Protein 6HDX (pdb70)

Structure (mmCIF, N/CA/C/O backbone):
data_6HDX
#
_entry.id   6HDX
#
_cell.length_a   83.860
_cell.length_b   83.860
_cell.length_c   219.700
_cell.angle_alpha   90.00
_cell.angle_beta   90.00
_cell.angle_gamma   90.00
#
_symmetry.space_group_name_H-M   'P 41 21 2'
#
loop_
_entity.id
_entity.type
_entity.pdbx_description
1 polymer '2-hydroxyisobutyryl-CoA synthetase'
2 non-polymer '[[(2~{R},3~{S},4~{R},5~{R})-5-(6-aminopurin-9-yl)-3,4-bis(oxidanyl)oxolan-2-yl]methoxy-oxidanyl-phosphoryl] (2~{R})-2-methyl-3-oxidanyl-propanoate'
3 non-polymer '(2R)-3-HYDROXY-2-METHYLPROPANOIC ACID'
4 water water
#
loop_
_atom_site.group_PDB
_atom_site.id
_atom_site.type_symbol
_atom_site.label_atom_id
_atom_site.label_alt_id
_atom_site.label_comp_id
_atom_site.label_asym_id
_atom_site.label_entity_id
_atom_site.label_seq_id
_atom_site.pdbx_PDB_ins_code
_atom_site.Cartn_x
_atom_site.Cartn_y
_atom_site.Cartn_z
_atom_site.occupancy
_atom_site.B_iso_or_equiv
_atom_site.auth_seq_id
_atom_site.auth_comp_id
_atom_site.auth_asym_id
_atom_site.auth_atom_id
_atom_site.pdbx_PDB_model_num
ATOM 1 N N . SER A 1 10 ? -34.788 -66.786 13.659 1.00 85.93 -1 SER A N 1
ATOM 2 C CA . SER A 1 10 ? -33.995 -65.685 14.210 1.00 82.01 -1 SER A CA 1
ATOM 3 C C . SER A 1 10 ? -34.840 -64.670 14.993 1.00 83.07 -1 SER A C 1
ATOM 4 O O . SER A 1 10 ? -34.421 -64.241 16.070 1.00 81.65 -1 SER A O 1
ATOM 7 N N . GLY A 1 11 ? -36.002 -64.295 14.437 1.00 78.21 0 GLY A N 1
ATOM 8 C CA . GLY A 1 11 ? -36.912 -63.311 15.023 1.00 76.38 0 GLY A CA 1
ATOM 9 C C . GLY A 1 11 ? -36.542 -61.878 14.684 1.00 73.09 0 GLY A C 1
ATOM 10 O O . GLY A 1 11 ? -37.182 -60.936 15.164 1.00 72.12 0 GLY A O 1
ATOM 11 N N . MET A 1 12 ? -35.487 -61.708 13.859 1.00 64.40 1 MET A N 1
ATOM 12 C CA . MET A 1 12 ? -34.967 -60.425 13.391 1.00 59.48 1 MET A CA 1
ATOM 13 C C . MET A 1 12 ? -36.016 -59.709 12.549 1.00 61.82 1 MET A C 1
ATOM 14 O O . MET A 1 12 ? -36.551 -60.291 11.602 1.00 63.09 1 MET A O 1
ATOM 19 N N . GLU A 1 13 ? -36.360 -58.473 12.959 1.00 54.79 2 GLU A N 1
ATOM 20 C CA . GLU A 1 13 ? -37.401 -57.641 12.362 1.00 52.83 2 GLU A CA 1
ATOM 21 C C . GLU A 1 13 ? -37.065 -57.246 10.949 1.00 54.51 2 GLU A C 1
ATOM 22 O O . GLU A 1 13 ? -35.997 -56.707 10.703 1.00 50.96 2 GLU A O 1
ATOM 28 N N . GLU A 1 14 ? -37.995 -57.538 10.017 1.00 53.98 3 GLU A N 1
ATOM 29 C CA . GLU A 1 14 ? -37.953 -57.261 8.580 1.00 52.81 3 GLU A CA 1
ATOM 30 C C . GLU A 1 14 ? -36.632 -57.682 7.937 1.00 55.98 3 GLU A C 1
ATOM 31 O O . GLU A 1 14 ? -36.073 -56.958 7.108 1.00 54.48 3 GLU A O 1
ATOM 37 N N . TRP A 1 15 ? -36.151 -58.878 8.328 1.00 52.50 4 TRP A N 1
ATOM 38 C CA . TRP A 1 15 ? -34.888 -59.450 7.888 1.00 51.51 4 TRP A CA 1
ATOM 39 C C . TRP A 1 15 ? -34.997 -60.199 6.563 1.00 56.63 4 TRP A C 1
ATOM 40 O O . TRP A 1 15 ? -35.237 -61.401 6.548 1.00 60.43 4 TRP A O 1
ATOM 51 N N . ASN A 1 16 ? -34.836 -59.483 5.447 1.00 51.37 5 ASN A N 1
ATOM 52 C CA . ASN A 1 16 ? -34.824 -60.096 4.122 1.00 52.14 5 ASN A CA 1
ATOM 53 C C . ASN A 1 16 ? -33.927 -59.336 3.169 1.00 51.57 5 ASN A C 1
ATOM 54 O O . ASN A 1 16 ? -33.622 -58.169 3.410 1.00 47.04 5 ASN A O 1
ATOM 59 N N . PHE A 1 17 ? -33.425 -60.034 2.138 1.00 49.27 6 PHE A N 1
ATOM 60 C CA . PHE A 1 17 ? -32.624 -59.428 1.084 1.00 46.84 6 PHE A CA 1
ATOM 61 C C . PHE A 1 17 ? -33.256 -59.766 -0.275 1.00 52.06 6 PHE A C 1
ATOM 62 O O . PHE A 1 17 ? -33.418 -60.951 -0.579 1.00 54.62 6 PHE A O 1
ATOM 70 N N . PRO A 1 18 ? -33.548 -58.750 -1.129 1.00 46.35 7 PRO A N 1
ATOM 71 C CA . PRO A 1 18 ? -33.425 -57.295 -0.891 1.00 42.83 7 PRO A CA 1
ATOM 72 C C . PRO A 1 18 ? -34.372 -56.856 0.229 1.00 49.10 7 PRO A C 1
ATOM 73 O O . PRO A 1 18 ? -35.427 -57.454 0.409 1.00 51.89 7 PRO A O 1
ATOM 77 N N . VAL A 1 19 ? -33.973 -55.859 1.018 1.00 45.49 8 VAL A N 1
ATOM 78 C CA . VAL A 1 19 ? -34.770 -55.368 2.140 1.00 45.48 8 VAL A CA 1
ATOM 79 C C . VAL A 1 19 ? -35.948 -54.501 1.641 1.00 52.31 8 VAL A C 1
ATOM 80 O O . VAL A 1 19 ? -35.873 -53.913 0.561 1.00 52.69 8 VAL A O 1
ATOM 84 N N . GLU A 1 20 ? -37.041 -54.455 2.414 1.00 51.22 9 GLU A N 1
ATOM 85 C CA . GLU A 1 20 ? -38.260 -53.737 2.048 1.00 51.20 9 GLU A CA 1
ATOM 86 C C . GLU A 1 20 ? -39.045 -53.370 3.301 1.00 53.59 9 GLU A C 1
ATOM 87 O O . GLU A 1 20 ? -39.997 -54.060 3.661 1.00 54.22 9 GLU A O 1
ATOM 93 N N . TYR A 1 21 ? -38.627 -52.288 3.973 1.00 48.22 10 TYR A N 1
ATOM 94 C CA . TYR A 1 21 ? -39.203 -51.837 5.243 1.00 47.32 10 TYR A CA 1
ATOM 95 C C . TYR A 1 21 ? -40.613 -51.269 5.202 1.00 51.62 10 TYR A C 1
ATOM 96 O O . TYR A 1 21 ? -40.948 -50.532 4.284 1.00 51.22 10 TYR A O 1
ATOM 105 N N . ASP A 1 22 ? -41.409 -51.558 6.254 1.00 48.81 11 ASP A N 1
ATOM 106 C CA . ASP A 1 22 ? -42.721 -50.966 6.477 1.00 49.43 11 ASP A CA 1
ATOM 107 C C . ASP A 1 22 ? -42.422 -49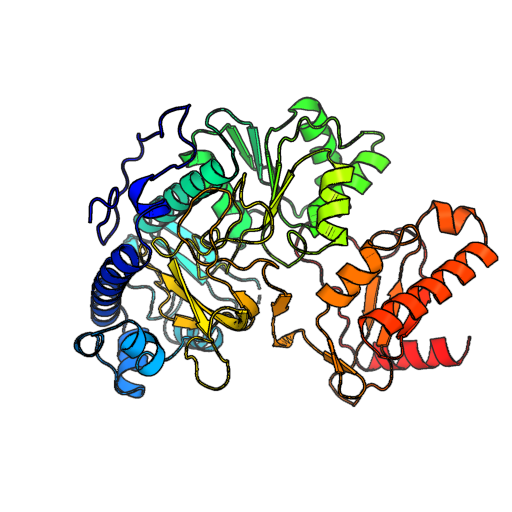.479 6.809 1.00 50.66 11 ASP A C 1
ATOM 108 O O . ASP A 1 22 ? -41.735 -49.177 7.798 1.00 48.04 11 ASP A O 1
ATOM 113 N N . GLU A 1 23 ? -42.892 -48.571 5.931 1.00 46.55 12 GLU A N 1
ATOM 114 C CA . GLU A 1 23 ? -42.707 -47.121 6.026 1.00 43.21 12 GLU A CA 1
ATOM 115 C C . GLU A 1 23 ? -43.594 -46.490 7.106 1.00 49.59 12 GLU A C 1
ATOM 116 O O . GLU A 1 23 ? -43.340 -45.353 7.505 1.00 48.57 12 GLU A O 1
ATOM 122 N N . ASN A 1 24 ? -44.616 -47.229 7.584 1.00 49.63 13 ASN A N 1
ATOM 123 C CA . ASN A 1 24 ? -45.562 -46.763 8.603 1.00 51.16 13 ASN A CA 1
ATOM 124 C C . ASN A 1 24 ? -45.237 -47.195 10.030 1.00 56.10 13 ASN A C 1
ATOM 125 O O . ASN A 1 24 ? -45.917 -46.758 10.965 1.00 58.38 13 ASN A O 1
ATOM 130 N N . TYR A 1 25 ? -44.210 -48.025 10.212 1.00 50.93 14 TYR A N 1
ATOM 131 C CA . TYR A 1 25 ? -43.824 -48.469 11.542 1.00 50.66 14 TYR A CA 1
ATOM 132 C C . TYR A 1 25 ? -43.100 -47.390 12.367 1.00 53.40 14 TYR A C 1
ATOM 133 O O . TYR A 1 25 ? -42.137 -46.774 11.900 1.00 50.45 14 TYR A O 1
ATOM 142 N N . LEU A 1 26 ? -43.563 -47.203 13.612 1.00 51.77 15 LEU A N 1
ATOM 143 C CA . LEU A 1 26 ? -42.942 -46.366 14.641 1.00 50.64 15 LEU A CA 1
ATOM 144 C C . LEU A 1 26 ? -42.866 -47.242 15.901 1.00 55.80 15 LEU A C 1
ATOM 145 O O . LEU A 1 26 ? -43.864 -47.890 16.246 1.00 57.20 15 LEU A O 1
ATOM 150 N N . PRO A 1 27 ? -41.695 -47.314 16.583 1.00 49.82 16 PRO A N 1
ATOM 151 C CA . PRO A 1 27 ? -41.620 -48.129 17.813 1.00 51.10 16 PRO A CA 1
ATOM 152 C C . PRO A 1 27 ? -42.532 -47.567 18.911 1.00 54.56 16 PRO A C 1
ATOM 153 O O . PRO A 1 27 ? -42.931 -46.390 18.801 1.00 52.83 16 PRO A O 1
ATOM 157 N N . PRO A 1 28 ? -42.887 -48.351 19.968 1.00 51.34 17 PRO A N 1
ATOM 158 C CA . PRO A 1 28 ? -43.717 -47.774 21.039 1.00 53.31 17 PRO A CA 1
ATOM 159 C C . PRO A 1 28 ? -42.960 -46.618 21.706 1.00 58.21 17 PRO A C 1
ATOM 160 O O . PRO A 1 28 ? -41.722 -46.653 21.772 1.00 56.29 17 PRO A O 1
ATOM 164 N N . ALA A 1 29 ? -43.692 -45.579 22.168 1.00 56.62 18 ALA A N 1
ATOM 165 C CA . ALA A 1 29 ? -43.075 -44.395 22.796 1.00 55.01 18 ALA A CA 1
ATOM 166 C C . ALA A 1 29 ? -42.130 -44.729 23.986 1.00 56.19 18 ALA A C 1
ATOM 167 O O . ALA A 1 29 ? -41.114 -44.052 24.168 1.00 53.96 18 ALA A O 1
ATOM 169 N N . ASP A 1 30 ? -42.425 -45.808 24.724 1.00 53.02 19 ASP A N 1
ATOM 170 C CA . ASP A 1 30 ? -41.623 -46.229 25.871 1.00 52.93 19 ASP A CA 1
ATOM 171 C C . ASP A 1 30 ? -40.436 -47.163 25.528 1.00 56.29 19 ASP A C 1
ATOM 172 O O . ASP A 1 30 ? -39.718 -47.540 26.438 1.00 55.26 19 ASP A O 1
ATOM 177 N N . SER A 1 31 ? -40.216 -47.517 24.238 1.00 52.91 20 SER A N 1
ATOM 178 C CA . SER A 1 31 ? -39.106 -48.402 23.856 1.00 51.87 20 SER A CA 1
ATOM 179 C C . SER A 1 31 ? -37.789 -47.648 23.615 1.00 53.20 20 SER A C 1
ATOM 180 O O . SER A 1 31 ? -37.779 -46.590 22.955 1.00 49.83 20 SER A O 1
ATOM 183 N N . ARG A 1 32 ? -36.670 -48.221 24.132 1.00 48.53 21 ARG A N 1
ATOM 184 C CA . ARG A 1 32 ? -35.324 -47.673 23.927 1.00 45.95 21 ARG A CA 1
ATOM 185 C C . ARG A 1 32 ? -34.794 -48.023 22.510 1.00 48.30 21 ARG A C 1
ATOM 186 O O . ARG A 1 32 ? -34.000 -47.257 21.918 1.00 44.49 21 ARG A O 1
ATOM 194 N N . TYR A 1 33 ? 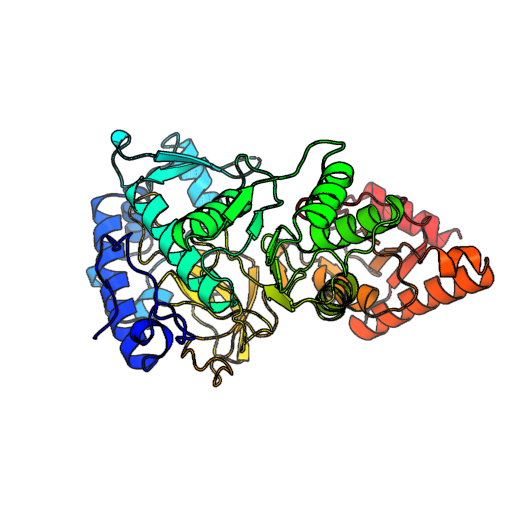-35.231 -49.195 21.996 1.00 46.10 22 TYR A N 1
ATOM 195 C CA . TYR A 1 33 ? -34.786 -49.767 20.727 1.00 44.88 22 TYR A CA 1
ATOM 196 C C . TYR A 1 33 ? -35.827 -49.644 19.615 1.00 49.47 22 TYR A C 1
ATOM 197 O O . TYR A 1 33 ? -37.021 -49.828 19.861 1.00 51.18 22 TYR A O 1
ATOM 206 N N . TRP A 1 34 ? -35.367 -49.358 18.382 1.00 44.30 23 TRP A N 1
ATOM 207 C CA . TRP A 1 34 ? -36.228 -49.310 17.212 1.00 43.61 23 TRP A CA 1
ATOM 208 C C . TRP A 1 34 ? -36.572 -50.757 16.852 1.00 47.84 23 TRP A C 1
ATOM 209 O O . TRP A 1 34 ? -37.751 -51.067 16.670 1.00 47.78 23 TRP A O 1
ATOM 220 N N . PHE A 1 35 ? -35.548 -51.644 16.777 1.00 44.25 24 PHE A N 1
ATOM 221 C CA . PHE A 1 35 ? -35.741 -53.083 16.539 1.00 45.42 24 PHE A CA 1
ATOM 222 C C . PHE A 1 35 ? -35.183 -53.854 17.743 1.00 51.21 24 PHE A C 1
ATOM 223 O O . PHE A 1 35 ? -33.992 -54.157 17.760 1.00 47.71 24 PHE A O 1
ATOM 231 N N . PRO A 1 36 ? -36.020 -54.157 18.783 1.00 52.15 25 PRO A N 1
ATOM 232 C CA . PRO A 1 36 ? -35.495 -54.838 19.984 1.00 53.46 25 PRO A CA 1
ATOM 233 C C . PRO A 1 36 ? -34.728 -56.128 19.742 1.00 58.32 25 PRO A C 1
ATOM 234 O O . PRO A 1 36 ? -33.705 -56.318 20.390 1.00 57.46 25 PRO A O 1
ATOM 238 N N . ARG A 1 37 ? -35.189 -56.997 18.820 1.00 56.09 26 ARG A N 1
ATOM 239 C CA . ARG A 1 37 ? -34.492 -58.264 18.565 1.00 56.80 26 ARG A CA 1
ATOM 240 C C . ARG A 1 37 ? -33.123 -58.050 17.945 1.00 58.35 26 ARG A C 1
ATOM 241 O O . ARG A 1 37 ? -32.130 -58.328 18.610 1.00 58.22 26 ARG A O 1
ATOM 249 N N . ARG A 1 38 ? -33.070 -57.510 16.705 1.00 53.25 27 ARG A N 1
ATOM 250 C CA . ARG A 1 38 ? -31.834 -57.237 15.953 1.00 49.76 27 ARG A CA 1
ATOM 251 C C . ARG A 1 38 ? -30.742 -56.533 16.779 1.00 50.44 27 ARG A C 1
ATOM 252 O O . ARG A 1 38 ? -29.572 -56.910 16.706 1.00 47.76 27 ARG A O 1
ATOM 260 N N . GLU A 1 39 ? -31.154 -55.562 17.607 1.00 46.75 28 GLU A N 1
ATOM 261 C CA . GLU A 1 39 ? -30.298 -54.724 18.439 1.00 44.99 28 GLU A CA 1
ATOM 262 C C . GLU A 1 39 ? -29.796 -55.375 19.726 1.00 51.80 28 GLU A C 1
ATOM 263 O O . GLU A 1 39 ? -28.695 -55.043 20.162 1.00 51.45 28 GLU A O 1
ATOM 269 N N . THR A 1 40 ? -30.594 -56.258 20.359 1.00 50.39 29 THR A N 1
ATOM 270 C CA . THR A 1 40 ? -30.217 -56.841 21.647 1.00 52.19 29 THR A CA 1
ATOM 271 C C . THR A 1 40 ? -30.068 -58.385 21.667 1.00 57.13 29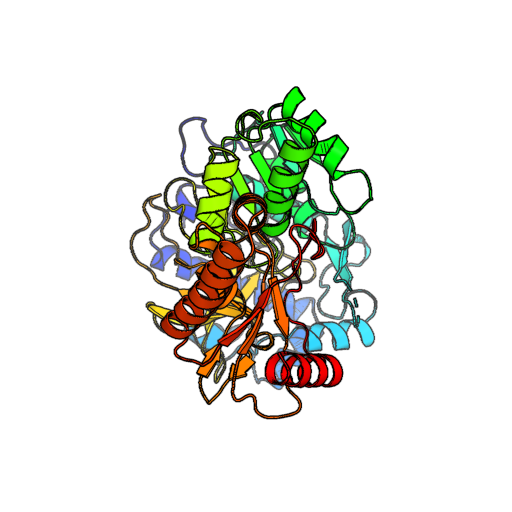 THR A C 1
ATOM 272 O O . THR A 1 40 ? -29.751 -58.911 22.720 1.00 57.08 29 THR A O 1
ATOM 276 N N . MET A 1 41 ? -30.258 -59.098 20.532 1.00 53.38 30 MET A N 1
ATOM 277 C CA . MET A 1 41 ? -30.125 -60.571 20.460 1.00 54.03 30 MET A CA 1
ATOM 278 C C . MET A 1 41 ? -28.711 -61.105 20.828 1.00 58.15 30 MET A C 1
ATOM 279 O O . MET A 1 41 ? -27.769 -60.326 20.742 1.00 56.04 30 MET A O 1
ATOM 284 N N . PRO A 1 42 ? -28.485 -62.405 21.195 1.00 56.65 31 PRO A N 1
ATOM 285 C CA . PRO A 1 42 ? -27.093 -62.848 21.441 1.00 56.36 31 PRO A CA 1
ATOM 286 C C . PRO A 1 42 ? -26.256 -62.663 20.164 1.00 59.85 31 PRO A C 1
ATOM 287 O O . PRO A 1 42 ? -26.748 -62.962 19.074 1.00 58.75 31 PRO A O 1
ATOM 291 N N . ALA A 1 43 ? -25.039 -62.086 20.294 1.00 57.67 32 ALA A N 1
ATOM 292 C CA . ALA A 1 43 ? -24.114 -61.765 19.190 1.00 56.12 32 ALA A CA 1
ATOM 293 C C . ALA A 1 43 ? -23.761 -62.972 18.308 1.00 62.61 32 ALA A C 1
ATOM 294 O O . ALA A 1 43 ? -23.561 -62.800 17.106 1.00 61.74 32 ALA A O 1
ATOM 296 N N . ALA A 1 44 ? -23.727 -64.184 18.894 1.00 61.32 33 ALA A N 1
ATOM 297 C CA . ALA A 1 44 ? -23.460 -65.446 18.195 1.00 62.66 33 ALA A CA 1
ATOM 298 C C . ALA A 1 44 ? -24.639 -65.832 17.285 1.00 66.95 33 ALA A C 1
ATOM 299 O O . ALA A 1 44 ? -24.418 -66.360 16.191 1.00 66.20 33 ALA A O 1
ATOM 301 N N . GLU A 1 45 ? -25.886 -65.550 17.737 1.00 64.43 34 GLU A N 1
ATOM 302 C CA . GLU A 1 45 ? -27.127 -65.773 16.983 1.00 65.00 34 GLU A CA 1
ATOM 303 C C . GLU A 1 45 ? -27.232 -64.758 15.823 1.00 65.78 34 GLU A C 1
ATOM 304 O O . GLU A 1 45 ? -27.762 -65.104 14.758 1.00 65.61 34 GLU A O 1
ATOM 310 N N . ARG A 1 46 ? -26.740 -63.509 16.035 1.00 58.65 35 ARG A N 1
ATOM 311 C CA . ARG A 1 46 ? -26.767 -62.461 15.006 1.00 55.97 35 ARG A CA 1
ATOM 312 C C . ARG A 1 46 ? -25.703 -62.734 13.947 1.00 57.87 35 ARG A C 1
ATOM 313 O O . ARG A 1 46 ? -25.955 -62.485 12.762 1.00 53.99 35 ARG A O 1
ATOM 321 N N . ASP A 1 47 ? -24.520 -63.257 14.382 1.00 54.85 36 ASP A N 1
ATOM 322 C CA . ASP A 1 47 ? -23.395 -63.574 13.499 1.00 54.09 36 ASP A CA 1
ATOM 323 C C . ASP A 1 47 ? -23.705 -64.704 12.528 1.00 59.39 36 ASP A C 1
ATOM 324 O O . ASP A 1 47 ? -23.167 -64.697 11.417 1.00 59.67 36 ASP A O 1
ATOM 329 N N . LYS A 1 48 ? -24.596 -65.639 12.912 1.00 56.19 37 LYS A N 1
ATOM 330 C CA . LYS A 1 48 ? -25.006 -66.723 12.026 1.00 58.02 37 LYS A CA 1
ATOM 331 C C . LYS A 1 48 ? -25.887 -66.175 10.901 1.00 61.97 37 LYS A C 1
ATOM 332 O O . LYS A 1 48 ? -25.782 -66.618 9.752 1.00 62.22 37 LYS A O 1
ATOM 338 N N . ALA A 1 49 ? -26.745 -65.197 11.238 1.00 57.07 38 ALA A N 1
ATOM 339 C CA . ALA A 1 49 ? -27.644 -64.548 10.297 1.00 55.27 38 ALA A CA 1
ATOM 340 C C . ALA A 1 49 ? -26.845 -63.619 9.381 1.00 56.63 38 ALA A C 1
ATOM 341 O O . ALA A 1 49 ? -27.103 -63.603 8.180 1.00 55.67 38 ALA A O 1
ATOM 343 N N . ILE A 1 50 ? -25.825 -62.902 9.936 1.00 51.99 39 ILE A N 1
ATOM 344 C CA . ILE A 1 50 ? -24.933 -62.014 9.172 1.00 48.81 39 ILE A CA 1
ATOM 345 C C . ILE A 1 50 ? -24.228 -62.860 8.115 1.00 53.16 39 ILE A C 1
ATOM 346 O O . ILE A 1 50 ? -24.223 -62.475 6.946 1.00 53.56 39 ILE A O 1
ATOM 351 N N . LEU A 1 51 ? -23.711 -64.037 8.518 1.00 50.60 40 LEU A N 1
ATOM 352 C CA . LEU A 1 51 ? -23.049 -65.003 7.642 1.00 51.26 40 LEU A CA 1
ATOM 353 C C . LEU A 1 51 ? -23.987 -65.412 6.507 1.00 57.18 40 LEU A C 1
ATOM 354 O O . LEU A 1 51 ? -23.581 -65.358 5.345 1.00 56.00 40 LEU A O 1
ATOM 359 N N . GLY A 1 52 ? -25.230 -65.769 6.858 1.00 55.46 41 GLY A N 1
ATOM 360 C CA . GLY A 1 52 ? -26.286 -66.098 5.906 1.00 55.77 41 GLY A CA 1
ATOM 361 C C . GLY A 1 52 ? -26.497 -64.972 4.906 1.00 56.11 41 GLY A C 1
ATOM 362 O O . GLY A 1 52 ? -26.494 -65.208 3.695 1.00 55.61 41 GLY A O 1
ATOM 363 N N . ARG A 1 53 ? -26.614 -63.724 5.404 1.00 50.28 42 ARG A N 1
ATOM 364 C CA . ARG A 1 53 ? -26.809 -62.533 4.573 1.00 47.61 42 ARG A CA 1
ATOM 365 C C . ARG A 1 53 ? -25.608 -62.263 3.653 1.00 49.80 42 ARG A C 1
ATOM 366 O O . ARG A 1 53 ? -25.792 -61.905 2.487 1.00 48.06 42 ARG A O 1
ATOM 374 N N . LEU A 1 54 ? -24.386 -62.447 4.193 1.00 46.42 43 LEU A N 1
ATOM 375 C CA . LEU A 1 54 ? -23.107 -62.280 3.503 1.00 45.51 43 LEU A CA 1
ATOM 376 C C . LEU A 1 54 ? -23.066 -63.164 2.252 1.00 49.67 43 LEU A C 1
ATOM 377 O O . LEU A 1 54 ? -22.592 -62.728 1.206 1.00 48.85 43 LEU A O 1
ATOM 382 N N . GLN A 1 55 ? -23.637 -64.376 2.348 1.00 47.86 44 GLN A N 1
ATOM 383 C CA . GLN A 1 55 ? -23.741 -65.329 1.249 1.00 49.45 44 GLN A CA 1
ATOM 384 C C . GLN A 1 55 ? -24.711 -64.804 0.172 1.00 53.87 44 GLN A C 1
ATOM 385 O O . GLN A 1 55 ? -24.370 -64.839 -1.006 1.00 53.40 44 GLN A O 1
ATOM 391 N N . GLN A 1 56 ? -25.898 -64.291 0.589 1.00 50.97 45 GLN A N 1
ATOM 392 C CA . GLN A 1 56 ? -26.941 -63.715 -0.269 1.00 50.76 45 GLN A CA 1
ATOM 393 C C . GLN A 1 56 ? -26.371 -62.532 -1.072 1.00 54.23 45 GLN A C 1
ATOM 394 O O . GLN A 1 56 ? -26.560 -62.462 -2.281 1.00 55.47 45 GLN A O 1
ATOM 400 N N . VAL A 1 57 ? -25.642 -61.636 -0.389 1.00 48.46 46 VAL A N 1
ATOM 401 C CA . VAL A 1 57 ? -25.011 -60.445 -0.951 1.00 45.53 46 VAL A CA 1
ATOM 402 C C . VAL A 1 57 ? -23.944 -60.827 -1.985 1.00 49.62 46 VAL A C 1
ATOM 403 O O . VAL A 1 57 ? -23.954 -60.284 -3.095 1.00 49.53 46 VAL A O 1
ATOM 407 N N . CYS A 1 58 ? -23.037 -61.750 -1.625 1.00 46.49 47 CYS A N 1
ATOM 408 C CA . CYS A 1 58 ? -21.965 -62.193 -2.515 1.00 47.16 47 CYS A CA 1
ATOM 409 C C . CYS A 1 58 ? -22.491 -62.886 -3.771 1.00 51.97 47 CYS A C 1
ATOM 410 O O . CYS A 1 58 ? -21.961 -62.649 -4.858 1.00 51.63 47 CYS A O 1
ATOM 413 N N . GLN A 1 59 ? -23.587 -63.653 -3.636 1.00 49.33 48 GLN A N 1
ATOM 414 C CA . GLN A 1 59 ? -24.265 -64.322 -4.748 1.00 51.33 48 GLN A CA 1
ATOM 415 C C . GLN A 1 59 ? -24.882 -63.230 -5.637 1.00 53.06 48 GLN A C 1
ATOM 416 O O . GLN A 1 59 ? -24.696 -63.236 -6.863 1.00 51.42 48 GLN A O 1
ATOM 422 N N . TYR A 1 60 ? -25.519 -62.226 -4.994 1.00 48.32 49 TYR A N 1
ATOM 423 C CA . TYR A 1 60 ? -26.106 -61.077 -5.679 1.00 46.42 49 TYR A CA 1
ATOM 424 C C . TYR A 1 60 ? -25.048 -60.310 -6.490 1.00 50.49 49 TYR A C 1
ATOM 425 O O . TYR A 1 60 ? -25.271 -60.074 -7.671 1.00 52.16 49 TYR A O 1
ATOM 434 N N . ALA A 1 61 ? -23.884 -59.991 -5.882 1.00 47.51 50 ALA A N 1
ATOM 435 C CA . ALA A 1 61 ? -22.784 -59.261 -6.532 1.00 46.81 50 ALA A CA 1
ATOM 436 C C . ALA A 1 61 ? -22.149 -60.051 -7.671 1.00 52.62 50 ALA A C 1
ATOM 437 O O . ALA A 1 61 ? -21.882 -59.485 -8.723 1.00 53.16 50 ALA A O 1
ATOM 439 N N . TRP A 1 62 ? -21.970 -61.367 -7.490 1.00 50.69 51 TRP A N 1
ATOM 440 C CA . TRP A 1 62 ? -21.457 -62.295 -8.505 1.00 51.95 51 TRP A CA 1
ATOM 441 C C . TRP A 1 62 ? -22.348 -62.265 -9.746 1.00 57.37 51 TRP A C 1
ATOM 442 O O . TRP A 1 62 ? -21.842 -62.223 -10.866 1.00 57.96 51 TRP A O 1
ATOM 453 N N . GLU A 1 63 ? -23.670 -62.267 -9.541 1.00 54.26 52 GLU A N 1
ATOM 454 C CA . GLU A 1 63 ? -24.650 -62.235 -10.624 1.00 55.37 52 GLU A CA 1
ATOM 455 C C . GLU A 1 63 ? -24.736 -60.894 -11.338 1.00 57.99 52 GLU A C 1
ATOM 456 O O . GLU A 1 63 ? -24.870 -60.882 -12.558 1.00 59.59 52 GLU A O 1
ATOM 462 N N . HIS A 1 64 ? -24.704 -59.763 -10.591 1.00 52.00 53 HIS A N 1
ATOM 463 C CA . HIS A 1 64 ? -24.971 -58.447 -11.175 1.00 50.13 53 HIS A CA 1
ATOM 464 C C . HIS A 1 64 ? -23.778 -57.493 -11.362 1.00 51.70 53 HIS A C 1
ATOM 465 O O . HIS A 1 64 ? -23.919 -56.497 -12.078 1.00 50.21 53 HIS A O 1
ATOM 472 N N . ALA A 1 65 ? -22.615 -57.791 -10.769 1.00 48.39 54 ALA A N 1
ATOM 473 C CA . ALA A 1 65 ? -21.439 -56.904 -10.847 1.00 46.16 54 ALA A CA 1
ATOM 474 C C . ALA A 1 65 ? -20.202 -57.553 -11.487 1.00 50.01 54 ALA A C 1
ATOM 475 O O . ALA A 1 65 ? -19.510 -58.303 -10.798 1.00 50.89 54 ALA A O 1
ATOM 477 N N . PRO A 1 66 ? -19.824 -57.205 -12.744 1.00 45.36 55 PRO A N 1
ATOM 478 C CA . PRO A 1 66 ? -18.592 -57.783 -13.313 1.00 46.28 55 PRO A CA 1
ATOM 479 C C . PRO A 1 66 ? -17.330 -57.338 -12.565 1.00 49.75 55 PRO A C 1
ATOM 480 O O . PRO A 1 66 ? -16.337 -58.053 -12.607 1.00 51.15 55 PRO A O 1
ATOM 484 N N . PHE A 1 67 ? -17.385 -56.198 -11.823 1.00 44.60 56 PHE A N 1
ATOM 485 C CA . PHE A 1 67 ? -16.282 -55.721 -10.986 1.00 41.74 56 PHE A CA 1
ATOM 486 C C . PHE A 1 67 ? -15.966 -56.777 -9.928 1.00 46.93 56 PHE A C 1
ATOM 487 O O . PHE A 1 67 ? -14.791 -57.088 -9.718 1.00 46.93 56 PHE A O 1
ATOM 495 N N . TYR A 1 68 ? -17.006 -57.270 -9.212 1.00 43.64 57 TYR A N 1
ATOM 496 C CA . TYR A 1 68 ? -16.819 -58.282 -8.175 1.00 43.54 57 TYR A CA 1
ATOM 497 C C . TYR A 1 68 ? -16.486 -59.624 -8.771 1.00 51.90 57 TYR A C 1
ATOM 498 O O . TYR A 1 68 ? -15.607 -60.307 -8.251 1.00 53.13 57 TYR A O 1
ATOM 507 N N . ARG A 1 69 ? -17.128 -59.977 -9.895 1.00 50.96 58 ARG A N 1
ATOM 508 C CA . ARG A 1 69 ? -16.844 -61.222 -10.610 1.00 53.64 58 ARG A CA 1
ATOM 509 C C . ARG A 1 69 ? -15.347 -61.272 -11.004 1.00 59.42 58 ARG A C 1
ATOM 510 O O . ARG A 1 69 ? -14.683 -62.262 -10.704 1.00 59.51 58 ARG A O 1
ATOM 518 N N . ARG A 1 70 ? -14.806 -60.168 -11.586 1.00 56.22 59 ARG A N 1
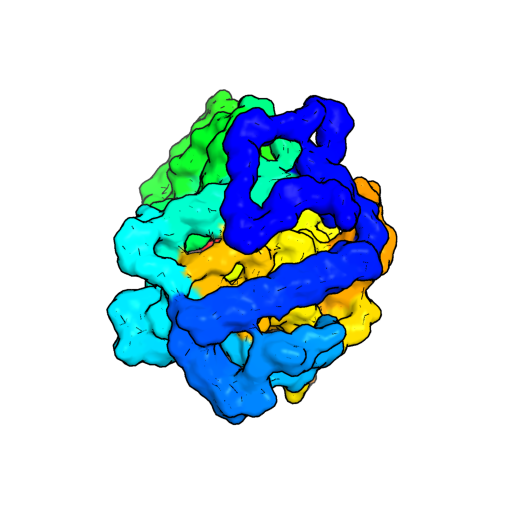ATOM 519 C CA . ARG A 1 70 ? -13.392 -60.088 -11.975 1.00 56.58 59 ARG A CA 1
ATOM 520 C C . ARG A 1 70 ? -12.422 -60.116 -10.802 1.00 57.67 59 ARG A C 1
ATOM 521 O O . ARG A 1 70 ? -11.451 -60.872 -10.842 1.00 59.43 59 ARG A O 1
ATOM 529 N N . LYS A 1 71 ? -12.689 -59.306 -9.768 1.00 50.29 60 LYS A N 1
ATOM 530 C CA . LYS A 1 71 ? -11.848 -59.173 -8.580 1.00 48.81 60 LYS A CA 1
ATOM 531 C C . LYS A 1 71 ? -11.741 -60.458 -7.804 1.00 53.43 60 LYS A C 1
ATOM 532 O O . LYS A 1 71 ? -10.638 -60.827 -7.384 1.00 54.11 60 LYS A O 1
ATOM 538 N N . TRP A 1 72 ? -12.885 -61.138 -7.609 1.00 50.03 61 TRP A N 1
ATOM 539 C CA . TRP A 1 72 ? -12.960 -62.390 -6.852 1.00 50.30 61 TRP A CA 1
ATOM 540 C C . TRP A 1 72 ? -12.319 -63.547 -7.567 1.00 57.89 61 TRP A C 1
ATOM 541 O O . TRP A 1 72 ? -11.693 -64.370 -6.904 1.00 60.16 61 TRP A O 1
ATOM 552 N N . GLU A 1 73 ? -12.439 -63.609 -8.907 1.00 55.90 62 GLU A N 1
ATOM 553 C CA . GLU A 1 73 ? -11.825 -64.673 -9.721 1.00 58.25 62 GLU A CA 1
ATOM 554 C C . GLU A 1 73 ? -10.301 -64.559 -9.654 1.00 61.70 62 GLU A C 1
ATOM 555 O O . GLU A 1 73 ? -9.617 -65.576 -9.530 1.00 61.30 62 GLU A O 1
ATOM 561 N N . GLU A 1 74 ? -9.784 -63.307 -9.671 1.00 58.07 63 GLU A N 1
ATOM 562 C CA . GLU A 1 74 ? -8.358 -63.003 -9.573 1.00 59.44 63 GLU A CA 1
ATOM 563 C C . GLU A 1 74 ? -7.769 -63.443 -8.209 1.00 62.53 63 GLU A C 1
ATOM 564 O O . GLU A 1 74 ? -6.647 -63.962 -8.182 1.00 64.05 63 GLU A O 1
ATOM 570 N N . ALA A 1 75 ? -8.559 -63.307 -7.105 1.00 55.78 64 ALA A N 1
ATOM 571 C CA . ALA A 1 75 ? -8.171 -63.721 -5.748 1.00 55.12 64 ALA A CA 1
ATOM 572 C C . ALA A 1 75 ? -8.490 -65.189 -5.417 1.00 62.33 64 ALA A C 1
ATOM 573 O O . ALA A 1 75 ? -8.206 -65.644 -4.299 1.00 63.47 64 ALA A O 1
ATOM 575 N N . GLY A 1 76 ? -9.046 -65.915 -6.387 1.00 59.57 65 GLY A N 1
ATOM 576 C CA . GLY A 1 76 ? -9.390 -67.328 -6.244 1.00 60.53 65 GLY A CA 1
ATOM 577 C C . GLY A 1 76 ? -10.574 -67.571 -5.330 1.00 61.78 65 GLY A C 1
ATOM 578 O O . GLY A 1 76 ? -10.578 -68.536 -4.563 1.00 63.06 65 GLY A O 1
ATOM 579 N N . PHE A 1 77 ? -11.598 -66.707 -5.427 1.00 54.65 66 PHE A N 1
ATOM 580 C CA . PHE A 1 77 ? -12.799 -66.779 -4.605 1.00 52.03 66 PHE A CA 1
ATOM 581 C C . PHE A 1 77 ? -14.108 -66.841 -5.403 1.00 56.26 66 PHE A C 1
ATOM 582 O O . PHE A 1 77 ? -14.292 -66.079 -6.357 1.00 54.73 66 PHE A O 1
ATOM 590 N N . GLN A 1 78 ? -15.040 -67.703 -4.952 1.00 53.54 67 GLN A N 1
ATOM 591 C CA . GLN A 1 78 ? -16.407 -67.782 -5.471 1.00 54.36 67 GLN A CA 1
ATOM 592 C C . GLN A 1 78 ? -17.378 -67.869 -4.264 1.00 58.80 67 GLN A C 1
ATOM 593 O O . GLN A 1 78 ? -16.987 -68.471 -3.261 1.00 57.76 67 GLN A O 1
ATOM 599 N N . PRO A 1 79 ? -18.577 -67.200 -4.294 1.00 55.58 68 PRO A N 1
ATOM 600 C CA . PRO A 1 79 ? -19.453 -67.148 -3.090 1.00 54.77 68 PRO A CA 1
ATOM 601 C C . PRO A 1 79 ? -19.696 -68.449 -2.314 1.00 59.56 68 PRO A C 1
ATOM 602 O O . PRO A 1 79 ? -19.950 -68.397 -1.109 1.00 57.49 68 PRO A O 1
ATOM 606 N N . SER A 1 80 ? -19.593 -69.600 -2.985 1.00 58.14 69 SER A N 1
ATOM 607 C CA . SER A 1 80 ? -19.792 -70.917 -2.382 1.00 59.79 69 SER A CA 1
ATOM 608 C C . SER A 1 80 ? -18.737 -71.280 -1.337 1.00 64.13 69 SER A C 1
ATOM 609 O O . SER A 1 80 ? -18.985 -72.165 -0.509 1.00 64.20 69 SER A O 1
ATOM 612 N N . GLN A 1 81 ? -17.557 -70.627 -1.397 1.00 60.61 70 GLN A N 1
ATOM 613 C CA . GLN A 1 81 ? -16.448 -70.867 -0.456 1.00 61.09 70 GLN A CA 1
ATOM 614 C C . GLN A 1 81 ? -16.625 -70.079 0.858 1.00 62.74 70 GLN A C 1
ATOM 615 O O . GLN A 1 81 ? -15.794 -70.200 1.756 1.00 62.79 70 GLN A O 1
ATOM 621 N N . LEU A 1 82 ? -17.693 -69.271 0.960 1.00 57.52 71 LEU A N 1
ATOM 622 C CA . LEU A 1 82 ? -18.028 -68.521 2.164 1.00 56.08 71 LEU A CA 1
ATOM 623 C C . LEU A 1 82 ? -18.837 -69.468 3.083 1.00 62.90 71 LEU A C 1
ATOM 624 O O . LEU A 1 82 ? -20.055 -69.598 2.922 1.00 63.75 71 LEU A O 1
ATOM 629 N N . LYS A 1 83 ? -18.150 -70.156 4.011 1.00 60.44 72 LYS A N 1
ATOM 630 C CA . LYS A 1 83 ? -18.777 -71.128 4.922 1.00 62.26 72 LYS A CA 1
ATOM 631 C C . LYS A 1 83 ? -18.716 -70.671 6.378 1.00 64.06 72 LYS A C 1
ATOM 632 O O . LYS A 1 83 ? -19.310 -71.311 7.244 1.00 64.98 72 LYS A O 1
ATOM 638 N N . SER A 1 84 ? -18.006 -69.557 6.639 1.00 59.05 73 SER A N 1
ATOM 639 C CA . SER A 1 84 ? -17.830 -68.939 7.962 1.00 57.17 73 SER A CA 1
ATOM 640 C C . SER A 1 84 ? -17.334 -67.503 7.810 1.00 58.80 73 SER A C 1
ATOM 641 O O . SER A 1 84 ? -16.922 -67.106 6.723 1.00 57.26 73 SER A O 1
ATOM 644 N N . LEU A 1 85 ? -17.350 -66.738 8.921 1.00 53.81 74 LEU A N 1
ATOM 645 C CA . LEU A 1 85 ? -16.860 -65.369 9.007 1.00 50.40 74 LEU A CA 1
ATOM 646 C C . LEU A 1 85 ? -15.334 -65.350 8.842 1.00 53.94 74 LEU A C 1
ATOM 647 O O . LEU A 1 85 ? -14.774 -64.376 8.331 1.00 52.25 74 LEU A O 1
ATOM 652 N N . GLU A 1 86 ? -14.677 -66.457 9.235 1.00 51.34 75 GLU A N 1
ATOM 653 C CA . GLU A 1 86 ? -13.244 -66.669 9.072 1.00 50.84 75 GLU A CA 1
ATOM 654 C C . GLU A 1 86 ? -12.900 -66.819 7.568 1.00 53.44 75 GLU A C 1
ATOM 655 O O . GLU A 1 86 ? -11.899 -66.257 7.124 1.00 51.66 75 GLU A O 1
ATOM 661 N N . ASP A 1 87 ? -13.779 -67.485 6.771 1.00 50.60 76 ASP A N 1
ATOM 662 C CA . ASP A 1 87 ? -13.606 -67.612 5.312 1.00 50.10 76 ASP A CA 1
ATOM 663 C C . ASP A 1 87 ? -13.709 -66.240 4.644 1.00 52.37 76 ASP A C 1
ATOM 664 O O . ASP A 1 87 ? -12.958 -65.958 3.717 1.00 52.30 76 ASP A O 1
ATOM 669 N N . PHE A 1 88 ? -14.667 -65.413 5.102 1.00 46.87 77 PHE A N 1
ATOM 670 C CA . PHE A 1 88 ? -14.920 -64.063 4.612 1.00 44.31 77 PHE A CA 1
ATOM 671 C C . PHE A 1 88 ? -13.678 -63.169 4.726 1.00 48.51 77 PHE A C 1
ATOM 672 O O . PHE A 1 88 ? -13.259 -62.595 3.731 1.00 47.54 77 PHE A O 1
ATOM 680 N N . GLU A 1 89 ? -13.057 -63.103 5.911 1.00 46.73 78 GLU A N 1
ATOM 681 C CA . GLU A 1 89 ? -11.867 -62.270 6.132 1.00 45.83 78 GLU A CA 1
ATOM 682 C C . GLU A 1 89 ? -10.600 -62.745 5.405 1.00 52.07 78 GLU A C 1
ATOM 683 O O . GLU A 1 89 ? -9.740 -61.927 5.070 1.00 52.41 78 GLU A O 1
ATOM 689 N N . ALA A 1 90 ? -10.478 -64.057 5.194 1.00 50.06 79 ALA A N 1
ATOM 690 C CA . ALA A 1 90 ? -9.309 -64.692 4.598 1.00 50.77 79 ALA A CA 1
ATOM 691 C C . ALA A 1 90 ? -9.363 -64.859 3.078 1.00 54.87 79 ALA A C 1
ATOM 692 O O . ALA A 1 90 ? -8.324 -64.724 2.423 1.00 55.15 79 ALA A O 1
ATOM 694 N N . ARG A 1 91 ? -10.552 -65.172 2.520 1.00 51.06 80 ARG A N 1
ATOM 695 C CA . ARG A 1 91 ? -10.719 -65.440 1.085 1.00 50.90 80 ARG A CA 1
ATOM 696 C C . ARG A 1 91 ? -11.178 -64.251 0.246 1.00 52.85 80 ARG A C 1
ATOM 697 O O . ARG A 1 91 ? -10.791 -64.159 -0.926 1.00 52.71 80 ARG A O 1
ATOM 705 N N . VAL A 1 92 ? -12.039 -63.383 0.813 1.00 47.43 81 VAL A N 1
ATOM 706 C CA . VAL A 1 92 ? -12.586 -62.234 0.093 1.00 45.49 81 VAL A CA 1
ATOM 707 C C . VAL A 1 92 ? -11.571 -61.086 0.055 1.00 48.56 81 VAL A C 1
ATOM 708 O O . VAL A 1 92 ? -11.228 -60.545 1.108 1.00 47.42 81 VAL A O 1
ATOM 712 N N . PRO A 1 93 ? -11.105 -60.675 -1.151 1.00 45.46 82 PRO A N 1
ATOM 713 C CA . PRO A 1 93 ? -10.162 -59.547 -1.218 1.00 44.19 82 PRO A CA 1
ATOM 714 C C . PRO A 1 93 ? -10.833 -58.221 -0.858 1.00 45.17 82 PRO A C 1
ATOM 715 O O . PRO A 1 93 ? -12.005 -58.013 -1.168 1.00 43.88 82 PRO A O 1
ATOM 719 N N . VAL A 1 94 ? -10.097 -57.329 -0.203 1.00 41.47 83 VAL A N 1
ATOM 720 C CA . VAL A 1 94 ? -10.652 -56.023 0.129 1.00 39.23 83 VAL A CA 1
ATOM 721 C C . VAL A 1 94 ? -10.747 -55.146 -1.112 1.00 43.12 83 VAL A C 1
ATOM 722 O O . VAL A 1 94 ? -9.900 -55.224 -2.010 1.00 43.15 83 VAL A O 1
ATOM 726 N N . VAL A 1 95 ? -11.773 -54.297 -1.135 1.00 38.92 84 VAL A N 1
ATOM 727 C CA . VAL A 1 95 ? -11.978 -53.295 -2.168 1.00 37.83 84 VAL A CA 1
ATOM 728 C C . VAL A 1 95 ? -11.267 -52.012 -1.697 1.00 41.40 84 VAL A C 1
ATOM 729 O O . VAL A 1 95 ? -11.448 -51.593 -0.559 1.00 39.25 84 VAL A O 1
ATOM 733 N N . LYS A 1 96 ? -10.494 -51.385 -2.583 1.00 40.59 85 LYS A N 1
ATOM 734 C CA . LYS A 1 96 ? -9.858 -50.100 -2.306 1.00 40.09 85 LYS A CA 1
ATOM 735 C C . LYS A 1 96 ? -10.607 -49.011 -3.075 1.00 43.85 85 LYS A C 1
ATOM 736 O O . LYS A 1 96 ? -11.222 -49.300 -4.104 1.00 44.66 85 LYS A O 1
ATOM 742 N N . LYS A 1 97 ? -10.598 -47.776 -2.549 1.00 40.47 86 LYS A N 1
ATOM 743 C CA . LYS A 1 97 ? -11.198 -46.590 -3.175 1.00 39.17 86 LYS A CA 1
ATOM 744 C C . LYS A 1 97 ? -10.616 -46.397 -4.616 1.00 41.23 86 LYS A C 1
ATOM 745 O O . LYS A 1 97 ? -11.355 -46.058 -5.542 1.00 41.48 86 LYS A O 1
ATOM 751 N N . THR A 1 98 ? -9.310 -46.673 -4.801 1.00 37.26 87 THR A N 1
ATOM 752 C CA . THR A 1 98 ? -8.639 -46.630 -6.109 1.00 38.68 87 THR A CA 1
ATOM 753 C C . THR A 1 98 ? -9.270 -47.631 -7.093 1.00 44.03 87 THR A C 1
ATOM 754 O O . THR A 1 98 ? -9.317 -47.318 -8.282 1.00 45.56 87 THR A O 1
ATOM 758 N N . ASP A 1 99 ? -9.745 -48.830 -6.607 1.00 38.17 88 ASP A N 1
ATOM 759 C CA . ASP A 1 99 ? -10.402 -49.835 -7.460 1.00 38.76 88 ASP A CA 1
ATOM 760 C C . ASP A 1 99 ? -11.730 -49.297 -7.972 1.00 41.46 88 ASP A C 1
ATOM 761 O O . ASP A 1 99 ? -12.070 -49.507 -9.125 1.00 42.10 88 ASP A O 1
ATOM 766 N N . LEU A 1 100 ? -12.461 -48.573 -7.114 1.00 37.93 89 LEU A N 1
ATOM 767 C CA . LEU A 1 100 ? -13.736 -47.945 -7.449 1.00 37.33 89 LEU A CA 1
ATOM 768 C C . LEU A 1 100 ? -13.554 -46.897 -8.561 1.00 43.59 89 LEU A C 1
ATOM 769 O O . LEU A 1 100 ? -14.369 -46.842 -9.478 1.00 43.93 89 LEU A O 1
ATOM 774 N N . ARG A 1 101 ? -12.455 -46.112 -8.495 1.00 41.14 90 ARG A N 1
ATOM 775 C CA . ARG A 1 101 ? -12.098 -45.090 -9.478 1.00 41.37 90 ARG A CA 1
ATOM 776 C C . ARG A 1 101 ? -11.827 -45.712 -10.842 1.00 47.84 90 ARG A C 1
ATOM 777 O O . ARG A 1 101 ? -12.462 -45.296 -11.809 1.00 47.22 90 ARG A O 1
ATOM 785 N N . GLU A 1 102 ? -10.914 -46.726 -10.925 1.00 46.96 91 GLU A N 1
ATOM 786 C CA . GLU A 1 102 ? -10.582 -47.396 -12.203 1.00 48.49 91 GLU A CA 1
ATOM 787 C C . GLU A 1 102 ? -11.827 -48.004 -12.852 1.00 51.04 91 GLU A C 1
ATOM 788 O O . GLU A 1 102 ? -11.983 -47.914 -14.074 1.00 51.65 91 GLU A O 1
ATOM 794 N N . SER A 1 103 ? -12.719 -48.608 -12.025 1.00 46.02 92 SER A N 1
ATOM 795 C CA . SER A 1 103 ? -13.971 -49.221 -12.495 1.00 45.79 92 SER A CA 1
ATOM 796 C C . SER A 1 103 ? -14.907 -48.160 -13.125 1.00 48.64 92 SER A C 1
ATOM 797 O O . SER A 1 103 ? -15.500 -48.409 -14.171 1.00 48.54 92 SER A O 1
ATOM 800 N N . GLN A 1 104 ? -15.039 -46.991 -12.465 1.00 43.65 93 GLN A N 1
ATOM 801 C CA . GLN A 1 104 ? -15.843 -45.869 -12.941 1.00 42.58 93 GLN A CA 1
ATOM 802 C C . GLN A 1 104 ? -15.236 -45.280 -14.223 1.00 49.17 93 GLN A C 1
ATOM 803 O O . GLN A 1 104 ? -15.989 -44.976 -15.161 1.00 50.13 93 GLN A O 1
ATOM 809 N N . ALA A 1 105 ? -13.883 -45.184 -14.298 1.00 45.78 94 ALA A N 1
ATOM 810 C CA . ALA A 1 105 ? -13.224 -44.720 -15.532 1.00 47.71 94 ALA A CA 1
ATOM 811 C C . ALA A 1 105 ? -13.480 -45.707 -16.697 1.00 53.86 94 ALA A C 1
ATOM 812 O O . ALA A 1 105 ? -13.893 -45.278 -17.769 1.00 54.97 94 ALA A O 1
ATOM 814 N N . ALA A 1 106 ? -13.321 -47.027 -16.465 1.00 52.54 95 ALA A N 1
ATOM 815 C CA . ALA A 1 106 ? -13.542 -48.046 -17.508 1.00 54.34 95 ALA A CA 1
ATOM 816 C C . ALA A 1 106 ? -15.021 -48.297 -17.808 1.00 56.65 95 ALA A C 1
ATOM 817 O O . ALA A 1 106 ? -15.343 -48.660 -18.930 1.00 57.78 95 ALA A O 1
ATOM 819 N N . HIS A 1 107 ? -15.917 -48.117 -16.813 1.00 50.52 96 HIS A N 1
ATOM 820 C CA . HIS A 1 107 ? -17.367 -48.305 -16.979 1.00 49.86 96 HIS A CA 1
ATOM 821 C C . HIS A 1 107 ? -18.138 -47.081 -16.436 1.00 52.36 96 HIS A C 1
ATOM 822 O O . HIS A 1 107 ? -18.732 -47.134 -15.357 1.00 50.57 96 HIS A O 1
ATOM 829 N N . PRO A 1 108 ? -18.108 -45.946 -17.172 1.00 49.14 97 PRO A N 1
ATOM 830 C CA . PRO A 1 108 ? -18.787 -44.751 -16.675 1.00 47.01 97 PRO A CA 1
ATOM 831 C C . PRO A 1 108 ? -20.310 -44.787 -16.782 1.00 53.26 97 PRO A C 1
ATOM 832 O O . PRO A 1 108 ? -20.846 -45.426 -17.680 1.00 56.11 97 PRO A O 1
ATOM 836 N N . PRO A 1 109 ? -21.037 -44.076 -15.904 1.00 49.33 98 PRO A N 1
ATOM 837 C CA . PRO A 1 109 ? -20.551 -43.230 -14.802 1.00 46.03 98 PRO A CA 1
ATOM 838 C C . PRO A 1 109 ? -20.405 -43.865 -13.414 1.00 44.64 98 PRO A C 1
ATOM 839 O O . PRO A 1 109 ? -19.694 -43.293 -12.578 1.00 43.09 98 PRO A O 1
ATOM 843 N N . PHE A 1 110 ? -21.062 -45.009 -13.145 1.00 40.16 99 PHE A N 1
ATOM 844 C CA . PHE A 1 110 ? -21.119 -45.627 -11.819 1.00 37.42 99 PHE A CA 1
ATOM 845 C C . PHE A 1 110 ? -20.226 -46.860 -11.565 1.00 43.04 99 PHE A C 1
ATOM 846 O O . PHE A 1 110 ? -20.185 -47.352 -10.427 1.00 40.91 99 PHE A O 1
ATOM 854 N N . GLY A 1 111 ? -19.522 -47.329 -12.594 1.00 41.69 100 GLY A N 1
ATOM 855 C CA . GLY A 1 111 ? -18.638 -48.479 -12.475 1.00 41.94 100 GLY A CA 1
ATOM 856 C C . GLY A 1 111 ? -19.308 -49.811 -12.734 1.00 45.74 100 GLY A C 1
ATOM 857 O O . GLY A 1 111 ? -20.534 -49.890 -12.891 1.00 44.41 100 GLY A O 1
ATOM 858 N N . ASP A 1 112 ? -18.503 -50.881 -12.740 1.00 43.76 101 ASP A N 1
ATOM 859 C CA . ASP A 1 112 ? -19.039 -52.217 -12.985 1.00 45.75 101 ASP A CA 1
ATOM 860 C C . ASP A 1 112 ? -19.513 -52.899 -11.707 1.00 48.66 101 ASP A C 1
ATOM 861 O O . ASP A 1 112 ? -19.663 -54.119 -11.679 1.00 49.48 101 ASP A O 1
ATOM 866 N N . TYR A 1 113 ? -19.809 -52.095 -10.673 1.00 42.51 102 TYR A N 1
ATOM 867 C CA . TYR A 1 113 ? -20.313 -52.567 -9.381 1.00 40.22 102 TYR A CA 1
ATOM 868 C C . TYR A 1 113 ? -21.681 -51.944 -9.070 1.00 42.65 102 TYR A C 1
ATOM 869 O O . TYR A 1 113 ? -22.211 -52.183 -7.985 1.00 42.93 102 TYR A O 1
ATOM 878 N N . VAL A 1 114 ? -22.268 -51.194 -10.039 1.00 38.91 103 VAL A N 1
ATOM 879 C CA . VAL A 1 114 ? -23.577 -50.538 -9.889 1.00 38.00 103 VAL A CA 1
ATOM 880 C C . VAL A 1 114 ? -24.713 -51.563 -9.576 1.00 43.45 103 VAL A C 1
ATOM 881 O O . VAL A 1 114 ? -25.547 -51.274 -8.717 1.00 41.89 103 VAL A O 1
ATOM 885 N N . CYS A 1 115 ? -24.725 -52.743 -10.258 1.00 43.13 104 CYS A N 1
ATOM 886 C CA . CYS A 1 115 ? -25.640 -53.881 -10.064 1.00 44.23 104 CYS A CA 1
ATOM 887 C C . CYS A 1 115 ? -27.054 -53.634 -10.555 1.00 49.08 104 CYS A C 1
ATOM 888 O O . CYS A 1 115 ? -27.591 -54.470 -11.257 1.00 49.85 104 CYS A O 1
ATOM 891 N N . VAL A 1 116 ? -27.696 -52.545 -10.097 1.00 45.83 105 VAL A N 1
ATOM 892 C CA . VAL A 1 116 ? -29.080 -52.239 -10.478 1.00 46.06 105 VAL A CA 1
ATOM 893 C C . VAL A 1 116 ? -29.135 -51.742 -11.927 1.00 52.01 105 VAL A C 1
ATOM 894 O O . VAL A 1 116 ? -28.141 -51.163 -12.395 1.00 50.41 105 VAL A O 1
ATOM 898 N N . PRO A 1 117 ? -30.286 -51.873 -12.646 1.00 50.52 106 PRO A N 1
ATOM 899 C CA . PRO A 1 117 ? -30.348 -51.270 -13.982 1.00 50.60 106 PRO A CA 1
ATOM 900 C C . PRO A 1 117 ? -30.306 -49.757 -13.802 1.00 53.48 106 PRO A C 1
ATOM 901 O O . PRO A 1 117 ? -30.688 -49.248 -12.748 1.00 50.78 106 PRO A O 1
ATOM 905 N N . ASN A 1 118 ? -29.814 -49.053 -14.824 1.00 51.68 107 ASN A N 1
ATOM 906 C CA . ASN A 1 118 ? -29.721 -47.596 -14.921 1.00 49.99 107 ASN A CA 1
ATOM 907 C C . ASN A 1 118 ? -31.055 -46.923 -14.542 1.00 51.90 107 ASN A C 1
ATOM 908 O O . ASN A 1 118 ? -31.053 -45.924 -13.839 1.00 48.34 107 ASN A O 1
ATOM 913 N N . SER A 1 119 ? -32.185 -47.512 -14.974 1.00 51.47 108 SER A N 1
ATOM 914 C CA . SER A 1 119 ? -33.554 -47.071 -14.708 1.00 51.54 108 SER A CA 1
ATOM 915 C C . SER A 1 119 ? -33.939 -47.060 -13.219 1.00 56.65 108 SER A C 1
ATOM 916 O O . SER A 1 119 ? -34.933 -46.432 -12.867 1.00 57.33 108 SER A O 1
ATOM 919 N N . GLU A 1 120 ? -33.186 -47.763 -12.346 1.00 52.94 109 GLU A N 1
ATOM 920 C CA . GLU A 1 120 ? -33.505 -47.832 -10.915 1.00 51.02 109 GLU A CA 1
ATOM 921 C C . GLU A 1 120 ? -32.839 -46.682 -10.108 1.00 49.83 109 GLU A C 1
ATOM 922 O O . GLU A 1 120 ? -33.281 -46.405 -8.984 1.00 46.79 109 GLU A O 1
ATOM 928 N N . ILE A 1 121 ? -31.826 -45.996 -10.695 1.00 45.36 110 ILE A N 1
ATOM 929 C CA . ILE A 1 121 ? -31.093 -44.912 -10.021 1.00 43.48 110 ILE A CA 1
ATOM 930 C C . ILE A 1 121 ? -32.038 -43.738 -9.680 1.00 43.99 110 ILE A C 1
ATOM 931 O O . ILE A 1 121 ? -32.769 -43.218 -10.545 1.00 43.74 110 ILE A O 1
ATOM 936 N N . PHE A 1 122 ? -32.049 -43.399 -8.382 1.00 35.28 111 PHE A N 1
ATOM 937 C CA . PHE A 1 122 ? -32.897 -42.383 -7.783 1.00 34.13 111 PHE A CA 1
ATOM 938 C C . PHE A 1 122 ? -32.132 -41.067 -7.493 1.00 35.45 111 PHE A C 1
ATOM 939 O O . PHE A 1 122 ? -32.648 -39.986 -7.761 1.00 34.55 111 PHE A O 1
ATOM 947 N N . HIS A 1 123 ? -30.933 -41.165 -6.912 1.00 31.42 112 HIS A N 1
ATOM 948 C CA . HIS A 1 123 ? -30.117 -39.998 -6.577 1.00 29.89 112 HIS A CA 1
ATOM 949 C C . HIS A 1 123 ? -28.700 -40.180 -7.036 1.00 32.97 112 HIS A C 1
ATOM 950 O O . HIS A 1 123 ? -28.150 -41.288 -6.961 1.00 30.22 112 HIS A O 1
ATOM 957 N N . VAL A 1 124 ? -28.102 -39.059 -7.483 1.00 29.99 113 VAL A N 1
ATOM 958 C CA . VAL A 1 124 ? -26.699 -38.971 -7.875 1.00 29.32 113 VAL A CA 1
ATOM 959 C C . VAL A 1 124 ? -25.974 -38.051 -6.882 1.00 31.94 113 VAL A C 1
ATOM 960 O O . VAL A 1 124 ? -26.398 -36.920 -6.650 1.00 31.02 113 VAL A O 1
ATOM 964 N N . HIS A 1 125 ? -24.926 -38.583 -6.238 1.00 28.68 114 HIS A N 1
ATOM 965 C CA . HIS A 1 125 ? -24.051 -37.847 -5.328 1.00 26.60 114 HIS A CA 1
ATOM 966 C C . HIS A 1 125 ? -22.626 -38.277 -5.652 1.00 29.88 114 HIS A C 1
ATOM 967 O O . HIS A 1 125 ? -22.401 -38.911 -6.676 1.00 31.21 114 HIS A O 1
ATOM 974 N N . GLY A 1 126 ? -21.687 -37.981 -4.780 1.00 26.87 115 GLY A N 1
ATOM 975 C CA . GLY A 1 126 ? -20.309 -38.393 -4.996 1.00 28.68 115 GLY A CA 1
ATOM 976 C C . GLY A 1 126 ? -19.316 -37.849 -3.995 1.00 34.37 115 GLY A C 1
ATOM 977 O O . GLY A 1 126 ? -19.691 -37.333 -2.942 1.00 29.97 115 GLY A O 1
ATOM 978 N N . THR A 1 127 ? -18.043 -37.935 -4.356 1.00 37.28 116 THR A N 1
ATOM 979 C CA . THR A 1 127 ? -16.903 -37.409 -3.585 1.00 39.09 116 THR A CA 1
ATOM 980 C C . THR A 1 127 ? -16.333 -36.159 -4.309 1.00 48.24 116 THR A C 1
ATOM 981 O O . THR A 1 127 ? -16.567 -35.978 -5.516 1.00 49.88 116 THR A O 1
ATOM 985 N N . SER A 1 128 ? -15.557 -35.323 -3.585 1.00 46.49 117 SER A N 1
ATOM 986 C CA . SER A 1 128 ? -14.902 -34.117 -4.123 1.00 65.74 117 SER A CA 1
ATOM 987 C C . SER A 1 128 ? -13.567 -33.848 -3.424 1.00 96.53 117 SER A C 1
ATOM 988 O O . SER A 1 128 ? -13.355 -34.297 -2.296 1.00 62.88 117 SER A O 1
ATOM 991 N N . ARG A 1 133 ? -9.176 -38.557 -8.432 1.00 68.96 122 ARG A N 1
ATOM 992 C CA . ARG A 1 133 ? -10.411 -38.567 -9.217 1.00 67.52 122 ARG A CA 1
ATOM 993 C C . ARG A 1 133 ? -11.650 -38.801 -8.334 1.00 66.62 122 ARG A C 1
ATOM 994 O O . ARG A 1 133 ? -11.619 -39.644 -7.421 1.00 65.11 122 ARG A O 1
ATOM 1002 N N . PRO A 1 134 ? -12.743 -38.024 -8.549 1.00 59.17 123 PRO A N 1
ATOM 1003 C CA . PRO A 1 134 ? -13.933 -38.215 -7.707 1.00 54.46 123 PRO A CA 1
ATOM 1004 C C . PRO A 1 134 ? -14.810 -39.377 -8.195 1.00 51.46 123 PRO A C 1
ATOM 1005 O O . PRO A 1 134 ? -14.832 -39.679 -9.384 1.00 50.17 123 PRO A O 1
ATOM 1009 N N . THR A 1 135 ? -15.537 -40.021 -7.282 1.00 44.43 124 THR A N 1
ATOM 1010 C CA . THR A 1 135 ? -16.426 -41.103 -7.685 1.00 43.11 124 THR A CA 1
ATOM 1011 C C . THR A 1 135 ? -17.858 -40.682 -7.558 1.00 41.81 124 THR A C 1
ATOM 1012 O O . THR A 1 135 ? -18.206 -39.941 -6.644 1.00 41.36 124 THR A O 1
ATOM 1016 N N . ALA A 1 136 ? -18.682 -41.147 -8.482 1.00 35.77 125 ALA A N 1
ATOM 1017 C CA . ALA A 1 136 ? -20.108 -40.888 -8.500 1.00 34.32 125 ALA A CA 1
ATOM 1018 C C . ALA A 1 136 ? -20.865 -41.998 -7.779 1.00 36.87 125 ALA A C 1
ATOM 1019 O O . ALA A 1 136 ? -20.612 -43.180 -8.001 1.00 37.06 125 ALA A O 1
ATOM 1021 N N . PHE A 1 137 ? -21.829 -41.610 -6.958 1.00 30.64 126 PHE A N 1
ATOM 1022 C CA . PHE A 1 137 ? -22.731 -42.528 -6.300 1.00 28.66 126 PHE A CA 1
ATOM 1023 C C . PHE A 1 137 ? -24.049 -42.495 -7.069 1.00 33.25 126 PHE A C 1
ATOM 1024 O O . PHE A 1 137 ? -24.611 -41.427 -7.303 1.00 31.88 126 PHE A O 1
ATOM 1032 N N . GLY A 1 138 ? -24.456 -43.663 -7.540 1.00 32.35 127 GLY A N 1
ATOM 1033 C CA . GLY A 1 138 ? -25.702 -43.914 -8.243 1.00 32.81 127 GLY A CA 1
ATOM 1034 C C . GLY A 1 138 ? -26.498 -44.778 -7.303 1.00 37.31 127 GLY A C 1
ATOM 1035 O O . GLY A 1 138 ? -26.289 -45.987 -7.250 1.00 38.48 127 GLY A O 1
ATOM 1036 N N . ILE A 1 139 ? -27.342 -44.151 -6.490 1.00 32.42 128 ILE A N 1
ATOM 1037 C CA . ILE A 1 139 ? -28.123 -44.847 -5.463 1.00 30.84 128 ILE A CA 1
ATOM 1038 C C . ILE A 1 139 ? -29.551 -45.117 -5.925 1.00 36.60 128 ILE A C 1
ATOM 1039 O O . ILE A 1 139 ? -30.252 -44.184 -6.328 1.00 36.57 128 ILE A O 1
ATOM 1044 N N . GLY A 1 140 ? -29.958 -46.387 -5.860 1.00 33.29 129 GLY A N 1
ATOM 1045 C CA . GLY A 1 140 ? -31.293 -46.819 -6.241 1.00 33.99 129 GLY A CA 1
ATOM 1046 C C . GLY A 1 140 ? -32.344 -46.367 -5.249 1.00 38.25 129 GLY A C 1
ATOM 1047 O O . GLY A 1 140 ? -32.028 -46.023 -4.106 1.00 36.63 129 GLY A O 1
ATOM 1048 N N . ARG A 1 141 ? -33.596 -46.347 -5.695 1.00 36.69 130 ARG A N 1
ATOM 1049 C CA . ARG A 1 141 ? -34.774 -45.963 -4.913 1.00 37.49 130 ARG A CA 1
ATOM 1050 C C . ARG A 1 141 ? -34.919 -46.843 -3.656 1.00 41.31 130 ARG A C 1
ATOM 1051 O O . ARG A 1 141 ? -35.117 -46.326 -2.552 1.00 41.04 130 ARG A O 1
ATOM 1059 N N . ALA A 1 142 ? -34.780 -48.166 -3.825 1.00 37.45 131 ALA A N 1
ATOM 1060 C CA . ALA A 1 142 ? -34.877 -49.129 -2.735 1.00 37.05 131 ALA A CA 1
ATOM 1061 C C . ALA A 1 142 ? -33.791 -48.915 -1.683 1.00 38.78 131 ALA A C 1
ATOM 1062 O O . ALA A 1 142 ? -34.119 -48.866 -0.493 1.00 38.80 131 ALA A O 1
ATOM 1064 N N . ASP A 1 143 ? -32.526 -48.647 -2.103 1.00 34.80 132 ASP A N 1
ATOM 1065 C CA . ASP A 1 143 ? -31.421 -48.337 -1.167 1.00 32.65 132 ASP A CA 1
ATOM 1066 C C . ASP A 1 143 ? -31.637 -47.039 -0.418 1.00 37.92 132 ASP A C 1
ATOM 1067 O O . ASP A 1 143 ? -31.319 -46.994 0.763 1.00 38.47 132 ASP A O 1
ATOM 1072 N N . TRP A 1 144 ? -32.182 -45.995 -1.083 1.00 33.91 133 TRP A N 1
ATOM 1073 C CA . TRP A 1 144 ? -32.474 -44.718 -0.426 1.00 32.92 133 TRP A CA 1
ATOM 1074 C C . TRP A 1 144 ? -33.444 -44.966 0.759 1.00 36.69 133 TRP A C 1
ATOM 1075 O O . TRP A 1 144 ? -33.242 -44.420 1.848 1.00 35.06 133 TRP A O 1
ATOM 1086 N N . ARG A 1 145 ? -34.452 -45.839 0.549 1.00 36.18 134 ARG A N 1
ATOM 1087 C CA . ARG A 1 145 ? -35.406 -46.279 1.592 1.00 36.61 134 ARG A CA 1
ATOM 1088 C C . ARG A 1 145 ? -34.689 -47.076 2.684 1.00 38.40 134 ARG A C 1
ATOM 1089 O O . ARG A 1 145 ?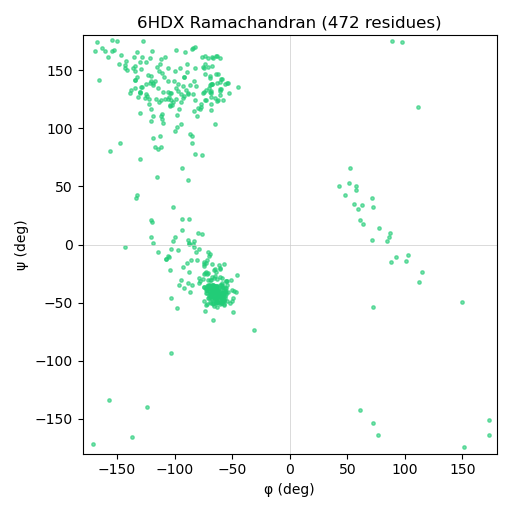 -34.954 -46.849 3.862 1.00 37.94 134 ARG A O 1
ATOM 1097 N N . ALA A 1 146 ? -33.765 -47.977 2.302 1.00 35.36 135 ALA A N 1
ATOM 1098 C CA . ALA A 1 146 ? -32.990 -48.789 3.262 1.00 36.16 135 ALA A CA 1
ATOM 1099 C C . ALA A 1 146 ? -32.090 -47.884 4.137 1.00 38.57 135 ALA A C 1
ATOM 1100 O O . ALA A 1 146 ? -31.942 -48.154 5.335 1.00 37.70 135 ALA A O 1
ATOM 1102 N N . ILE A 1 147 ? -31.548 -46.792 3.541 1.00 31.49 136 ILE A N 1
ATOM 1103 C CA . ILE A 1 147 ? -30.704 -45.786 4.218 1.00 29.51 136 ILE A CA 1
ATOM 1104 C C . ILE A 1 147 ? -31.555 -44.971 5.208 1.00 35.59 136 ILE A C 1
ATOM 1105 O O . ILE A 1 147 ? -31.147 -44.803 6.360 1.00 35.78 136 ILE A O 1
ATOM 1110 N N . ALA A 1 148 ? -32.719 -44.455 4.750 1.00 33.20 137 ALA A N 1
ATOM 1111 C CA . ALA A 1 148 ? -33.638 -43.660 5.585 1.00 32.96 137 ALA A CA 1
ATOM 1112 C C . ALA A 1 148 ? -34.117 -44.433 6.826 1.00 36.27 137 ALA A C 1
ATOM 1113 O O . ALA A 1 148 ? -34.139 -43.864 7.921 1.00 35.92 137 ALA A O 1
ATOM 1115 N N . ASN A 1 149 ? -34.468 -45.727 6.652 1.00 32.77 138 ASN A N 1
ATOM 1116 C CA . ASN A 1 149 ? -34.934 -46.608 7.728 1.00 33.46 138 ASN A CA 1
ATOM 1117 C C . ASN A 1 149 ? -33.841 -46.934 8.706 1.00 37.43 138 ASN A C 1
ATOM 1118 O O . ASN A 1 149 ? -34.069 -46.833 9.912 1.00 39.26 138 ASN A O 1
ATOM 1123 N N . ALA A 1 150 ? -32.635 -47.261 8.203 1.00 33.77 139 ALA A N 1
ATOM 1124 C CA . ALA A 1 150 ? -31.455 -47.514 9.032 1.00 33.22 139 ALA A CA 1
ATOM 1125 C C . ALA A 1 150 ? -31.154 -46.295 9.878 1.00 34.77 139 ALA A C 1
ATOM 1126 O O . ALA A 1 150 ? -30.981 -46.433 11.075 1.00 33.85 139 ALA A O 1
ATOM 1128 N N . HIS A 1 151 ? -31.167 -45.089 9.270 1.00 30.78 140 HIS A N 1
ATOM 1129 C CA . HIS A 1 151 ? -30.821 -43.857 9.980 1.00 28.78 140 HIS A CA 1
ATOM 1130 C C . HIS A 1 151 ? -31.857 -43.430 11.004 1.00 31.43 140 HIS A C 1
ATOM 1131 O O . HIS A 1 151 ? -31.440 -42.991 12.073 1.00 30.58 140 HIS A O 1
ATOM 1138 N N . ALA A 1 152 ? -33.186 -43.559 10.707 1.00 28.82 141 ALA A N 1
ATOM 1139 C CA . ALA A 1 152 ? -34.265 -43.251 11.670 1.00 30.37 141 ALA A CA 1
ATOM 1140 C C . ALA A 1 152 ? -34.119 -44.134 12.925 1.00 37.58 141 ALA A C 1
ATOM 1141 O O . ALA A 1 152 ? -34.223 -43.637 14.048 1.00 38.04 141 ALA A O 1
ATOM 1143 N N . ARG A 1 153 ? -33.801 -45.423 12.717 1.00 34.98 142 ARG A N 1
ATOM 1144 C CA . ARG A 1 153 ? -33.552 -46.418 13.758 1.00 36.28 142 ARG A CA 1
ATOM 1145 C C . ARG A 1 153 ? -32.385 -46.016 14.706 1.00 38.62 142 ARG A C 1
ATOM 1146 O O . ARG A 1 153 ? -32.539 -46.054 15.934 1.00 37.17 142 ARG A O 1
ATOM 1154 N N . ILE A 1 154 ? -31.240 -45.639 14.122 1.00 34.25 143 ILE A N 1
ATOM 1155 C CA . ILE A 1 154 ? -30.051 -45.231 14.860 1.00 34.30 143 ILE A CA 1
ATOM 1156 C C . ILE A 1 154 ? -30.283 -43.857 15.559 1.00 37.04 143 ILE A C 1
ATOM 1157 O O . ILE A 1 154 ? -29.833 -43.679 16.679 1.00 36.73 143 ILE A O 1
ATOM 1162 N N . MET A 1 155 ? -31.010 -42.916 14.913 1.00 32.57 144 MET A N 1
ATOM 1163 C CA . MET A 1 155 ? -31.346 -41.609 15.499 1.00 31.03 144 MET A CA 1
ATOM 1164 C C . MET A 1 155 ? -32.289 -41.787 16.708 1.00 38.01 144 MET A C 1
ATOM 1165 O O . MET A 1 155 ? -32.182 -41.055 17.688 1.00 38.27 144 MET A O 1
ATOM 1170 N N . TRP A 1 156 ? -33.199 -42.779 16.635 1.00 35.64 145 TRP A N 1
ATOM 1171 C CA . TRP A 1 156 ? -34.105 -43.154 17.717 1.00 36.13 145 TRP A CA 1
ATOM 1172 C C . TRP A 1 156 ? -33.232 -43.635 18.898 1.00 40.42 145 TRP A C 1
ATOM 1173 O O . TRP A 1 156 ? -33.511 -43.282 20.043 1.00 39.22 145 TRP A O 1
ATOM 1184 N N . GLY A 1 157 ? -32.155 -44.367 18.590 1.00 37.56 146 GLY A N 1
ATOM 1185 C CA . GLY A 1 157 ? -31.180 -44.852 19.570 1.00 38.71 146 GLY A CA 1
ATOM 1186 C C . GLY A 1 157 ? -30.476 -43.742 20.333 1.00 41.28 146 GLY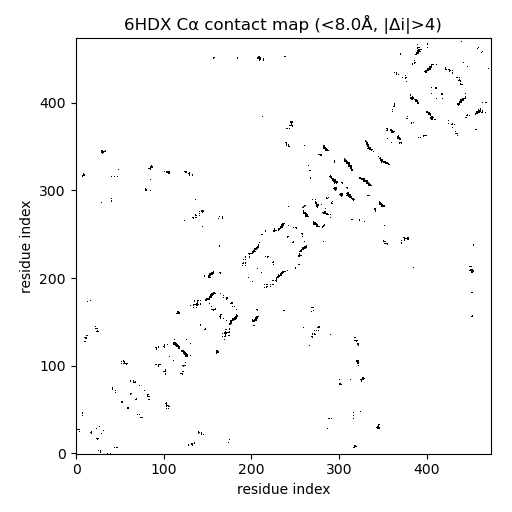 A C 1
ATOM 1187 O O . GLY A 1 157 ? -30.039 -43.944 21.483 1.00 41.75 146 GLY A O 1
ATOM 1188 N N . MET A 1 158 ? -30.349 -42.555 19.680 1.00 33.74 147 MET A N 1
ATOM 1189 C CA . MET A 1 158 ? -29.750 -41.351 20.255 1.00 32.34 147 MET A CA 1
ATOM 1190 C C . MET A 1 158 ? -30.765 -40.559 21.091 1.00 38.67 147 MET A C 1
ATOM 1191 O O . MET A 1 158 ? -30.415 -39.510 21.641 1.00 37.93 147 MET A O 1
ATOM 1196 N N . GLY A 1 159 ? -32.006 -41.064 21.176 1.00 36.38 148 GLY A N 1
ATOM 1197 C CA . GLY A 1 159 ? -33.093 -40.417 21.900 1.00 37.23 148 GLY A CA 1
ATOM 1198 C C . GLY A 1 159 ? -33.876 -39.401 21.084 1.00 40.85 148 GLY A C 1
ATOM 1199 O O . GLY A 1 159 ? -34.665 -38.636 21.645 1.00 41.05 148 GLY A O 1
ATOM 1200 N N . ILE A 1 160 ? -33.644 -39.353 19.754 1.00 36.08 149 ILE A N 1
ATOM 1201 C CA . ILE A 1 160 ? -34.352 -38.440 18.863 1.00 35.34 149 ILE A CA 1
ATOM 1202 C C . ILE A 1 160 ? -35.705 -39.090 18.556 1.00 39.90 149 ILE A C 1
ATOM 1203 O O . ILE A 1 160 ? -35.788 -40.306 18.395 1.00 40.38 149 ILE A O 1
ATOM 1208 N N . ARG A 1 161 ? -36.772 -38.303 18.592 1.00 37.37 150 ARG A N 1
ATOM 1209 C CA . ARG A 1 161 ? -38.125 -38.841 18.488 1.00 38.31 150 ARG A CA 1
ATOM 1210 C C . ARG A 1 161 ? -39.002 -38.175 17.438 1.00 40.83 150 ARG A C 1
ATOM 1211 O O . ARG A 1 161 ? -38.724 -37.030 17.077 1.00 38.76 150 ARG A O 1
ATOM 1219 N N . PRO A 1 162 ? -40.122 -38.837 17.002 1.00 38.58 151 PRO A N 1
ATOM 1220 C CA . PRO A 1 162 ? -41.067 -38.170 16.084 1.00 37.85 151 PRO A CA 1
ATOM 1221 C C . PRO A 1 162 ? -41.539 -36.824 16.642 1.00 43.27 151 PRO A C 1
ATOM 1222 O O . PRO A 1 162 ? -41.757 -36.693 17.858 1.00 43.78 151 PRO A O 1
ATOM 1226 N N . GLY A 1 163 ? -41.625 -35.821 15.761 1.00 39.02 152 GLY A N 1
ATOM 1227 C CA . GLY A 1 163 ? -42.040 -34.477 16.144 1.00 38.52 152 GLY A CA 1
ATOM 1228 C C . GLY A 1 163 ? -40.918 -33.568 16.606 1.00 41.01 152 GLY A C 1
ATOM 1229 O O . GLY A 1 163 ? -41.130 -32.361 16.734 1.00 40.88 152 GLY A O 1
ATOM 1230 N N . ASP A 1 164 ? -39.736 -34.131 16.918 1.00 36.49 153 ASP A N 1
ATOM 1231 C CA . ASP A 1 164 ? -38.565 -33.326 17.293 1.00 34.91 153 ASP A CA 1
ATOM 1232 C C . ASP A 1 164 ? -38.056 -32.550 16.065 1.00 37.52 153 ASP A C 1
ATOM 1233 O O . ASP A 1 164 ? -37.963 -33.098 14.967 1.00 34.79 153 ASP A O 1
ATOM 1238 N N . LEU A 1 165 ? -37.717 -31.283 16.267 1.00 35.29 154 LEU A N 1
ATOM 1239 C CA . LEU A 1 165 ? -37.130 -30.444 15.250 1.00 33.03 154 LEU A CA 1
ATOM 1240 C C . LEU A 1 165 ? -35.635 -30.814 15.139 1.00 36.90 154 LEU A C 1
ATOM 1241 O O . LEU A 1 165 ? -34.887 -30.686 16.118 1.00 35.47 154 LEU A O 1
ATOM 1246 N N . VAL A 1 166 ? -35.224 -31.331 13.960 1.00 32.95 155 VAL A N 1
ATOM 1247 C CA . VAL A 1 166 ? -33.838 -31.753 13.707 1.00 31.23 155 VAL A CA 1
ATOM 1248 C C . VAL A 1 166 ? -33.193 -30.822 12.693 1.00 32.04 155 VAL A C 1
ATOM 1249 O O . VAL A 1 166 ? -33.584 -30.834 11.523 1.00 30.82 155 VAL A O 1
ATOM 1253 N N . CYS A 1 167 ? -32.226 -30.013 13.142 1.00 26.62 156 CYS A N 1
ATOM 1254 C CA . CYS A 1 167 ? -31.498 -29.122 12.251 1.00 26.53 156 CYS A CA 1
ATOM 1255 C C . CYS A 1 167 ? -30.361 -29.879 11.558 1.00 27.97 156 CYS A C 1
ATOM 1256 O O . CYS A 1 167 ? -29.452 -30.337 12.234 1.00 27.53 156 CYS A O 1
ATOM 1259 N N . VAL A 1 168 ? -30.433 -30.041 10.224 1.00 24.78 157 VAL A N 1
ATOM 1260 C CA . VAL A 1 168 ? -29.379 -30.678 9.409 1.00 24.12 157 VAL A CA 1
ATOM 1261 C C . VAL A 1 168 ? -28.540 -29.532 8.816 1.00 27.23 157 VAL A C 1
ATOM 1262 O O . VAL A 1 168 ? -28.968 -28.837 7.890 1.00 26.19 157 VAL A O 1
ATOM 1266 N N . ALA A 1 169 ? -27.375 -29.296 9.428 1.00 25.47 158 ALA A N 1
ATOM 1267 C CA . ALA A 1 169 ? -26.496 -28.184 9.095 1.00 24.20 158 ALA A CA 1
ATOM 1268 C C . ALA A 1 169 ? -25.139 -28.594 8.528 1.00 26.19 158 ALA A C 1
ATOM 1269 O O . ALA A 1 169 ? -24.086 -28.247 9.070 1.00 27.31 158 ALA A O 1
ATOM 1271 N N . ALA A 1 170 ? -25.170 -29.331 7.429 1.00 23.31 159 ALA A N 1
ATOM 1272 C CA . ALA A 1 170 ? -23.985 -29.682 6.621 1.00 23.84 159 ALA A CA 1
ATOM 1273 C C . ALA A 1 170 ? -24.420 -29.424 5.160 1.00 27.90 159 ALA A C 1
ATOM 1274 O O . ALA A 1 170 ? -25.626 -29.444 4.865 1.00 25.91 159 ALA A O 1
ATOM 1276 N N . VAL A 1 171 ? -23.462 -29.135 4.279 1.00 24.62 160 VAL A N 1
ATOM 1277 C CA . VAL A 1 171 ? -23.703 -28.829 2.879 1.00 24.47 160 VAL A CA 1
ATOM 1278 C C . VAL A 1 171 ? -24.568 -29.922 2.166 1.00 26.76 160 VAL A C 1
ATOM 1279 O O . VAL A 1 171 ? -24.295 -31.101 2.302 1.00 26.20 160 VAL A O 1
ATOM 1283 N N . PHE A 1 172 ? -25.626 -29.510 1.444 1.00 22.36 161 PHE A N 1
ATOM 1284 C CA . PHE A 1 172 ? -26.455 -30.424 0.646 1.00 20.83 161 PHE A CA 1
ATOM 1285 C C . PHE A 1 172 ? -25.984 -30.295 -0.789 1.00 24.70 161 PHE A C 1
ATOM 1286 O O . PHE A 1 172 ? -26.290 -29.312 -1.464 1.00 24.58 161 PHE A O 1
ATOM 1294 N N . SER A 1 173 ? -25.127 -31.224 -1.201 1.00 23.10 162 SER A N 1
ATOM 1295 C CA . SER A 1 173 ? -24.502 -31.250 -2.527 1.00 24.13 162 SER A CA 1
ATOM 1296 C C . SER A 1 173 ? -24.096 -32.699 -2.793 1.00 28.07 162 SER A C 1
ATOM 1297 O O . SER A 1 173 ? -24.884 -33.599 -2.509 1.00 26.85 162 SER A O 1
ATOM 1300 N N . LEU A 1 174 ? -22.859 -32.936 -3.278 1.00 26.27 163 LEU A N 1
ATOM 1301 C CA . LEU A 1 174 ? -22.323 -34.284 -3.533 1.00 26.00 163 LEU A CA 1
ATOM 1302 C C . LEU A 1 174 ? -22.215 -35.093 -2.235 1.00 29.94 163 LEU A C 1
ATOM 1303 O O . LEU A 1 174 ? -22.423 -36.298 -2.244 1.00 32.45 163 LEU A O 1
ATOM 1308 N N . TYR A 1 175 ? -21.885 -34.423 -1.131 1.00 25.17 164 TYR A N 1
ATOM 1309 C CA . TYR A 1 175 ? -21.644 -34.976 0.207 1.00 24.43 164 TYR A CA 1
ATOM 1310 C C . TYR A 1 175 ? -22.834 -35.758 0.791 1.00 28.76 164 TYR A C 1
ATOM 1311 O O . TYR A 1 175 ? -23.935 -35.212 0.922 1.00 27.89 164 TYR A O 1
ATOM 1320 N N . MET A 1 176 ? -22.597 -37.035 1.172 1.00 25.66 165 MET A N 1
ATOM 1321 C CA . MET A 1 176 ? -23.662 -37.918 1.670 1.00 24.98 165 MET A CA 1
ATOM 1322 C C . MET A 1 176 ? -24.157 -37.642 3.074 1.00 29.42 165 MET A C 1
ATOM 1323 O O . MET A 1 176 ? -25.292 -38.032 3.390 1.00 29.82 165 MET A O 1
ATOM 1328 N N . GLY A 1 177 ? -23.311 -37.037 3.910 1.00 25.03 166 GLY A N 1
ATOM 1329 C CA . GLY A 1 177 ? -23.606 -36.754 5.302 1.00 23.71 166 GLY A CA 1
ATOM 1330 C C . GLY A 1 177 ? -24.925 -36.076 5.567 1.00 26.69 166 GLY A C 1
ATOM 1331 O O . GLY A 1 177 ? -25.745 -36.576 6.347 1.00 26.40 166 GLY A O 1
ATOM 1332 N N . SER A 1 178 ? -25.111 -34.903 4.951 1.00 22.61 167 SER A N 1
ATOM 1333 C CA . SER A 1 178 ? -26.321 -34.090 5.084 1.00 21.81 167 SER A CA 1
ATOM 1334 C C . SER A 1 178 ? -27.580 -34.858 4.623 1.00 26.50 167 SER A C 1
ATOM 1335 O O . SER A 1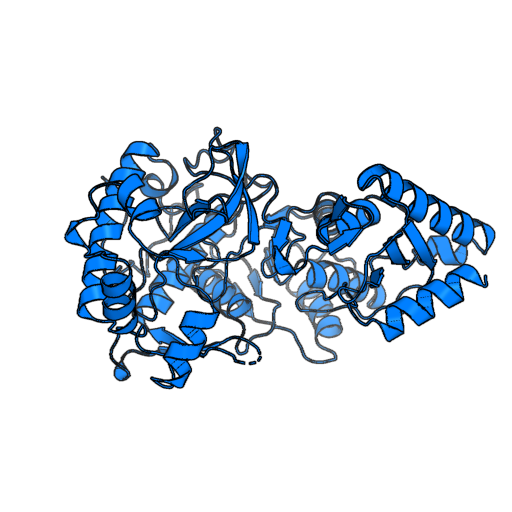 178 ? -28.555 -34.927 5.377 1.00 25.64 167 SER A O 1
ATOM 1338 N N . TRP A 1 179 ? -27.533 -35.460 3.407 1.00 23.71 168 TRP A N 1
ATOM 1339 C CA . TRP A 1 179 ? -28.641 -36.229 2.817 1.00 24.71 168 TRP A CA 1
ATOM 1340 C C . TRP A 1 179 ? -29.009 -37.400 3.706 1.00 28.05 168 TRP A C 1
ATOM 1341 O O . TRP A 1 179 ? -30.188 -37.642 3.931 1.00 28.13 168 TRP A O 1
ATOM 1352 N N . GLY A 1 180 ? -28.001 -38.085 4.232 1.00 24.84 169 GLY A N 1
ATOM 1353 C CA . GLY A 1 180 ? -28.190 -39.214 5.145 1.00 25.30 169 GLY A CA 1
ATOM 1354 C C . GLY A 1 180 ? -28.905 -38.878 6.438 1.00 27.92 169 GLY A C 1
ATOM 1355 O O . GLY A 1 180 ? -29.748 -39.642 6.888 1.00 28.65 169 GLY A O 1
ATOM 1356 N N . ALA A 1 181 ? -28.567 -37.750 7.063 1.00 26.11 170 ALA A N 1
ATOM 1357 C CA . ALA A 1 181 ? -29.198 -37.306 8.317 1.00 25.85 170 ALA A CA 1
ATOM 1358 C C . ALA A 1 181 ? -30.638 -36.810 8.039 1.00 29.41 170 ALA A C 1
ATOM 1359 O O . ALA A 1 181 ? -31.547 -37.037 8.845 1.00 29.04 170 ALA A O 1
ATOM 1361 N N . LEU A 1 182 ? -30.833 -36.138 6.892 1.00 25.62 171 LEU A N 1
ATOM 1362 C CA . LEU A 1 182 ? -32.156 -35.682 6.461 1.00 26.42 171 LEU A CA 1
ATOM 1363 C C . LEU A 1 182 ? -33.117 -36.888 6.216 1.00 30.84 171 LEU A C 1
ATOM 1364 O O . LEU A 1 182 ? -34.261 -36.871 6.696 1.00 30.71 171 LEU A O 1
ATOM 1369 N N . ALA A 1 183 ? -32.658 -37.911 5.445 1.00 26.77 172 ALA A N 1
ATOM 1370 C CA . ALA A 1 183 ? -33.466 -39.111 5.137 1.00 26.85 172 ALA A CA 1
ATOM 1371 C C . ALA A 1 183 ? -33.908 -39.831 6.420 1.00 31.56 172 ALA A C 1
ATOM 1372 O O . ALA A 1 183 ? -35.033 -40.321 6.482 1.00 33.41 172 ALA A O 1
ATOM 1374 N N . GLY A 1 184 ? -33.038 -39.845 7.434 1.00 28.84 173 GLY A N 1
ATOM 1375 C CA . GLY A 1 184 ? -33.315 -40.420 8.749 1.00 27.97 173 GLY A CA 1
ATOM 1376 C C . GLY A 1 184 ? -34.320 -39.584 9.518 1.00 33.00 173 GLY A C 1
ATOM 1377 O O . GLY A 1 184 ? -35.265 -40.130 10.090 1.00 35.13 173 GLY A O 1
ATOM 1378 N N . ALA A 1 185 ? -34.155 -38.239 9.506 1.00 29.07 174 ALA A N 1
ATOM 1379 C CA . ALA A 1 185 ? -35.089 -37.306 10.158 1.00 28.85 174 ALA A CA 1
ATOM 1380 C C . ALA A 1 185 ? -36.489 -37.432 9.569 1.00 32.35 174 ALA A C 1
ATOM 1381 O O . ALA A 1 185 ? -37.465 -37.444 10.318 1.00 32.31 174 ALA A O 1
ATOM 1383 N N . GLU A 1 186 ? -36.584 -37.540 8.219 1.00 28.30 175 GLU A N 1
ATOM 1384 C CA . GLU A 1 186 ? -37.833 -37.715 7.469 1.00 27.71 175 GLU A CA 1
ATOM 1385 C C . GLU A 1 186 ? -38.551 -39.004 7.881 1.00 35.40 175 GLU A C 1
ATOM 1386 O O . GLU A 1 186 ? -39.742 -38.958 8.214 1.00 36.32 175 GLU A O 1
ATOM 1392 N N . ARG A 1 187 ? -37.826 -40.155 7.875 1.00 33.27 176 ARG A N 1
ATOM 1393 C CA . ARG A 1 187 ? -38.375 -41.475 8.235 1.00 35.10 176 ARG A CA 1
ATOM 1394 C C . ARG A 1 187 ? -38.777 -41.576 9.738 1.00 39.99 176 ARG A C 1
ATOM 1395 O O . ARG A 1 187 ? -39.787 -42.201 10.069 1.00 39.47 176 ARG A O 1
ATOM 1403 N N . LEU A 1 188 ? -38.014 -40.908 10.623 1.00 36.01 177 LEU A N 1
ATOM 1404 C CA . LEU A 1 188 ? -38.293 -40.864 12.064 1.00 36.14 177 LEU A CA 1
ATOM 1405 C C . LEU A 1 188 ? -39.567 -40.039 12.382 1.00 39.58 177 LEU A C 1
ATOM 1406 O O . LEU A 1 188 ? -40.030 -40.017 13.528 1.00 38.70 177 LEU A O 1
ATOM 1411 N N . ARG A 1 189 ? -40.124 -39.355 11.357 1.00 36.08 178 ARG A N 1
ATOM 1412 C CA . ARG A 1 189 ? -41.275 -38.445 11.456 1.00 36.27 178 ARG A CA 1
ATOM 1413 C C . ARG A 1 189 ? -40.917 -37.256 12.364 1.00 39.14 178 ARG A C 1
ATOM 1414 O O . ARG A 1 189 ? -41.748 -36.735 13.099 1.00 39.46 178 ARG A O 1
ATOM 1422 N N . ALA A 1 190 ? -39.645 -36.838 12.311 1.00 34.59 179 ALA A N 1
ATOM 1423 C CA . ALA A 1 190 ? -39.174 -35.661 13.036 1.00 33.77 179 ALA A CA 1
ATOM 1424 C C . ALA A 1 190 ? -39.548 -34.462 12.151 1.00 35.30 179 ALA A C 1
ATOM 1425 O O . ALA A 1 190 ? -39.969 -34.658 11.013 1.00 33.64 179 ALA A O 1
ATOM 1427 N N . LYS A 1 191 ? -39.421 -33.240 12.656 1.00 32.30 180 LYS A N 1
ATOM 1428 C CA . LYS A 1 191 ? -39.620 -32.061 11.812 1.00 31.94 180 LYS A CA 1
ATOM 1429 C C . LYS A 1 191 ? -38.245 -31.798 11.158 1.00 33.15 180 LYS A C 1
ATOM 1430 O O . LYS A 1 191 ? -37.366 -31.234 11.807 1.00 31.81 180 LYS A O 1
ATOM 1436 N N . ALA A 1 192 ? -38.013 -32.311 9.936 1.00 30.15 181 ALA A N 1
ATOM 1437 C CA . ALA A 1 192 ? -36.692 -32.142 9.286 1.00 28.06 181 ALA A CA 1
ATOM 1438 C C . ALA A 1 192 ? -36.454 -30.693 8.918 1.00 31.53 181 ALA A C 1
ATOM 1439 O O . ALA A 1 192 ? -37.247 -30.114 8.184 1.00 30.90 181 ALA A O 1
ATOM 1441 N N . PHE A 1 193 ? -35.373 -30.097 9.449 1.00 27.46 182 PHE A N 1
ATOM 1442 C CA . PHE A 1 193 ? -35.015 -28.706 9.160 1.00 25.73 182 PHE A CA 1
ATOM 1443 C C . PHE A 1 193 ? -33.666 -28.685 8.376 1.00 28.91 182 PHE A C 1
ATOM 1444 O O . PHE A 1 193 ? -32.602 -28.498 8.977 1.00 27.41 182 PHE A O 1
ATOM 1452 N N . PRO A 1 194 ? -33.691 -28.891 7.029 1.00 27.46 183 PRO A N 1
ATOM 1453 C CA . PRO A 1 194 ? -32.425 -28.915 6.274 1.00 26.39 183 PRO A CA 1
ATOM 1454 C C . PRO A 1 194 ? -31.895 -27.529 5.902 1.00 29.00 183 PRO A C 1
ATOM 1455 O O . PRO A 1 194 ? -32.010 -27.076 4.764 1.00 27.82 183 PRO A O 1
ATOM 1459 N N . PHE A 1 195 ? -31.288 -26.860 6.891 1.00 26.76 184 PHE A N 1
ATOM 1460 C CA . PHE A 1 195 ? -30.696 -25.536 6.709 1.00 25.58 184 PHE A CA 1
ATOM 1461 C C . PHE A 1 195 ? -29.454 -25.640 5.833 1.00 26.89 184 PHE A C 1
ATOM 1462 O O . PHE A 1 195 ? -29.201 -24.740 5.067 1.00 25.08 184 PHE A O 1
ATOM 1470 N N . GLY A 1 196 ? -28.692 -26.718 5.936 1.00 23.99 185 GLY A N 1
ATOM 1471 C CA . GLY A 1 196 ? -27.501 -26.843 5.102 1.00 23.20 185 GLY A CA 1
ATOM 1472 C C . GLY A 1 196 ? -26.340 -26.003 5.559 1.00 27.93 185 GLY A C 1
ATOM 1473 O O . GLY A 1 196 ? -26.302 -25.553 6.708 1.00 28.87 185 GLY A O 1
ATOM 1474 N N . ALA A 1 197 ? -25.352 -25.812 4.673 1.00 27.07 186 ALA A N 1
ATOM 1475 C CA . ALA A 1 197 ? -24.119 -25.066 4.993 1.00 27.85 186 ALA A CA 1
ATOM 1476 C C . ALA A 1 197 ? -23.381 -24.767 3.712 1.00 32.44 186 ALA A C 1
ATOM 1477 O O . ALA A 1 197 ? -23.807 -25.224 2.663 1.00 30.81 186 ALA A O 1
ATOM 1479 N N . GLY A 1 198 ? -22.294 -23.998 3.806 1.00 31.71 187 GLY A N 1
ATOM 1480 C CA . GLY A 1 198 ? -21.407 -23.718 2.685 1.00 32.25 187 GLY A CA 1
ATOM 1481 C C . GLY A 1 198 ? -21.362 -22.309 2.149 1.00 37.75 187 GLY A C 1
ATOM 1482 O O . GLY A 1 198 ? -20.322 -21.894 1.639 1.00 38.55 187 GLY A O 1
ATOM 1483 N N . ALA A 1 199 ? -22.479 -21.575 2.205 1.00 35.30 188 ALA A N 1
ATOM 1484 C CA . ALA A 1 199 ? -22.525 -20.215 1.646 1.00 36.20 188 ALA A CA 1
ATOM 1485 C C . ALA A 1 199 ? -22.179 -19.150 2.649 1.00 41.28 188 ALA A C 1
ATOM 1486 O O . ALA A 1 199 ? -22.528 -19.308 3.810 1.00 39.94 188 ALA A O 1
ATOM 1488 N N . PRO A 1 200 ? -21.484 -18.051 2.230 1.00 40.96 189 PRO A N 1
ATOM 1489 C CA . PRO A 1 200 ? -21.180 -16.968 3.183 1.00 41.10 189 PRO A CA 1
ATOM 1490 C C . PRO A 1 200 ? -22.465 -16.318 3.699 1.00 42.91 189 PRO A C 1
ATOM 1491 O O . PRO A 1 200 ? -23.421 -16.146 2.939 1.00 41.82 189 PRO A O 1
ATOM 1495 N N . GLY A 1 201 ? -22.486 -16.022 4.994 1.00 38.04 190 GLY A N 1
ATOM 1496 C CA . GLY A 1 201 ? -23.637 -15.418 5.634 1.00 36.96 190 GLY A CA 1
ATOM 1497 C C . GLY A 1 201 ? -24.597 -16.424 6.230 1.00 37.51 190 GLY A C 1
ATOM 1498 O O . GLY A 1 201 ? -25.470 -16.046 7.003 1.00 34.56 190 GLY A O 1
ATOM 1499 N N . MET A 1 202 ? -24.425 -17.718 5.919 1.00 33.75 191 MET A N 1
ATOM 1500 C CA . MET A 1 202 ? -25.333 -18.761 6.438 1.00 31.95 191 MET A CA 1
ATOM 1501 C C . MET A 1 202 ? -25.305 -18.961 7.951 1.00 35.57 191 MET A C 1
ATOM 1502 O O . MET A 1 202 ? -26.367 -19.138 8.561 1.00 33.81 191 MET A O 1
ATOM 1507 N N . SER A 1 203 ? -24.093 -18.955 8.549 1.00 32.41 192 SER A N 1
ATOM 1508 C CA . SER A 1 203 ? -23.890 -19.190 9.979 1.00 32.99 192 SER A CA 1
ATOM 1509 C C . SER A 1 203 ? -24.501 -18.113 10.864 1.00 38.15 192 SER A C 1
ATOM 1510 O O . SER A 1 203 ? -25.102 -18.433 11.897 1.00 36.38 192 SER A O 1
ATOM 1513 N N . ALA A 1 204 ? -24.392 -16.835 10.439 1.00 38.28 193 ALA A N 1
ATOM 1514 C CA . ALA A 1 204 ? -24.983 -15.715 11.179 1.00 39.47 193 ALA A CA 1
ATOM 1515 C C . ALA A 1 204 ? -26.513 -15.841 11.162 1.00 41.92 193 ALA A C 1
ATOM 1516 O O . ALA A 1 204 ? -27.153 -15.541 12.156 1.00 42.09 193 ALA A O 1
ATOM 1518 N N . ARG A 1 205 ? -27.088 -16.326 10.046 1.00 38.33 194 ARG A N 1
ATOM 1519 C CA . ARG A 1 205 ? -28.530 -16.530 9.906 1.00 36.98 194 ARG A CA 1
ATOM 1520 C C . ARG A 1 205 ? -29.003 -17.741 10.729 1.00 37.23 194 ARG A C 1
ATOM 1521 O O . ARG A 1 205 ? -30.043 -17.664 11.375 1.00 36.11 194 ARG A O 1
ATOM 1529 N N . LEU A 1 206 ? -28.228 -18.840 10.713 1.00 33.13 195 LEU A N 1
ATOM 1530 C CA . LEU A 1 206 ? -28.528 -20.079 11.439 1.00 32.17 195 LEU A CA 1
ATOM 1531 C C . LEU A 1 206 ? -28.708 -19.883 12.944 1.00 36.99 195 LEU A C 1
ATOM 1532 O O . LEU A 1 206 ? -29.668 -20.399 13.494 1.00 38.44 195 LEU A O 1
ATOM 1537 N N . VAL A 1 207 ? -27.800 -19.166 13.606 1.00 34.98 196 VAL A N 1
ATOM 1538 C CA . VAL A 1 207 ? -27.888 -18.920 15.056 1.00 34.83 196 VAL A CA 1
ATOM 1539 C C . VAL A 1 207 ? -29.220 -18.202 15.418 1.00 37.41 196 VAL A C 1
ATOM 1540 O O . VAL A 1 207 ? -29.802 -18.509 16.460 1.00 37.74 196 VAL A O 1
ATOM 1544 N N . GLN A 1 208 ? -29.719 -17.306 14.541 1.00 33.10 197 GLN A N 1
ATOM 1545 C CA . GLN A 1 208 ? -31.018 -16.645 14.758 1.00 34.03 197 GLN A CA 1
ATOM 1546 C C . GLN A 1 208 ? -32.126 -17.677 14.627 1.00 36.86 197 GLN A C 1
ATOM 1547 O O . GLN A 1 208 ? -33.026 -17.680 15.467 1.00 37.39 197 GLN A O 1
ATOM 1553 N N . TRP A 1 209 ? -32.041 -18.594 13.602 1.00 31.88 198 TRP A N 1
ATOM 1554 C CA . TRP A 1 209 ? -33.041 -19.649 13.404 1.00 31.12 198 TRP A CA 1
ATOM 1555 C C . TRP A 1 209 ? -33.085 -20.621 14.557 1.00 36.24 198 TRP A C 1
ATOM 1556 O O . TRP A 1 209 ? -34.178 -21.031 14.948 1.00 35.56 198 TRP A O 1
ATOM 1567 N N . LEU A 1 210 ? -31.897 -20.988 15.102 1.00 33.78 199 LEU A N 1
ATOM 1568 C CA . LEU A 1 210 ? -31.756 -21.884 16.251 1.00 34.76 199 LEU A CA 1
ATOM 1569 C C . LEU A 1 210 ? -32.330 -21.221 17.512 1.00 42.08 199 LEU A C 1
ATOM 1570 O O . LEU A 1 210 ? -33.029 -21.884 18.275 1.00 41.83 199 LEU A O 1
ATOM 1575 N N . ASP A 1 211 ? -32.080 -19.902 17.703 1.00 41.37 200 ASP A N 1
ATOM 1576 C CA . ASP A 1 211 ? -32.623 -19.129 18.830 1.00 43.12 200 ASP A CA 1
ATOM 1577 C C . ASP A 1 211 ? -34.167 -19.061 18.778 1.00 49.75 200 ASP A C 1
ATOM 1578 O O . ASP A 1 211 ? -34.808 -19.215 19.808 1.00 51.25 200 ASP A O 1
ATOM 1583 N N . THR A 1 212 ? -34.756 -18.861 17.579 1.00 46.77 201 THR A N 1
ATOM 1584 C CA . THR A 1 212 ? -36.215 -18.799 17.380 1.00 46.88 201 THR A CA 1
ATOM 1585 C C . THR A 1 212 ? -36.884 -20.189 17.488 1.00 49.50 201 THR A C 1
ATOM 1586 O O . THR A 1 212 ? -37.803 -20.361 18.289 1.00 51.16 201 THR A O 1
ATOM 1590 N N . MET A 1 213 ? -36.439 -21.151 16.648 1.00 43.02 202 MET A N 1
ATOM 1591 C CA . MET A 1 213 ? -36.976 -22.512 16.497 1.00 40.91 202 MET A CA 1
ATOM 1592 C C . MET A 1 213 ? -36.697 -23.444 17.659 1.00 42.77 202 MET A C 1
ATOM 1593 O O . MET A 1 213 ? -37.489 -24.356 17.870 1.00 43.22 202 MET A O 1
ATOM 1598 N N . LYS A 1 214 ? -35.565 -23.268 18.382 1.00 38.64 203 LYS A N 1
ATOM 1599 C CA . LYS A 1 214 ? -35.178 -24.120 19.540 1.00 38.47 203 LYS A CA 1
ATOM 1600 C C . LYS A 1 214 ? -35.195 -25.643 19.174 1.00 41.09 203 LYS A C 1
ATOM 1601 O O . LYS A 1 214 ? -36.036 -26.377 19.692 1.00 41.18 203 LYS A O 1
ATOM 1607 N N . PRO A 1 215 ? -34.319 -26.146 18.273 1.00 38.84 204 PRO A N 1
ATOM 1608 C CA . PRO A 1 215 ? -34.400 -27.571 17.892 1.00 38.04 204 PRO A CA 1
ATOM 1609 C C . PRO A 1 215 ? -33.968 -28.549 18.970 1.00 41.58 204 PRO A C 1
ATOM 1610 O O . PRO A 1 215 ? -33.132 -28.211 19.814 1.00 41.16 204 PRO A O 1
ATOM 1614 N N . ALA A 1 216 ? -34.522 -29.768 18.929 1.00 38.37 205 ALA A N 1
ATOM 1615 C CA . ALA A 1 216 ? -34.135 -30.799 19.894 1.00 38.63 205 ALA A CA 1
ATOM 1616 C C . ALA A 1 216 ? -32.806 -31.424 19.500 1.00 39.78 205 ALA A C 1
ATOM 1617 O O . ALA A 1 216 ? -32.079 -31.898 20.368 1.00 38.90 205 ALA A O 1
ATOM 1619 N N . ALA A 1 217 ? -32.490 -31.448 18.180 1.00 35.16 206 ALA A N 1
ATOM 1620 C CA . ALA A 1 217 ? -31.258 -32.065 17.691 1.00 32.84 206 ALA A CA 1
ATOM 1621 C C . ALA A 1 217 ? -30.607 -31.301 16.560 1.00 33.39 206 ALA A C 1
ATOM 1622 O O . ALA A 1 217 ? -31.283 -30.603 15.796 1.00 31.76 206 ALA A O 1
ATOM 1624 N N . PHE A 1 218 ? -29.271 -31.401 16.494 1.00 29.64 207 PHE A N 1
ATOM 1625 C CA . PHE A 1 218 ? -28.419 -30.746 15.491 1.00 28.21 207 PHE A CA 1
ATOM 1626 C C . PHE A 1 218 ? -27.501 -31.760 14.852 1.00 32.05 207 PHE A C 1
ATOM 1627 O O . PHE A 1 218 ? -26.849 -32.534 15.560 1.00 33.45 207 PHE A O 1
ATOM 1635 N N . TYR A 1 219 ? -27.380 -31.705 13.515 1.00 26.65 208 TYR A N 1
ATOM 1636 C CA . TYR A 1 219 ? -26.439 -32.536 12.779 1.00 24.91 208 TYR A CA 1
ATOM 1637 C C . TYR A 1 219 ? -25.439 -31.671 11.987 1.00 28.95 208 TYR A C 1
ATOM 1638 O O . TYR A 1 219 ? -25.845 -30.721 11.302 1.00 28.22 208 TYR A O 1
ATOM 1647 N N . GLY A 1 220 ? -24.173 -32.110 11.970 1.00 26.03 209 GLY A N 1
ATOM 1648 C CA . GLY A 1 220 ? -23.124 -31.529 11.142 1.00 25.28 209 GLY A CA 1
ATOM 1649 C C . GLY A 1 220 ? -21.773 -32.127 11.473 1.00 30.04 209 GLY A C 1
ATOM 1650 O O . GLY A 1 220 ? -21.701 -33.256 11.964 1.00 28.99 209 GLY A O 1
ATOM 1651 N N . THR A 1 221 ? -20.700 -31.346 11.274 1.00 26.61 210 THR A N 1
ATOM 1652 C CA . THR A 1 221 ? -19.340 -31.775 11.645 1.00 27.02 210 THR A CA 1
ATOM 1653 C C . THR A 1 221 ? -19.016 -31.234 13.032 1.00 31.37 210 THR A C 1
ATOM 1654 O O . THR A 1 221 ? -19.577 -30.192 13.418 1.00 30.31 210 THR A O 1
ATOM 1658 N N . PRO A 1 222 ? -18.136 -31.923 13.820 1.00 28.88 211 PRO A N 1
ATOM 1659 C CA . PRO A 1 222 ? -17.755 -31.372 15.141 1.00 28.56 211 PRO A CA 1
ATOM 1660 C C . PRO A 1 222 ? -17.104 -29.977 15.031 1.00 35.19 211 PRO A C 1
ATOM 1661 O O . PRO A 1 222 ? -17.312 -29.130 15.898 1.00 36.53 211 PRO A O 1
ATOM 1665 N N . SER A 1 223 ? -16.357 -29.722 13.937 1.00 31.80 212 SER A N 1
ATOM 1666 C CA . SER A 1 223 ? -15.714 -28.434 13.634 1.00 31.78 212 SER A CA 1
ATOM 1667 C C . SER A 1 223 ? -16.767 -27.355 13.444 1.00 33.41 212 SER A C 1
ATOM 1668 O O . SER A 1 223 ? -16.608 -26.257 13.984 1.00 34.08 212 SER A O 1
ATOM 1671 N N . TYR A 1 224 ? -17.836 -27.654 12.689 1.00 28.54 213 TYR A N 1
ATOM 1672 C CA . TYR A 1 224 ? -18.907 -26.681 12.511 1.00 28.78 213 TYR A CA 1
ATOM 1673 C C . TYR A 1 224 ? -19.592 -26.322 13.819 1.00 34.04 213 TYR A C 1
ATOM 1674 O O . TYR A 1 224 ? -19.824 -25.145 14.055 1.00 36.05 213 TYR A O 1
ATOM 1683 N N . ALA A 1 225 ? -19.875 -27.298 14.684 1.00 32.22 214 ALA A N 1
ATOM 1684 C CA . ALA A 1 225 ? -20.483 -27.006 15.991 1.00 34.02 214 ALA A CA 1
ATOM 1685 C C . ALA A 1 225 ? -19.638 -25.992 16.817 1.00 38.66 214 ALA A C 1
ATOM 1686 O O . ALA A 1 225 ? -20.208 -25.080 17.407 1.00 38.96 214 ALA A O 1
ATOM 1688 N N . ILE A 1 226 ? -18.295 -26.103 16.782 1.00 36.00 215 ILE A N 1
ATOM 1689 C CA . ILE A 1 226 ? -17.381 -25.177 17.477 1.00 37.40 215 ILE A CA 1
ATOM 1690 C C . ILE A 1 226 ? -17.481 -23.785 16.859 1.00 41.79 215 ILE A C 1
ATOM 1691 O O . ILE A 1 226 ? -17.715 -22.820 17.585 1.00 41.53 215 ILE A O 1
ATOM 1696 N N . HIS A 1 227 ? -17.328 -23.685 15.515 1.00 39.50 216 HIS A N 1
ATOM 1697 C CA . HIS A 1 227 ? -17.401 -22.412 14.794 1.00 39.71 216 HIS A CA 1
ATOM 1698 C C . HIS A 1 227 ? -18.743 -21.698 15.032 1.00 41.05 216 HIS A C 1
ATOM 1699 O O . HIS A 1 227 ? -18.765 -20.487 15.250 1.00 41.29 216 HIS A O 1
ATOM 1706 N N . LEU A 1 228 ? -19.841 -22.462 15.032 1.00 36.46 217 LEU A N 1
ATOM 1707 C CA . LEU A 1 228 ? -21.192 -21.950 15.254 1.00 36.04 217 LEU A CA 1
ATOM 1708 C C . LEU A 1 228 ? -21.397 -21.359 16.663 1.00 40.17 217 LEU A C 1
ATOM 1709 O O . LEU A 1 228 ? -22.088 -20.340 16.790 1.00 40.22 217 LEU A O 1
ATOM 1714 N N . ALA A 1 229 ? -20.765 -21.943 17.711 1.00 36.83 218 ALA A N 1
ATOM 1715 C CA . ALA A 1 229 ? -20.878 -21.358 19.065 1.00 37.66 218 ALA A CA 1
ATOM 1716 C C . ALA A 1 229 ? -20.182 -19.986 19.110 1.00 42.99 218 ALA A C 1
ATOM 1717 O O . ALA A 1 229 ? -20.688 -19.068 19.765 1.00 44.29 218 ALA A O 1
ATOM 1719 N N . GLU A 1 230 ? -19.063 -19.829 18.352 1.00 39.45 219 GLU A N 1
ATOM 1720 C CA . GLU A 1 230 ? -18.298 -18.571 18.266 1.00 40.78 219 GLU A CA 1
ATOM 1721 C C . GLU A 1 230 ? -19.113 -17.550 17.485 1.00 45.44 219 GLU A C 1
ATOM 1722 O O . GLU A 1 230 ? -19.068 -16.372 17.801 1.00 46.80 219 GLU A O 1
ATOM 1728 N N . VAL A 1 231 ? -19.866 -18.006 16.470 1.00 41.36 220 VAL A N 1
ATOM 1729 C CA . VAL A 1 231 ? -20.744 -17.134 15.684 1.00 40.05 220 VAL A CA 1
ATOM 1730 C C . VAL A 1 231 ? -21.924 -16.655 16.558 1.00 43.95 220 VAL A C 1
ATOM 1731 O O . VAL A 1 231 ? -22.239 -15.459 16.545 1.00 44.22 220 VAL A O 1
ATOM 1735 N N . ALA A 1 232 ? -22.541 -17.586 17.335 1.00 39.46 221 ALA A N 1
ATOM 1736 C CA . ALA A 1 232 ? -23.651 -17.294 18.253 1.00 39.88 221 ALA A CA 1
ATOM 1737 C C . ALA A 1 232 ? -23.217 -16.198 19.237 1.00 47.72 221 ALA A C 1
ATOM 1738 O O . ALA A 1 232 ? -23.946 -15.221 19.418 1.00 48.08 221 ALA A O 1
ATOM 1740 N N . ARG A 1 233 ? -21.987 -16.317 19.788 1.00 45.76 222 ARG A N 1
ATOM 1741 C CA . ARG A 1 233 ? -21.436 -15.327 20.693 1.00 48.46 222 ARG A CA 1
ATOM 1742 C C . ARG A 1 233 ? -21.202 -13.967 20.004 1.00 56.01 222 ARG A C 1
ATOM 1743 O O . ARG A 1 233 ? -21.649 -12.959 20.548 1.00 58.50 222 ARG A O 1
ATOM 1751 N N . GLU A 1 234 ? -20.598 -13.934 18.785 1.00 52.16 223 GLU A N 1
ATOM 1752 C CA . GLU A 1 234 ? -20.407 -12.687 18.014 1.00 53.79 223 GLU A CA 1
ATOM 1753 C C . GLU A 1 234 ? -21.764 -11.989 17.792 1.00 60.24 223 GLU A C 1
ATOM 1754 O O . GLU A 1 234 ? -21.859 -10.767 17.919 1.00 62.48 223 GLU A O 1
ATOM 1760 N N . GLU A 1 235 ? -22.815 -12.786 17.499 1.00 55.72 224 GLU A N 1
ATOM 1761 C CA . GLU A 1 235 ? -24.196 -12.354 17.263 1.00 55.91 224 GLU A CA 1
ATOM 1762 C C . GLU A 1 235 ? -24.978 -12.062 18.567 1.00 61.75 224 GLU A C 1
ATOM 1763 O O . GLU A 1 235 ? -26.196 -11.840 18.525 1.00 62.31 224 GLU A O 1
ATOM 1769 N N . LYS A 1 236 ? -24.256 -12.032 19.719 1.00 58.33 225 LYS A N 1
ATOM 1770 C CA . LYS A 1 236 ? -24.758 -11.745 21.074 1.00 59.12 225 LYS A CA 1
ATOM 1771 C C . LYS A 1 236 ? -25.926 -12.690 21.494 1.00 60.03 225 LYS A C 1
ATOM 1772 O O . LYS A 1 236 ? -26.827 -12.301 22.242 1.00 61.26 225 LYS A O 1
ATOM 1778 N N . LEU A 1 237 ? -25.853 -13.954 21.040 1.00 52.83 226 LEU A N 1
ATOM 1779 C CA . LEU A 1 237 ? -26.797 -15.025 21.362 1.00 51.29 226 LEU A CA 1
ATOM 1780 C C . LEU A 1 237 ? -26.054 -16.081 22.182 1.00 56.39 226 LEU A C 1
ATOM 1781 O O . LEU A 1 237 ? -24.842 -16.241 22.018 1.00 58.09 226 LEU A O 1
ATOM 1786 N N . ASN A 1 238 ? -26.759 -16.777 23.081 1.00 51.47 227 ASN A N 1
ATOM 1787 C CA . ASN A 1 238 ? -26.153 -17.801 23.925 1.00 50.71 227 ASN A CA 1
ATOM 1788 C C . ASN A 1 238 ? -26.541 -19.174 23.372 1.00 51.32 227 ASN A C 1
ATOM 1789 O O . ASN A 1 238 ? -27.733 -19.477 23.322 1.00 49.85 227 ASN A O 1
ATOM 1794 N N . PRO A 1 239 ? -25.552 -20.018 22.967 1.00 47.55 228 PRO A N 1
ATOM 1795 C CA . PRO A 1 239 ? -25.898 -21.309 22.329 1.00 45.97 228 PRO A CA 1
ATOM 1796 C C . PRO A 1 239 ? -26.510 -22.361 23.253 1.00 48.79 228 PRO A C 1
ATOM 1797 O O . PRO A 1 239 ? -27.026 -23.356 22.760 1.00 45.09 228 PRO A O 1
ATOM 1801 N N . ARG A 1 240 ? -26.498 -22.123 24.576 1.00 48.39 229 ARG A N 1
ATOM 1802 C CA . ARG A 1 240 ? -27.136 -22.997 25.565 1.00 49.10 229 ARG A CA 1
ATOM 1803 C C . ARG A 1 240 ? -28.665 -22.809 25.514 1.00 52.36 229 ARG A C 1
ATOM 1804 O O . ARG A 1 240 ? -29.413 -23.666 26.003 1.00 52.45 229 ARG A O 1
ATOM 1812 N N . ASN A 1 241 ? -29.115 -21.681 24.919 1.00 47.44 230 ASN A N 1
ATOM 1813 C CA . ASN A 1 241 ? -30.522 -21.323 24.820 1.00 48.56 230 ASN A CA 1
ATOM 1814 C C . ASN A 1 241 ? -31.111 -21.622 23.434 1.00 48.90 230 ASN A C 1
ATOM 1815 O O . ASN A 1 241 ? -32.028 -20.932 22.991 1.00 48.31 230 ASN A O 1
ATOM 1820 N N . PHE A 1 242 ? -30.605 -22.687 22.776 1.00 42.85 231 PHE A N 1
ATOM 1821 C CA . PHE A 1 242 ? -31.082 -23.157 21.476 1.00 39.55 231 PHE A CA 1
ATOM 1822 C C . PHE A 1 242 ? -31.980 -24.379 21.691 1.00 44.48 231 PHE A C 1
ATOM 1823 O O . PHE A 1 242 ? -32.411 -25.001 20.729 1.00 43.00 231 PHE A O 1
ATOM 1831 N N . GLY A 1 243 ? -32.210 -24.726 22.958 1.00 43.83 232 GLY A N 1
ATOM 1832 C CA . GLY A 1 243 ? -33.069 -25.831 23.388 1.00 44.00 232 GLY A CA 1
ATOM 1833 C C . GLY A 1 243 ? -32.631 -27.222 22.983 1.00 45.80 232 GLY A C 1
ATOM 1834 O O . GLY A 1 243 ? -33.440 -28.148 23.040 1.00 46.57 232 GLY A O 1
ATOM 1835 N N . LEU A 1 244 ? -31.346 -27.385 22.600 1.00 39.95 233 LEU A N 1
ATOM 1836 C CA . LEU A 1 244 ? -30.775 -28.648 22.117 1.00 38.19 233 LEU A CA 1
ATOM 1837 C C . LEU A 1 244 ? -30.657 -29.712 23.182 1.00 44.12 233 LEU A C 1
ATOM 1838 O O . LEU A 1 244 ? -30.128 -29.452 24.275 1.00 44.41 233 LEU A O 1
ATOM 1843 N N . LYS A 1 245 ? -31.133 -30.924 22.862 1.00 40.29 234 LYS A N 1
ATOM 1844 C CA . LYS A 1 245 ? -30.984 -32.072 23.767 1.00 40.64 234 LYS A CA 1
ATOM 1845 C C . LYS A 1 245 ? -29.720 -32.815 23.313 1.00 42.24 234 LYS A C 1
ATOM 1846 O O . LYS A 1 245 ? -29.041 -33.467 24.107 1.00 41.48 234 LYS A O 1
ATOM 1852 N N . CYS A 1 246 ? -29.429 -32.744 22.005 1.00 38.11 235 CYS A N 1
ATOM 1853 C CA . CYS A 1 246 ? -28.244 -33.394 21.473 1.00 37.19 235 CYS A CA 1
ATOM 1854 C C . CYS A 1 246 ? -27.775 -32.807 20.176 1.00 38.33 235 CYS A C 1
ATOM 1855 O O . CYS A 1 246 ? -28.525 -32.144 19.461 1.00 35.79 235 CYS A O 1
ATOM 1858 N N . LEU A 1 247 ? -26.511 -33.100 19.871 1.00 34.82 236 LEU A N 1
ATOM 1859 C CA . LEU A 1 247 ? -25.835 -32.781 18.617 1.00 31.66 236 LEU A CA 1
ATOM 1860 C C . LEU A 1 247 ? -25.197 -34.099 18.193 1.00 32.64 236 LEU A C 1
ATOM 1861 O O . LEU A 1 247 ? -24.617 -34.780 19.029 1.00 33.43 236 LEU A O 1
ATOM 1866 N N . PHE A 1 248 ? -25.380 -34.502 16.937 1.00 27.98 237 PHE A N 1
ATOM 1867 C CA . PHE A 1 248 ? -24.798 -35.745 16.436 1.00 27.20 237 PHE A CA 1
ATOM 1868 C C . PHE A 1 248 ? -23.982 -35.430 15.210 1.00 29.35 237 PHE A C 1
ATOM 1869 O O . PHE A 1 248 ? -24.422 -34.671 14.365 1.00 29.05 237 PHE A O 1
ATOM 1877 N N . PHE A 1 249 ? -22.751 -35.898 15.181 1.00 26.05 238 PHE A N 1
ATOM 1878 C CA . PHE A 1 249 ? -21.795 -35.543 14.136 1.00 25.07 238 PHE A CA 1
ATOM 1879 C C . PHE A 1 249 ? -21.192 -36.715 13.402 1.00 28.67 238 PHE A C 1
ATOM 1880 O O . PHE A 1 249 ? -21.021 -37.806 13.968 1.00 28.02 238 PHE A O 1
ATOM 1888 N N . SER A 1 250 ? -20.728 -36.419 12.176 1.00 25.82 239 SER A N 1
ATOM 1889 C CA . SER A 1 250 ? -19.968 -37.332 11.319 1.00 25.56 239 SER A CA 1
ATOM 1890 C C . SER A 1 250 ? -19.073 -36.505 10.387 1.00 30.52 239 SER A C 1
ATOM 1891 O O . SER A 1 250 ? -19.238 -35.277 10.294 1.00 27.88 239 SER A O 1
ATOM 1894 N N . GLY A 1 251 ? -18.129 -37.180 9.720 1.00 28.57 240 GLY A N 1
ATOM 1895 C CA . GLY A 1 251 ? -17.287 -36.567 8.705 1.00 26.53 240 GLY A CA 1
ATOM 1896 C C . GLY A 1 251 ? -15.823 -36.482 9.035 1.00 31.45 240 GLY A C 1
ATOM 1897 O O . GLY A 1 251 ? -15.005 -36.374 8.130 1.00 31.01 240 GLY A O 1
ATOM 1898 N N . GLU A 1 252 ? -15.481 -36.503 10.336 1.00 28.53 241 GLU A N 1
ATOM 1899 C CA . GLU A 1 252 ? -14.120 -36.354 10.832 1.00 28.28 241 GLU A CA 1
ATOM 1900 C C . GLU A 1 252 ? -14.106 -36.695 12.321 1.00 33.68 241 GLU A C 1
ATOM 1901 O O . GLU A 1 252 ? -15.177 -36.685 12.954 1.00 33.08 241 GLU A O 1
ATOM 1907 N N . PRO A 1 253 ? -12.909 -36.898 12.930 1.00 30.83 242 PRO A N 1
ATOM 1908 C CA . PRO A 1 253 ? -12.861 -37.117 14.387 1.00 30.24 242 PRO A CA 1
ATOM 1909 C C . PRO A 1 253 ? -13.269 -35.836 15.129 1.00 35.16 242 PRO A C 1
ATOM 1910 O O . PRO A 1 253 ? -13.272 -34.745 14.541 1.00 34.71 242 PRO A O 1
ATOM 1914 N N . GLY A 1 254 ? -13.634 -35.982 16.400 1.00 31.49 243 GLY A N 1
ATOM 1915 C CA . GLY A 1 254 ? -14.024 -34.844 17.220 1.00 31.24 243 GLY A CA 1
ATOM 1916 C C . GLY A 1 254 ? -15.041 -35.211 18.272 1.00 34.87 243 GLY A C 1
ATOM 1917 O O . GLY A 1 254 ? -14.835 -34.909 19.445 1.00 35.50 243 GLY A O 1
ATOM 1918 N N . ALA A 1 255 ? -16.117 -35.910 17.863 1.00 30.85 244 ALA A N 1
ATOM 1919 C CA . ALA A 1 255 ? -17.218 -36.313 18.741 1.00 31.16 244 ALA A CA 1
ATOM 1920 C C . ALA A 1 255 ? -16.817 -37.355 19.795 1.00 38.59 244 ALA A C 1
ATOM 1921 O O . ALA A 1 255 ? -17.502 -37.487 20.808 1.00 40.19 244 ALA A O 1
ATOM 1923 N N . SER A 1 256 ? -15.665 -38.026 19.606 1.00 36.96 245 SER A N 1
ATOM 1924 C CA . SER A 1 256 ? -15.088 -38.939 20.606 1.00 37.51 245 SER A CA 1
ATOM 1925 C C . SER A 1 256 ? -13.692 -38.452 20.993 1.00 41.59 245 SER A C 1
ATOM 1926 O O . SER A 1 256 ? -12.882 -39.224 21.502 1.00 42.94 245 SER A O 1
ATOM 1929 N N . VAL A 1 257 ? -13.412 -37.157 20.762 1.00 38.28 246 VAL A N 1
ATOM 1930 C CA . VAL A 1 257 ? -12.119 -36.565 21.129 1.00 40.26 246 VAL A CA 1
ATOM 1931 C C . VAL A 1 257 ? -12.262 -35.876 22.506 1.00 49.65 246 VAL A C 1
ATOM 1932 O O . VAL A 1 257 ? -13.090 -34.970 22.658 1.00 49.80 246 VAL A O 1
ATOM 1936 N N . PRO A 1 258 ? -11.507 -36.372 23.520 1.00 50.95 247 PRO A N 1
ATOM 1937 C CA . PRO A 1 258 ? -11.648 -35.890 24.917 1.00 53.43 247 PRO A CA 1
ATOM 1938 C C . PRO A 1 258 ? -12.075 -34.419 25.165 1.00 59.79 247 PRO A C 1
ATOM 1939 O O . PRO A 1 258 ? -13.237 -34.197 25.571 1.00 62.12 247 PRO A O 1
ATOM 1943 N N . GLY A 1 259 ? -11.181 -33.449 24.932 1.00 53.34 248 GLY A N 1
ATOM 1944 C CA . GLY A 1 259 ? -11.486 -32.030 25.129 1.00 51.48 248 GLY A CA 1
ATOM 1945 C C . GLY A 1 259 ? -12.451 -31.436 24.111 1.00 49.48 248 GLY A C 1
ATOM 1946 O O . GLY A 1 259 ? -13.116 -30.440 24.401 1.00 47.50 248 GLY A O 1
ATOM 1947 N N . VAL A 1 260 ? -12.539 -32.028 22.898 1.00 42.70 249 VAL A N 1
ATOM 1948 C CA . VAL A 1 260 ? -13.443 -31.527 21.848 1.00 40.08 249 VAL A CA 1
ATOM 1949 C C . VAL A 1 260 ? -14.897 -31.834 22.225 1.00 44.22 249 VAL A C 1
ATOM 1950 O O . VAL A 1 260 ? -15.716 -30.910 22.245 1.00 43.90 249 VAL A O 1
ATOM 1954 N N . LYS A 1 261 ? -15.204 -33.110 22.583 1.00 41.20 250 LYS A N 1
ATOM 1955 C CA . LYS A 1 261 ? -16.552 -33.517 23.019 1.00 40.15 250 LYS A CA 1
ATOM 1956 C C . LYS A 1 261 ? -17.015 -32.662 24.218 1.00 44.96 250 LYS A C 1
ATOM 1957 O O . LYS A 1 261 ? -18.125 -32.139 24.198 1.00 45.17 250 LYS A O 1
ATOM 1963 N N . ASP A 1 262 ? -16.134 -32.478 25.223 1.00 43.27 251 ASP A N 1
ATOM 1964 C CA . ASP A 1 262 ? -16.396 -31.692 26.428 1.00 44.45 251 ASP A CA 1
ATOM 1965 C C . ASP A 1 262 ? -16.710 -30.231 26.117 1.00 47.44 251 ASP A C 1
ATOM 1966 O O . ASP A 1 262 ? -17.678 -29.695 26.671 1.00 46.47 251 ASP A O 1
ATOM 1971 N N . ARG A 1 263 ? -15.927 -29.598 25.213 1.00 44.98 252 ARG A N 1
ATOM 1972 C CA . ARG A 1 263 ? -16.159 -28.204 24.785 1.00 45.37 252 ARG A CA 1
ATOM 1973 C C . ARG A 1 263 ? -17.523 -28.002 24.117 1.00 46.39 252 ARG A C 1
ATOM 1974 O O . ARG A 1 263 ? -18.187 -27.010 24.404 1.00 48.79 252 ARG A O 1
ATOM 1982 N N . ILE A 1 264 ? -17.951 -28.936 23.252 1.00 39.19 253 ILE A N 1
ATOM 1983 C CA . ILE A 1 264 ? -19.243 -28.845 22.532 1.00 34.94 253 ILE A CA 1
ATOM 1984 C C . ILE A 1 264 ? -20.410 -29.068 23.503 1.00 39.18 253 ILE A C 1
ATOM 1985 O O . ILE A 1 264 ? -21.361 -28.289 23.496 1.00 38.38 253 ILE A O 1
ATOM 1990 N N . GLU A 1 265 ? -20.317 -30.095 24.366 1.00 38.06 254 GLU A N 1
ATOM 1991 C CA . GLU A 1 265 ? -21.355 -30.380 25.366 1.00 39.93 254 GLU A CA 1
ATOM 1992 C C . GLU A 1 265 ? -21.573 -29.170 26.301 1.00 45.53 254 GLU A C 1
ATOM 1993 O O . GLU A 1 265 ? -22.715 -28.766 26.508 1.00 44.65 254 GLU A O 1
ATOM 1999 N N . GLU A 1 266 ? -20.476 -28.527 26.744 1.00 43.36 255 GLU A N 1
ATOM 2000 C CA . GLU A 1 266 ? -20.514 -27.344 27.617 1.00 45.63 255 GLU A CA 1
ATOM 2001 C C . GLU A 1 266 ? -21.099 -26.107 26.902 1.00 48.95 255 GLU A C 1
ATOM 2002 O O . GLU A 1 266 ? -21.940 -25.409 27.477 1.00 50.34 255 GLU A O 1
ATOM 2008 N N . ALA A 1 267 ? -20.633 -25.830 25.676 1.00 43.16 256 ALA A N 1
ATOM 2009 C CA . ALA A 1 267 ? -21.058 -24.688 24.862 1.00 43.27 256 ALA A CA 1
ATOM 2010 C C . ALA A 1 267 ? -22.568 -24.682 24.577 1.00 46.32 256 ALA A C 1
ATOM 2011 O O . ALA A 1 267 ? -23.173 -23.614 24.533 1.00 47.09 256 ALA A O 1
ATOM 2013 N N . TYR A 1 268 ? -23.155 -25.865 24.377 1.00 40.39 257 TYR A N 1
ATOM 2014 C CA . TYR A 1 268 ? -24.562 -26.029 24.031 1.00 39.22 257 TYR A CA 1
ATOM 2015 C C . TYR A 1 268 ? -25.452 -26.546 25.163 1.00 45.24 257 TYR A C 1
ATOM 2016 O O . TYR A 1 268 ? -26.664 -26.542 25.002 1.00 45.09 257 TYR A O 1
ATOM 2025 N N . GLY A 1 269 ? -24.853 -26.993 26.274 1.00 44.58 258 GLY A N 1
ATOM 2026 C CA . GLY A 1 269 ? -25.559 -27.587 27.412 1.00 44.95 258 GLY A CA 1
ATOM 2027 C C . GLY A 1 269 ? -26.369 -28.786 26.952 1.00 45.77 258 GLY A C 1
ATOM 2028 O O . GLY A 1 269 ? -27.562 -28.862 27.223 1.00 45.25 258 GLY A O 1
ATOM 2029 N N . ALA A 1 270 ? -25.746 -29.682 26.153 1.00 41.00 259 ALA A N 1
ATOM 2030 C CA . ALA A 1 270 ? -26.431 -30.826 25.531 1.00 39.53 259 ALA A CA 1
ATOM 2031 C C . ALA A 1 270 ? -25.496 -32.019 25.334 1.00 42.98 259 ALA A C 1
ATOM 2032 O O . ALA A 1 270 ? -24.304 -31.913 25.618 1.00 44.99 259 ALA A O 1
ATOM 2034 N N . LYS A 1 271 ? -26.037 -33.156 24.873 1.00 37.46 260 LYS A N 1
ATOM 2035 C CA . LYS A 1 271 ? -25.251 -34.363 24.641 1.00 37.13 260 LYS A CA 1
ATOM 2036 C C . LYS A 1 271 ? -24.721 -34.453 23.231 1.00 38.94 260 LYS A C 1
ATOM 2037 O O . LYS A 1 271 ? -25.378 -34.002 22.301 1.00 37.29 260 LYS A O 1
ATOM 2043 N N . VAL A 1 272 ? -23.504 -34.996 23.083 1.00 35.03 261 VAL A N 1
ATOM 2044 C CA . VAL A 1 272 ? -22.836 -35.159 21.788 1.00 32.45 261 VAL A CA 1
ATOM 2045 C C . VAL A 1 272 ? -22.779 -36.643 21.444 1.00 35.73 261 VAL A C 1
ATOM 2046 O O . VAL A 1 272 ? -22.385 -37.454 22.279 1.00 36.78 261 VAL A O 1
ATOM 2050 N N . TYR A 1 273 ? -23.173 -36.992 20.223 1.00 31.73 262 TYR A N 1
ATOM 2051 C CA . TYR A 1 273 ? -23.104 -38.365 19.733 1.00 31.44 262 TYR A CA 1
ATOM 2052 C C . TYR A 1 273 ? -22.201 -38.439 18.528 1.00 35.14 262 TYR A C 1
ATOM 2053 O O . TYR A 1 273 ? -22.259 -37.558 17.668 1.00 34.24 262 TYR A O 1
ATOM 2062 N N . ASP A 1 274 ? -21.358 -39.487 18.481 1.00 31.81 263 ASP A N 1
ATOM 2063 C CA . ASP A 1 274 ? -20.462 -39.784 17.359 1.00 30.77 263 ASP A CA 1
ATOM 2064 C C . ASP A 1 274 ? -21.144 -40.826 16.455 1.00 34.20 263 ASP A C 1
ATOM 2065 O O . ASP A 1 274 ? -21.817 -41.737 16.956 1.00 33.42 263 ASP A O 1
ATOM 2070 N N . CYS A 1 275 ? -21.029 -40.631 15.119 1.00 30.24 264 CYS A N 1
ATOM 2071 C CA . CYS A 1 275 ? -21.522 -41.546 14.077 1.00 28.89 264 CYS A CA 1
ATOM 2072 C C . CYS A 1 275 ? -20.695 -41.353 12.807 1.00 31.76 264 CYS A C 1
ATOM 2073 O O . CYS A 1 275 ? -19.961 -40.369 12.701 1.00 29.68 264 CYS A O 1
ATOM 2076 N N . GLY A 1 276 ? -20.819 -42.275 11.855 1.00 28.20 265 GLY A N 1
ATOM 2077 C CA . GLY A 1 276 ? -20.154 -42.108 10.578 1.00 26.94 265 GLY A CA 1
ATOM 2078 C C . GLY A 1 276 ? -19.015 -43.023 10.210 1.00 31.36 265 GLY A C 1
ATOM 2079 O O . GLY A 1 276 ? -17.951 -43.001 10.829 1.00 30.26 265 GLY A O 1
ATOM 2080 N N . SER A 1 277 ? -19.218 -43.777 9.116 1.00 28.82 266 SER A N 1
ATOM 2081 C CA . SER A 1 277 ? -18.197 -44.633 8.526 1.00 27.35 266 SER A CA 1
ATOM 2082 C C . SER A 1 277 ? -17.689 -43.889 7.294 1.00 30.67 266 SER A C 1
ATOM 2083 O O . SER A 1 277 ? -16.851 -43.005 7.444 1.00 29.98 266 SER A O 1
ATOM 2086 N N . MET A 1 278 ? -18.259 -44.162 6.088 1.00 28.12 267 MET A N 1
ATOM 2087 C CA . MET A 1 278 ? -17.854 -43.550 4.820 1.00 26.82 267 MET A CA 1
ATOM 2088 C C . MET A 1 278 ? -19.075 -43.291 3.969 1.00 29.23 267 MET A C 1
ATOM 2089 O O . MET A 1 278 ? -20.102 -43.916 4.185 1.00 27.18 267 MET A O 1
ATOM 2094 N N . ALA A 1 279 ? -18.968 -42.351 3.008 1.00 27.07 268 ALA A N 1
ATOM 2095 C CA . ALA A 1 279 ? -20.024 -42.012 2.048 1.00 25.94 268 ALA A CA 1
ATOM 2096 C C . ALA A 1 279 ? -20.364 -43.216 1.187 1.00 28.53 268 ALA A C 1
ATOM 2097 O O . ALA A 1 279 ? -21.540 -43.436 0.881 1.00 28.57 268 ALA A O 1
ATOM 2099 N N . GLU A 1 280 ? -19.337 -44.010 0.798 1.00 24.68 269 GLU A N 1
ATOM 2100 C CA . GLU A 1 280 ? -19.508 -45.239 -0.004 1.00 25.74 269 GLU A CA 1
ATOM 2101 C C . GLU A 1 280 ? -20.344 -46.251 0.790 1.00 27.48 269 GLU A C 1
ATOM 2102 O O . GLU A 1 280 ? -21.051 -47.085 0.209 1.00 26.29 269 GLU A O 1
ATOM 2108 N N . MET A 1 281 ? -20.235 -46.166 2.110 1.00 24.14 270 MET A N 1
ATOM 2109 C CA . MET A 1 281 ? -20.916 -47.024 3.075 1.00 24.70 270 MET A CA 1
ATOM 2110 C C . MET A 1 281 ? -22.245 -46.476 3.589 1.00 30.53 270 MET A C 1
ATOM 2111 O O . MET A 1 281 ? -22.671 -46.907 4.660 1.00 31.71 270 MET A O 1
ATOM 2116 N N . SER A 1 282 ? -22.922 -45.556 2.861 1.00 27.15 271 SER A N 1
ATOM 2117 C CA . SER A 1 282 ? -24.253 -45.111 3.320 1.00 27.00 271 SER A CA 1
ATOM 2118 C C . SER A 1 282 ? -25.166 -46.358 3.348 1.00 31.82 271 SER A C 1
ATOM 2119 O O . SER A 1 282 ? -25.090 -47.144 2.409 1.00 31.63 271 SER A O 1
ATOM 2122 N N . PRO A 1 283 ? -25.970 -46.637 4.406 1.00 27.76 272 PRO A N 1
ATOM 2123 C CA . PRO A 1 283 ? -26.188 -45.866 5.656 1.00 26.14 272 PRO A CA 1
ATOM 2124 C C . PRO A 1 283 ? -24.923 -45.786 6.530 1.00 30.79 272 PRO A C 1
ATOM 2125 O O . PRO A 1 283 ? -24.545 -46.756 7.175 1.00 30.21 272 PRO A O 1
ATOM 2129 N N . PHE A 1 284 ? -24.258 -44.625 6.523 1.00 27.03 273 PHE A N 1
ATOM 2130 C CA . PHE A 1 284 ? -22.979 -44.372 7.204 1.00 26.22 273 PHE A CA 1
ATOM 2131 C C . PHE A 1 284 ? -23.089 -44.287 8.724 1.00 29.60 273 PHE A C 1
ATOM 2132 O O . PHE A 1 284 ? -22.063 -44.311 9.400 1.00 27.88 273 PHE A O 1
ATOM 2140 N N . MET A 1 285 ? -24.322 -44.173 9.264 1.00 26.23 274 MET A N 1
ATOM 2141 C CA . MET A 1 285 ? -24.532 -44.186 10.723 1.00 25.30 274 MET A CA 1
ATOM 2142 C C . MET A 1 285 ? -24.404 -45.644 11.266 1.00 29.99 274 MET A C 1
ATOM 2143 O O . MET A 1 285 ? -24.655 -45.882 12.444 1.00 29.36 274 MET A O 1
ATOM 2148 N N . ASN A 1 286 ? -23.946 -46.606 10.419 1.00 29.67 275 ASN A N 1
ATOM 2149 C CA . ASN A 1 286 ? -23.724 -48.025 10.803 1.00 31.97 275 ASN A CA 1
ATOM 2150 C C . ASN A 1 286 ? -22.735 -48.174 11.987 1.00 34.35 275 ASN A C 1
ATOM 2151 O O . ASN A 1 286 ? -22.655 -49.222 12.627 1.00 35.35 275 ASN A O 1
ATOM 2156 N N . VAL A 1 287 ? -21.976 -47.108 12.249 1.00 31.33 276 VAL A N 1
ATOM 2157 C CA . VAL A 1 287 ? -21.125 -46.918 13.435 1.00 31.75 276 VAL A CA 1
ATOM 2158 C C . VAL A 1 287 ? -21.687 -45.645 14.081 1.00 34.10 276 VAL A C 1
ATOM 2159 O O . VAL A 1 287 ? -21.788 -44.600 13.406 1.00 31.34 276 VAL A O 1
ATOM 2163 N N . ALA A 1 288 ? -22.222 -45.794 15.311 1.00 30.76 277 ALA A N 1
ATOM 2164 C CA . ALA A 1 288 ? -22.875 -44.708 16.050 1.00 29.49 277 ALA A CA 1
ATOM 2165 C C . ALA A 1 288 ? -23.075 -45.013 17.506 1.00 34.85 277 ALA A C 1
ATOM 2166 O O . ALA A 1 288 ? -23.450 -46.139 17.872 1.00 36.73 277 ALA A O 1
ATOM 2168 N N . GLY A 1 289 ? -22.879 -43.983 18.326 1.00 30.30 278 GLY A N 1
ATOM 2169 C CA . GLY A 1 289 ? -23.138 -44.053 19.756 1.00 31.55 278 GLY A CA 1
ATOM 2170 C C . GLY A 1 289 ? -24.636 -43.991 20.012 1.00 36.46 278 GLY A C 1
ATOM 2171 O O . GLY A 1 289 ? -25.424 -43.613 19.127 1.00 33.76 278 GLY A O 1
ATOM 2172 N N . THR A 1 290 ? -25.048 -44.429 21.199 1.00 35.33 279 THR A N 1
ATOM 2173 C CA . THR A 1 290 ? -26.462 -44.430 21.583 1.00 35.80 279 THR A CA 1
ATOM 2174 C C . THR A 1 290 ? -26.609 -43.548 22.810 1.00 41.82 279 THR A C 1
ATOM 2175 O O . THR A 1 290 ? -25.603 -43.172 23.401 1.00 41.47 279 THR A O 1
ATOM 2179 N N . GLU A 1 291 ? -27.846 -43.178 23.177 1.00 40.91 280 GLU A N 1
ATOM 2180 C CA . GLU A 1 291 ? -28.099 -42.334 24.345 1.00 40.71 280 GLU A CA 1
ATOM 2181 C C . GLU A 1 291 ? -27.372 -42.824 25.624 1.00 45.50 280 GLU A C 1
ATOM 2182 O O . GLU A 1 291 ? -26.724 -42.022 26.292 1.00 44.66 280 GLU A O 1
ATOM 2188 N N . GLN A 1 292 ? -27.430 -44.131 25.924 1.00 42.96 281 GLN A N 1
ATOM 2189 C CA . GLN A 1 292 ? -26.788 -44.703 27.120 1.00 42.96 281 GLN A CA 1
ATOM 2190 C C . GLN A 1 292 ? -25.328 -45.085 26.875 1.00 46.32 281 GLN A C 1
ATOM 2191 O O . GLN A 1 292 ? -24.499 -44.855 27.761 1.00 48.80 281 GLN A O 1
ATOM 2197 N N . SER A 1 293 ? -24.992 -45.670 25.697 1.00 39.56 282 SER A N 1
ATOM 2198 C CA . SER A 1 293 ? -23.596 -45.982 25.344 1.00 38.51 282 SER A CA 1
ATOM 2199 C C . SER A 1 293 ? -23.123 -44.754 24.551 1.00 40.83 282 SER A C 1
ATOM 2200 O O . SER A 1 293 ? -22.936 -44.824 23.324 1.00 38.28 282 SER A O 1
ATOM 2203 N N . ASN A 1 294 ? -23.051 -43.595 25.240 1.00 38.59 283 ASN A N 1
ATOM 2204 C CA . ASN A 1 294 ? -22.802 -42.283 24.606 1.00 38.42 283 ASN A CA 1
ATOM 2205 C C . ASN A 1 294 ? -21.336 -41.961 24.275 1.00 41.04 283 ASN A C 1
ATOM 2206 O O . ASN A 1 294 ? -21.106 -40.969 23.587 1.00 38.48 283 ASN A O 1
ATOM 2211 N N . ASP A 1 295 ? -20.359 -42.736 24.804 1.00 39.05 284 ASP A N 1
ATOM 2212 C CA . ASP A 1 295 ? -18.953 -42.541 24.441 1.00 38.47 284 ASP A CA 1
ATOM 2213 C C . ASP A 1 295 ? -18.613 -43.490 23.298 1.00 40.54 284 ASP A C 1
ATOM 2214 O O . ASP A 1 295 ? -18.938 -44.683 23.349 1.00 39.20 284 ASP A O 1
ATOM 2219 N N . GLY A 1 296 ? -18.012 -42.931 22.255 1.00 35.62 285 GLY A N 1
ATOM 2220 C CA . GLY A 1 296 ? -17.637 -43.708 21.096 1.00 34.78 285 GLY A CA 1
ATOM 2221 C C . GLY A 1 296 ? -18.820 -44.126 20.253 1.00 39.23 285 GLY A C 1
ATOM 2222 O O . GLY A 1 296 ? -19.874 -43.464 20.236 1.00 39.05 285 GLY A O 1
ATOM 2223 N N . MET A 1 297 ? -18.635 -45.240 19.535 1.00 34.75 286 MET A N 1
ATOM 2224 C CA . MET A 1 297 ? -19.621 -45.743 18.593 1.00 32.47 286 MET A CA 1
ATOM 2225 C C . MET A 1 297 ? -19.836 -47.225 18.723 1.00 37.63 286 MET A C 1
ATOM 2226 O O . MET A 1 297 ? -18.914 -47.947 19.051 1.00 38.94 286 MET A O 1
ATOM 2231 N N . LEU A 1 298 ? -21.048 -47.685 18.435 1.00 34.43 287 LEU A N 1
ATOM 2232 C CA . LEU A 1 298 ? -21.347 -49.112 18.390 1.00 34.67 287 LEU A CA 1
ATOM 2233 C C . LEU A 1 298 ? -21.329 -49.502 16.910 1.00 36.70 287 LEU A C 1
ATOM 2234 O O . LEU A 1 298 ? -21.663 -48.678 16.076 1.00 33.64 287 LEU A O 1
ATOM 2239 N N . CYS A 1 299 ? -20.950 -50.740 16.592 1.00 36.12 288 CYS A N 1
ATOM 2240 C CA . CYS A 1 299 ? -20.980 -51.277 15.230 1.00 35.20 288 CYS A CA 1
ATOM 2241 C C . CYS A 1 299 ? -22.312 -52.004 15.064 1.00 39.28 288 CYS A C 1
ATOM 2242 O O . CYS A 1 299 ? -22.459 -53.115 15.572 1.00 40.49 288 CYS A O 1
ATOM 2245 N N . TRP A 1 300 ? -23.271 -51.384 14.349 1.00 35.53 289 TRP A N 1
ATOM 2246 C CA . TRP A 1 300 ? -24.599 -51.940 14.076 1.00 36.25 289 TRP A CA 1
ATOM 2247 C C . TRP A 1 300 ? -24.469 -53.015 12.965 1.00 40.45 289 TRP A C 1
ATOM 2248 O O . TRP A 1 300 ? -24.810 -52.783 11.805 1.00 38.69 289 TRP A O 1
ATOM 2259 N N . GLN A 1 301 ? -23.965 -54.197 13.369 1.00 38.04 290 GLN A N 1
ATOM 2260 C CA . GLN A 1 301 ? -23.560 -55.333 12.545 1.00 37.91 290 GLN A CA 1
ATOM 2261 C C . GLN A 1 301 ? -24.605 -55.890 11.558 1.00 40.37 290 GLN A C 1
ATOM 2262 O O . GLN A 1 301 ? -24.206 -56.342 10.476 1.00 37.51 290 GLN A O 1
ATOM 2268 N N . ASP A 1 302 ? -25.909 -55.873 11.917 1.00 37.90 291 ASP A N 1
ATOM 2269 C CA . ASP A 1 302 ? -26.991 -56.346 11.042 1.00 38.93 291 ASP A CA 1
ATOM 2270 C C . ASP A 1 302 ? -27.398 -55.323 9.955 1.00 42.58 291 ASP A C 1
ATOM 2271 O O . ASP A 1 302 ? -28.250 -55.638 9.111 1.00 44.24 291 ASP A O 1
ATOM 2276 N N . ILE A 1 303 ? -26.808 -54.109 9.968 1.00 37.06 292 ILE A N 1
ATOM 2277 C CA . ILE A 1 303 ? -27.050 -53.088 8.932 1.00 36.28 292 ILE A CA 1
ATOM 2278 C C . ILE A 1 303 ? -25.885 -53.171 7.924 1.00 39.51 292 ILE A C 1
ATOM 2279 O O . ILE A 1 303 ? -26.098 -53.366 6.723 1.00 40.03 292 ILE A O 1
ATOM 2284 N N . ILE A 1 304 ? -24.657 -53.066 8.447 1.00 35.97 293 ILE A N 1
ATOM 2285 C CA . ILE A 1 304 ? -23.394 -53.168 7.724 1.00 34.71 293 ILE A CA 1
ATOM 2286 C C . ILE A 1 304 ? -22.441 -53.980 8.603 1.00 39.41 293 ILE A C 1
ATOM 2287 O O . ILE A 1 304 ? -22.289 -53.680 9.786 1.00 39.66 293 ILE A O 1
ATOM 2292 N N . TYR A 1 305 ? -21.797 -54.997 8.021 1.00 37.04 294 TYR A N 1
ATOM 2293 C CA . TYR A 1 305 ? -20.839 -55.829 8.741 1.00 37.43 294 TYR A CA 1
ATOM 2294 C C . TYR A 1 305 ? -19.468 -55.144 8.822 1.00 39.80 294 TYR A C 1
ATOM 2295 O O . TYR A 1 305 ? -18.786 -54.974 7.805 1.00 39.22 294 TYR A O 1
ATOM 2304 N N . THR A 1 306 ? -19.085 -54.727 10.039 1.00 35.70 295 THR A N 1
ATOM 2305 C CA . THR A 1 306 ? -17.804 -54.071 10.294 1.00 34.41 295 THR A CA 1
ATOM 2306 C C . THR A 1 306 ? -16.780 -55.103 10.812 1.00 40.15 295 THR A C 1
ATOM 2307 O O . THR A 1 306 ? -17.060 -55.840 11.759 1.00 40.88 295 THR A O 1
ATOM 2311 N N . GLU A 1 307 ? -15.579 -55.089 10.231 1.00 36.54 296 GLU A N 1
ATOM 2312 C CA . GLU A 1 307 ? -14.451 -55.894 10.678 1.00 36.91 296 GLU A CA 1
ATOM 2313 C C . GLU A 1 307 ? -13.316 -54.929 10.954 1.00 39.50 296 GLU A C 1
ATOM 2314 O O . GLU A 1 307 ? -12.990 -54.128 10.081 1.00 38.79 296 GLU A O 1
ATOM 2320 N N . VAL A 1 308 ? -12.708 -54.985 12.142 1.00 36.89 297 VAL A N 1
ATOM 2321 C CA . VAL A 1 308 ? -11.538 -54.143 12.434 1.00 36.90 297 VAL A CA 1
ATOM 2322 C C . VAL A 1 308 ? -10.343 -55.069 12.192 1.00 42.31 297 VAL A C 1
ATOM 2323 O O . VAL A 1 308 ? -10.181 -56.071 12.875 1.00 43.47 297 VAL A O 1
ATOM 2327 N N . CYS A 1 309 ? -9.582 -54.778 11.134 1.00 39.40 298 CYS A N 1
ATOM 2328 C CA . CYS A 1 309 ? -8.548 -55.646 10.597 1.00 40.01 298 CYS A CA 1
ATOM 2329 C C . CYS A 1 309 ? -7.125 -55.141 10.735 1.00 45.65 298 CYS A C 1
ATOM 2330 O O . CYS A 1 309 ? -6.863 -53.936 10.759 1.00 45.24 298 CYS A O 1
ATOM 2333 N N . ASP A 1 310 ? -6.194 -56.093 10.730 1.00 42.29 299 ASP A N 1
ATOM 2334 C CA . ASP A 1 310 ? -4.785 -55.800 10.701 1.00 43.66 299 ASP A CA 1
ATOM 2335 C C . ASP A 1 310 ? -4.480 -55.399 9.224 1.00 48.48 299 ASP A C 1
ATOM 2336 O O . ASP A 1 310 ? -4.757 -56.185 8.314 1.00 46.84 299 ASP A O 1
ATOM 2341 N N . PRO A 1 311 ? -3.953 -54.167 8.975 1.00 46.11 300 PRO A N 1
ATOM 2342 C CA . PRO A 1 311 ? -3.663 -53.736 7.589 1.00 45.27 300 PRO A CA 1
ATOM 2343 C C . PRO A 1 311 ? -2.655 -54.603 6.826 1.00 51.34 300 PRO A C 1
ATOM 2344 O O . PRO A 1 311 ? -2.631 -54.585 5.588 1.00 51.55 300 PRO A O 1
ATOM 2348 N N . ALA A 1 312 ? -1.830 -55.369 7.564 1.00 48.42 301 ALA A N 1
ATOM 2349 C CA . ALA A 1 312 ? -0.843 -56.269 6.991 1.00 48.80 301 ALA A CA 1
ATOM 2350 C C . ALA A 1 312 ? -1.476 -57.523 6.359 1.00 53.29 301 ALA A C 1
ATOM 2351 O O . ALA A 1 312 ? -0.835 -58.139 5.501 1.00 55.30 301 ALA A O 1
ATOM 2353 N N . ASN A 1 313 ? -2.704 -57.931 6.775 1.00 47.75 302 ASN A N 1
ATOM 2354 C CA . ASN A 1 313 ? -3.305 -59.166 6.224 1.00 47.43 302 ASN A CA 1
ATOM 2355 C C . ASN A 1 313 ? -4.837 -59.140 5.999 1.00 49.28 302 ASN A C 1
ATOM 2356 O O . ASN A 1 313 ? -5.391 -60.143 5.549 1.00 49.64 302 ASN A O 1
ATOM 2361 N N . MET A 1 314 ? -5.518 -58.033 6.354 1.00 43.80 303 MET A N 1
ATOM 2362 C CA . MET A 1 314 ? -6.976 -57.842 6.200 1.00 41.73 303 MET A CA 1
ATOM 2363 C C . MET A 1 314 ? -7.821 -58.901 6.957 1.00 45.55 303 MET A C 1
ATOM 2364 O O . MET A 1 314 ? -8.941 -59.233 6.545 1.00 44.60 303 MET A O 1
ATOM 2369 N N . ARG A 1 315 ? -7.277 -59.397 8.076 1.00 42.98 304 ARG A N 1
ATOM 2370 C CA . ARG A 1 315 ? -7.940 -60.333 8.989 1.00 43.43 304 ARG A CA 1
ATOM 2371 C C . ARG A 1 315 ? -8.224 -59.569 10.269 1.00 47.88 304 ARG A C 1
ATOM 2372 O O . ARG A 1 315 ? -7.488 -58.633 10.589 1.00 46.73 304 ARG A O 1
ATOM 2380 N N . ARG A 1 316 ? -9.331 -59.912 10.960 1.00 46.08 305 ARG A N 1
ATOM 2381 C CA . ARG A 1 316 ? -9.785 -59.254 12.195 1.00 45.14 305 ARG A CA 1
ATOM 2382 C C . ARG A 1 316 ? -8.734 -59.269 13.289 1.00 49.35 305 ARG A C 1
ATOM 2383 O O . ARG A 1 316 ? -8.038 -60.274 13.450 1.00 51.94 305 ARG A O 1
ATOM 2391 N N . VAL A 1 317 ? -8.582 -58.147 14.012 1.00 44.04 306 VAL A N 1
ATOM 2392 C CA . VAL A 1 317 ? -7.654 -58.088 15.155 1.00 44.15 306 VAL A CA 1
ATOM 2393 C C . VAL A 1 317 ? -8.460 -58.531 16.392 1.00 48.28 306 VAL A C 1
ATOM 2394 O O . VAL A 1 317 ? -9.687 -58.367 16.373 1.00 46.95 306 VAL A O 1
ATOM 2398 N N . PRO A 1 318 ? -7.860 -59.067 17.486 1.00 47.33 307 PRO A N 1
ATOM 2399 C CA . PRO A 1 318 ? -8.690 -59.403 18.662 1.00 47.96 307 PRO A CA 1
ATOM 2400 C C . PRO A 1 318 ? -9.324 -58.140 19.255 1.00 51.70 307 PRO A C 1
ATOM 2401 O O . PRO A 1 318 ? -8.856 -57.030 18.968 1.00 49.25 307 PRO A O 1
ATOM 2405 N N . TYR A 1 319 ? -10.379 -58.303 20.075 1.00 50.24 308 TYR A N 1
ATOM 2406 C CA . TYR A 1 319 ? -10.998 -57.171 20.769 1.00 49.51 308 TYR A CA 1
ATOM 2407 C C . TYR A 1 319 ? -10.004 -56.634 21.789 1.00 54.47 308 TYR A C 1
ATOM 2408 O O . TYR A 1 319 ? -9.295 -57.411 22.427 1.00 56.24 308 TYR A O 1
ATOM 2417 N N . GLY A 1 320 ? -9.918 -55.319 21.884 1.00 49.78 309 GLY A N 1
ATOM 2418 C CA . GLY A 1 320 ? -8.964 -54.655 22.763 1.00 50.56 309 GLY A CA 1
ATOM 2419 C C . GLY A 1 320 ? -7.781 -54.123 21.983 1.00 54.88 309 GLY A C 1
ATOM 2420 O O . GLY A 1 320 ? -6.957 -53.395 22.536 1.00 55.59 309 GLY A O 1
ATOM 2421 N N . GLN A 1 321 ? -7.688 -54.497 20.686 1.00 51.20 310 GLN A N 1
ATOM 2422 C CA . GLN A 1 321 ? -6.607 -54.088 19.789 1.00 50.18 310 GLN A CA 1
ATOM 2423 C C . GLN A 1 321 ? -7.072 -53.142 18.683 1.00 50.11 310 GLN A C 1
ATOM 2424 O O . GLN A 1 321 ? -8.275 -53.033 18.379 1.00 46.51 310 GLN A O 1
ATOM 2430 N N . ARG A 1 322 ? -6.093 -52.420 18.121 1.00 45.95 311 ARG A N 1
ATOM 2431 C CA . ARG A 1 322 ? -6.271 -51.440 17.060 1.00 43.29 311 ARG A CA 1
ATOM 2432 C C . ARG A 1 322 ? -6.160 -52.079 15.672 1.00 45.67 311 ARG A C 1
ATOM 2433 O O . ARG A 1 322 ? -5.412 -53.038 15.475 1.00 45.57 311 ARG A O 1
ATOM 2441 N N . GLY A 1 323 ? -6.898 -51.516 14.724 1.00 39.78 312 GLY A N 1
ATOM 2442 C CA . GLY A 1 323 ? -6.897 -51.942 13.335 1.00 38.33 312 GLY A CA 1
ATOM 2443 C C . GLY A 1 323 ? -7.662 -50.989 12.437 1.00 41.77 312 GLY A C 1
ATOM 2444 O O . GLY A 1 323 ? -8.082 -49.900 12.855 1.00 40.49 312 GLY A O 1
ATOM 2445 N N . THR A 1 324 ? -7.842 -51.403 11.188 1.00 38.01 313 THR A N 1
ATOM 2446 C CA . THR A 1 324 ? -8.543 -50.620 10.194 1.00 35.87 313 THR A CA 1
ATOM 2447 C C . THR A 1 324 ? -9.944 -51.179 9.902 1.00 38.92 313 THR A C 1
ATOM 2448 O O . THR A 1 324 ? -10.071 -52.350 9.546 1.00 39.21 313 THR A O 1
ATOM 2452 N N . PRO A 1 325 ? -11.007 -50.348 10.033 1.00 34.48 314 PRO A N 1
ATOM 2453 C CA . PRO A 1 325 ? -12.361 -50.821 9.651 1.00 33.84 314 PRO A CA 1
ATOM 2454 C C . PRO A 1 325 ? -12.480 -51.230 8.169 1.00 37.12 314 PRO A C 1
ATOM 2455 O O . PRO A 1 325 ? -12.034 -50.521 7.256 1.00 37.01 314 PRO A O 1
ATOM 2459 N N . VAL A 1 326 ? -13.067 -52.405 7.945 1.00 32.46 315 VAL A N 1
ATOM 2460 C CA . VAL A 1 326 ? -13.355 -52.991 6.637 1.00 31.02 315 VAL A CA 1
ATOM 2461 C C . VAL A 1 326 ? -14.877 -53.202 6.702 1.00 35.16 315 VAL A C 1
ATOM 2462 O O . VAL A 1 326 ? -15.391 -53.736 7.697 1.00 34.24 315 VAL A O 1
ATOM 2466 N N . TYR A 1 327 ? -15.605 -52.658 5.712 1.00 31.31 316 TYR A N 1
ATOM 2467 C CA . TYR A 1 327 ? -17.061 -52.659 5.771 1.00 30.46 316 TYR A CA 1
ATOM 2468 C C . TYR A 1 327 ? -17.757 -53.379 4.633 1.00 33.40 316 TYR A C 1
ATOM 2469 O O . TYR A 1 327 ? -17.315 -53.291 3.486 1.00 31.87 316 TYR A O 1
ATOM 2478 N N . THR A 1 328 ? -18.901 -54.037 4.962 1.00 30.95 317 THR A N 1
ATOM 2479 C CA . THR A 1 328 ? -19.762 -54.726 4.005 1.00 31.48 317 THR A CA 1
ATOM 2480 C C . THR A 1 328 ? -21.240 -54.371 4.183 1.00 35.24 317 THR A C 1
ATOM 2481 O O . THR A 1 328 ? -21.786 -54.562 5.270 1.00 35.06 317 THR A O 1
ATOM 2485 N N . HIS A 1 329 ? -21.897 -53.935 3.086 1.00 31.03 318 HIS A N 1
ATOM 2486 C CA . HIS A 1 329 ? -23.339 -53.670 3.049 1.00 30.50 318 HIS A CA 1
ATOM 2487 C C . HIS A 1 329 ? -24.126 -54.972 3.184 1.00 37.54 318 HIS A C 1
ATOM 2488 O O . HIS A 1 329 ? -23.856 -55.944 2.457 1.00 38.86 318 HIS A O 1
ATOM 2495 N N . LEU A 1 330 ? -25.138 -54.983 4.066 1.00 34.40 319 LEU A N 1
ATOM 2496 C CA . LEU A 1 330 ? -26.030 -56.147 4.173 1.00 35.21 319 LEU A CA 1
ATOM 2497 C C . LEU A 1 330 ? -27.441 -55.861 3.593 1.00 39.08 319 LEU A C 1
ATOM 2498 O O . LEU A 1 330 ? -28.231 -56.784 3.403 1.00 42.24 319 LEU A O 1
ATOM 2503 N N . GLU A 1 331 ? -27.756 -54.584 3.324 1.00 33.70 320 GLU A N 1
ATOM 2504 C CA . GLU A 1 331 ? -29.075 -54.152 2.865 1.00 33.36 320 GLU A CA 1
ATOM 2505 C C . GLU A 1 331 ? -29.034 -53.189 1.688 1.00 37.41 320 GLU A C 1
ATOM 2506 O O . GLU A 1 331 ? -29.831 -52.241 1.636 1.00 37.44 320 GLU A O 1
ATOM 2512 N N . ARG A 1 332 ? -28.126 -53.430 0.724 1.00 34.68 321 ARG A N 1
ATOM 2513 C CA . ARG A 1 332 ? -28.015 -52.580 -0.478 1.00 34.48 321 ARG A CA 1
ATOM 2514 C C . ARG A 1 332 ? -27.888 -53.375 -1.775 1.00 40.20 321 ARG A C 1
ATOM 2515 O O . ARG A 1 332 ? -27.129 -54.344 -1.840 1.00 40.55 321 ARG A O 1
ATOM 2523 N N . THR A 1 333 ? -28.657 -52.968 -2.807 1.00 38.64 322 THR A N 1
ATOM 2524 C CA . THR A 1 333 ? -28.639 -53.572 -4.143 1.00 39.21 322 THR A CA 1
ATOM 2525 C C . THR A 1 333 ? -27.874 -52.689 -5.156 1.00 41.86 322 THR A C 1
ATOM 2526 O O . THR A 1 333 ? -27.429 -53.198 -6.174 1.00 42.47 322 THR A O 1
ATOM 2530 N N . SER A 1 334 ? -27.727 -51.378 -4.896 1.00 38.19 323 SER A N 1
ATOM 2531 C CA . SER A 1 334 ? -27.020 -50.465 -5.815 1.00 37.76 323 SER A CA 1
ATOM 2532 C C . SER A 1 334 ? -25.663 -50.123 -5.245 1.00 40.49 323 SER A C 1
ATOM 2533 O O . SER A 1 334 ? -25.573 -49.783 -4.058 1.00 39.63 323 SER A O 1
ATOM 2536 N N . GLN A 1 335 ? -24.599 -50.232 -6.085 1.00 34.90 324 GLN A N 1
ATOM 2537 C CA . GLN A 1 335 ? -23.194 -50.029 -5.679 1.00 32.06 324 GLN A CA 1
ATOM 2538 C C . GLN A 1 335 ? -22.898 -50.706 -4.319 1.00 35.12 324 GLN A C 1
ATOM 2539 O O . GLN A 1 335 ? -22.388 -50.038 -3.410 1.00 31.99 324 GLN A O 1
ATOM 2545 N N . PRO A 1 336 ? -23.240 -52.015 -4.119 1.00 32.88 325 PRO A N 1
ATOM 2546 C CA . PRO A 1 336 ? -22.968 -52.628 -2.800 1.00 31.63 325 PRO A CA 1
ATOM 2547 C C . PRO A 1 336 ? -21.467 -52.757 -2.585 1.00 34.68 325 PRO A C 1
ATOM 2548 O O . PRO A 1 336 ? -20.731 -53.071 -3.528 1.00 35.45 325 PRO A O 1
ATOM 2552 N N . MET A 1 337 ? -21.020 -52.444 -1.360 1.00 29.42 326 MET A N 1
ATOM 2553 C CA . MET A 1 337 ? -19.617 -52.486 -0.957 1.00 28.85 326 MET A CA 1
ATOM 2554 C C . MET A 1 337 ? -19.373 -53.723 -0.148 1.00 34.84 326 MET A C 1
ATOM 2555 O O . MET A 1 337 ? -20.052 -53.956 0.848 1.00 35.40 326 MET A O 1
ATOM 2560 N N . ILE A 1 338 ? -18.459 -54.569 -0.634 1.00 32.23 327 ILE A N 1
ATOM 2561 C CA . ILE A 1 338 ? -18.119 -55.823 0.017 1.00 32.34 327 ILE A CA 1
ATOM 2562 C C . ILE A 1 338 ? -16.647 -55.778 0.390 1.00 35.67 327 ILE A C 1
ATOM 2563 O O . ILE A 1 338 ? -15.771 -55.829 -0.481 1.00 35.15 327 ILE A O 1
ATOM 2568 N N . ARG A 1 339 ? -16.397 -55.709 1.698 1.00 32.07 328 ARG A N 1
ATOM 2569 C CA . ARG A 1 339 ? -15.070 -55.599 2.295 1.00 32.11 328 ARG A CA 1
ATOM 2570 C C . ARG A 1 339 ? -14.370 -54.353 1.759 1.00 36.02 328 ARG A C 1
ATOM 2571 O O . ARG A 1 339 ? -13.236 -54.433 1.288 1.00 37.10 328 ARG A O 1
ATOM 2579 N N . LEU A 1 340 ? -15.056 -53.196 1.813 1.00 31.60 329 LEU A N 1
ATOM 2580 C CA . LEU A 1 340 ? -14.412 -51.934 1.452 1.00 31.86 329 LEU A CA 1
ATOM 2581 C C . LEU A 1 340 ? -13.441 -51.534 2.603 1.00 34.69 329 LEU A C 1
ATOM 2582 O O . LEU A 1 340 ? -13.832 -51.460 3.780 1.00 30.85 329 LEU A O 1
ATOM 2587 N N . LEU A 1 341 ? -12.167 -51.332 2.233 1.00 33.14 330 LEU A N 1
ATOM 2588 C CA . LEU A 1 341 ? -11.098 -50.917 3.125 1.00 32.92 330 LEU A CA 1
ATOM 2589 C C . LEU A 1 341 ? -11.234 -49.407 3.396 1.00 35.27 330 LEU A C 1
ATOM 2590 O O . LEU A 1 341 ? -11.166 -48.609 2.470 1.00 34.30 330 LEU A O 1
ATOM 2595 N N . SER A 1 342 ? -11.448 -49.027 4.657 1.00 32.04 331 SER A N 1
ATOM 2596 C CA . SER A 1 342 ? -11.603 -47.618 5.013 1.00 29.98 331 SER A CA 1
ATOM 2597 C C . SER A 1 342 ? -10.287 -46.862 4.986 1.00 33.40 331 SER A C 1
ATOM 2598 O O . SER A 1 342 ? -10.293 -45.691 4.642 1.00 32.22 331 SER A O 1
ATOM 2601 N N . GLY A 1 343 ? -9.202 -47.521 5.401 1.00 31.67 332 GLY A N 1
ATOM 2602 C CA . GLY A 1 343 ? -7.880 -46.917 5.530 1.00 33.28 332 GLY A CA 1
ATOM 2603 C C . GLY A 1 343 ? -7.768 -46.069 6.795 1.00 38.23 332 GLY A C 1
ATOM 2604 O O . GLY A 1 343 ? -6.830 -45.281 6.936 1.00 39.29 332 GLY A O 1
ATOM 2605 N N . ASP A 1 344 ? -8.735 -46.225 7.730 1.00 32.77 333 ASP A N 1
ATOM 2606 C CA . ASP A 1 344 ? -8.791 -45.478 8.987 1.00 31.01 333 ASP A CA 1
ATOM 2607 C C . ASP A 1 344 ? -8.233 -46.299 10.107 1.00 37.42 333 ASP A C 1
ATOM 2608 O O . ASP A 1 344 ? -8.061 -47.500 9.941 1.00 37.91 333 ASP A O 1
ATOM 2613 N N . LEU A 1 345 ? -7.975 -45.668 11.266 1.00 34.01 334 LEU A N 1
ATOM 2614 C CA . LEU A 1 345 ? -7.518 -46.394 12.437 1.00 34.29 334 LEU A CA 1
ATOM 2615 C C . LEU A 1 345 ? -8.548 -46.267 13.548 1.00 38.18 334 LEU A C 1
ATOM 2616 O O . LEU A 1 345 ? -9.146 -45.203 13.721 1.00 37.08 334 LEU A O 1
ATOM 2621 N N . THR A 1 346 ? -8.763 -47.371 14.280 1.00 35.38 335 THR A N 1
ATOM 2622 C CA . THR A 1 346 ? -9.662 -47.464 15.428 1.00 35.30 335 THR A CA 1
ATOM 2623 C C . THR A 1 346 ? -9.201 -48.602 16.358 1.00 42.35 335 THR A C 1
ATOM 2624 O O . THR A 1 346 ? -8.268 -49.338 16.047 1.00 43.83 335 THR A O 1
ATOM 2628 N N . LEU A 1 347 ? -9.891 -48.735 17.482 1.00 40.10 336 LEU A N 1
ATOM 2629 C CA . LEU A 1 347 ? -9.789 -49.785 18.481 1.00 40.91 336 LEU A CA 1
ATOM 2630 C C . LEU A 1 347 ? -11.227 -50.261 18.698 1.00 43.05 336 LEU A C 1
ATOM 2631 O O . LEU A 1 347 ? -12.142 -49.432 18.857 1.00 40.87 336 LEU A O 1
ATOM 2636 N N . TRP A 1 348 ? -11.412 -51.586 18.743 1.00 40.55 337 TRP A N 1
ATOM 2637 C CA . TRP A 1 348 ? -12.718 -52.166 19.009 1.00 40.46 337 TRP A CA 1
ATOM 2638 C C . TRP A 1 348 ? -12.666 -53.096 20.212 1.00 45.31 337 TRP A C 1
ATOM 2639 O O . TRP A 1 348 ? -11.631 -53.695 20.487 1.00 46.14 337 TRP A O 1
ATOM 2650 N N . THR A 1 349 ? -13.762 -53.137 20.973 1.00 42.22 338 THR A N 1
ATOM 2651 C CA . THR A 1 349 ? -13.943 -53.992 22.154 1.00 43.78 338 THR A CA 1
ATOM 2652 C C . THR A 1 349 ? -15.317 -54.656 22.028 1.00 48.26 338 THR A C 1
ATOM 2653 O O . THR A 1 349 ? -16.123 -54.238 21.187 1.00 45.76 338 THR A O 1
ATOM 2657 N N . ASN A 1 350 ? -15.573 -55.696 22.826 1.00 46.99 339 ASN A N 1
ATOM 2658 C CA . ASN A 1 350 ? -16.861 -56.385 22.811 1.00 48.15 339 ASN A CA 1
ATOM 2659 C C . ASN A 1 350 ? -17.393 -56.605 24.248 1.00 52.95 339 ASN A C 1
ATOM 2660 O O . ASN A 1 350 ? -17.942 -57.660 24.566 1.00 53.57 339 ASN A O 1
ATOM 2665 N N . ASP A 1 351 ? -17.261 -55.577 25.095 1.00 49.31 340 ASP A N 1
ATOM 2666 C CA . ASP A 1 351 ? -17.744 -55.627 26.477 1.00 51.78 340 ASP A CA 1
ATOM 2667 C C . ASP A 1 351 ? -19.231 -55.252 26.519 1.00 55.46 340 ASP A C 1
ATOM 2668 O O . ASP A 1 351 ? -19.755 -54.782 25.512 1.00 51.14 340 ASP A O 1
ATOM 2673 N N . GLU A 1 352 ? -19.913 -55.466 27.664 1.00 54.17 341 GLU A N 1
ATOM 2674 C CA . GLU A 1 352 ? -21.342 -55.127 27.789 1.00 54.29 341 GLU A CA 1
ATOM 2675 C C . GLU A 1 352 ? -21.566 -53.608 27.562 1.00 55.83 341 GLU A C 1
ATOM 2676 O O . GLU A 1 352 ? -20.747 -52.795 28.000 1.00 55.31 341 GLU A O 1
ATOM 2682 N N . ASN A 1 353 ? -22.645 -53.232 26.853 1.00 50.62 342 ASN A N 1
ATOM 2683 C CA . ASN A 1 353 ? -22.916 -51.821 26.589 1.00 48.30 342 ASN A CA 1
ATOM 2684 C C . ASN A 1 353 ? -23.981 -51.266 27.519 1.00 52.79 342 ASN A C 1
ATOM 2685 O O . ASN A 1 353 ? -24.947 -51.979 27.768 1.00 54.12 342 ASN A O 1
ATOM 2690 N N . PRO A 1 354 ? -23.848 -50.006 28.027 1.00 49.80 343 PRO A N 1
ATOM 2691 C CA . PRO A 1 354 ? -24.891 -49.451 28.929 1.00 51.44 343 PRO A CA 1
ATOM 2692 C C . PRO A 1 354 ? -26.327 -49.449 28.364 1.00 54.00 343 PRO A C 1
ATOM 2693 O O . PRO A 1 354 ? -27.272 -49.618 29.134 1.00 55.96 343 PRO A O 1
ATOM 2697 N N . CYS A 1 355 ? -26.494 -49.301 27.041 1.00 47.91 344 CYS A N 1
ATOM 2698 C CA . CYS A 1 355 ? -27.826 -49.330 26.410 1.00 47.00 344 CYS A CA 1
ATOM 2699 C C . CYS A 1 355 ? -28.402 -50.755 26.330 1.00 52.77 344 CYS A C 1
ATOM 2700 O O . CYS A 1 355 ? -29.611 -50.916 26.163 1.00 51.70 344 CYS A O 1
ATOM 2703 N N . GLY A 1 356 ? -27.533 -51.760 26.495 1.00 51.12 345 GLY A N 1
ATOM 2704 C CA . GLY A 1 356 ? -27.913 -53.166 26.419 1.00 51.96 345 GLY A CA 1
ATOM 2705 C C . GLY A 1 356 ? -27.899 -53.728 25.008 1.00 52.69 345 GLY A C 1
ATOM 2706 O O . GLY A 1 356 ? -28.338 -54.857 24.792 1.00 53.21 345 GLY A O 1
ATOM 2707 N N . ARG A 1 357 ? -27.419 -52.944 24.024 1.00 46.81 346 ARG A N 1
ATOM 2708 C CA . ARG A 1 357 ? -27.288 -53.417 22.644 1.00 44.75 346 ARG A CA 1
ATOM 2709 C C . ARG A 1 357 ? -26.068 -54.344 22.600 1.00 49.75 346 ARG A C 1
ATOM 2710 O O . ARG A 1 357 ? -24.999 -54.003 23.130 1.00 47.85 346 ARG A O 1
ATOM 2718 N N . THR A 1 358 ? -26.247 -55.541 22.025 1.00 48.14 347 THR A N 1
ATOM 2719 C CA . THR A 1 358 ? -25.202 -56.580 21.952 1.00 48.24 347 THR A CA 1
ATOM 2720 C C . THR A 1 358 ? -24.327 -56.433 20.690 1.00 51.07 347 THR A C 1
ATOM 2721 O O . THR A 1 358 ? -24.188 -57.377 19.909 1.00 52.61 347 THR A O 1
ATOM 2725 N N . TYR A 1 359 ? -23.733 -55.252 20.505 1.00 44.66 348 TYR A N 1
ATOM 2726 C CA . TYR A 1 359 ? -22.884 -54.924 19.362 1.00 41.65 348 TYR A CA 1
ATOM 2727 C C . TYR A 1 359 ? -21.439 -54.656 19.812 1.00 47.90 348 TYR A C 1
ATOM 2728 O O . TYR A 1 359 ? -21.238 -54.126 20.922 1.00 46.59 348 TYR A O 1
ATOM 2737 N N . PRO A 1 360 ? -20.428 -54.888 18.918 1.00 45.13 349 PRO A N 1
ATOM 2738 C CA . PRO A 1 360 ? -19.050 -54.464 19.243 1.00 44.68 349 PRO A CA 1
ATOM 2739 C C . PRO A 1 360 ? -19.032 -52.928 19.285 1.00 45.42 349 PRO A C 1
ATOM 2740 O O . PRO A 1 360 ? -19.936 -52.266 18.761 1.00 43.04 349 PRO A O 1
ATOM 2744 N N . ARG A 1 361 ? -18.019 -52.375 19.928 1.00 41.05 350 ARG A N 1
ATOM 2745 C CA . ARG A 1 361 ? -17.894 -50.954 20.159 1.00 38.91 350 ARG A CA 1
ATOM 2746 C C . ARG A 1 361 ? -16.521 -50.427 19.721 1.00 41.45 350 ARG A C 1
ATOM 2747 O O . ARG A 1 361 ? -15.526 -51.133 19.785 1.00 41.26 350 ARG A O 1
ATOM 2755 N N . LEU A 1 362 ? -16.487 -49.164 19.322 1.00 36.64 351 LEU A N 1
ATOM 2756 C CA . LEU A 1 362 ? -15.307 -48.366 19.032 1.00 35.81 351 LEU A CA 1
ATOM 2757 C C . LEU A 1 362 ? -15.348 -47.333 20.199 1.00 42.32 351 LEU A C 1
ATOM 2758 O O . LEU A 1 362 ? -15.975 -46.272 20.043 1.00 41.44 351 LEU A O 1
ATOM 2763 N N . PRO A 1 363 ? -14.808 -47.685 21.410 1.00 40.44 352 PRO A N 1
ATOM 2764 C CA . PRO A 1 363 ? -14.950 -46.797 22.585 1.00 40.91 352 PRO A CA 1
ATOM 2765 C C . PRO A 1 363 ? -14.356 -45.388 22.485 1.00 45.11 352 PRO A C 1
ATOM 2766 O O . PRO A 1 363 ? -14.720 -44.513 23.293 1.00 45.75 352 PRO A O 1
ATOM 2770 N N . GLN A 1 364 ? -13.412 -45.190 21.541 1.00 39.31 353 GLN A N 1
ATOM 2771 C CA . GLN A 1 364 ? -12.704 -43.929 21.324 1.00 38.44 353 GLN A CA 1
ATOM 2772 C C . GLN A 1 364 ? -12.945 -43.386 19.907 1.00 40.73 353 GLN A C 1
ATOM 2773 O O . GLN A 1 364 ? -12.219 -42.505 19.430 1.00 40.08 353 GLN A O 1
ATOM 2779 N N . GLY A 1 365 ? -14.013 -43.878 19.281 1.00 36.78 354 GLY A N 1
ATOM 2780 C CA . GLY A 1 365 ? -14.372 -43.540 17.913 1.00 34.91 354 GLY A CA 1
ATOM 2781 C C . GLY A 1 365 ? -13.278 -43.962 16.949 1.00 38.85 354 GLY A C 1
ATOM 2782 O O . GLY A 1 365 ? -12.620 -44.987 17.152 1.00 39.65 354 GLY A O 1
ATOM 2783 N N . ILE A 1 366 ? -13.041 -43.138 15.927 1.00 33.59 355 ILE A N 1
ATOM 2784 C CA . ILE A 1 366 ? -12.050 -43.384 14.890 1.00 32.46 355 ILE A CA 1
ATOM 2785 C C . ILE A 1 366 ? -11.021 -42.291 15.003 1.00 37.53 355 ILE A C 1
ATOM 2786 O O . ILE A 1 366 ? -11.382 -41.107 15.049 1.00 36.03 355 ILE A O 1
ATOM 2791 N N . PHE A 1 367 ? -9.737 -42.702 15.135 1.00 36.03 356 PHE A N 1
ATOM 2792 C CA . PHE A 1 367 ? -8.610 -41.806 15.375 1.00 37.33 356 PHE A CA 1
ATOM 2793 C C . PHE A 1 367 ? -8.293 -40.897 14.200 1.00 41.02 356 PHE A C 1
ATOM 2794 O O . PHE A 1 367 ? -7.908 -39.751 14.395 1.00 40.42 356 PHE A O 1
ATOM 2802 N N . GLY A 1 368 ? -8.482 -41.412 12.993 1.00 37.57 357 GLY A N 1
ATOM 2803 C CA . GLY A 1 368 ? -8.208 -40.687 11.762 1.00 36.31 357 GLY A CA 1
ATOM 2804 C C . GLY A 1 368 ? -7.841 -41.620 10.628 1.00 38.51 357 GLY A C 1
ATOM 2805 O O . GLY A 1 368 ? -7.891 -42.843 10.781 1.00 36.85 357 GLY A O 1
ATOM 2806 N N . ARG A 1 369 ? -7.460 -41.038 9.490 1.00 36.52 358 ARG A N 1
ATOM 2807 C CA . ARG A 1 369 ? -7.027 -41.780 8.308 1.00 37.82 358 ARG A CA 1
ATOM 2808 C C . ARG A 1 369 ? -5.530 -42.109 8.494 1.00 41.97 358 ARG A C 1
ATOM 2809 O O . ARG A 1 369 ? -4.756 -41.224 8.882 1.00 40.78 358 ARG A O 1
ATOM 2817 N N . ILE A 1 370 ? -5.139 -43.392 8.308 1.00 40.20 359 ILE A N 1
ATOM 2818 C CA . ILE A 1 370 ? -3.755 -43.874 8.453 1.00 41.66 359 ILE A CA 1
ATOM 2819 C C . ILE A 1 370 ? -2.764 -42.996 7.648 1.00 47.51 359 ILE A C 1
ATOM 2820 O O . ILE A 1 370 ? -1.690 -42.673 8.160 1.00 48.14 359 ILE A O 1
ATOM 2825 N N . ASP A 1 371 ? -3.160 -42.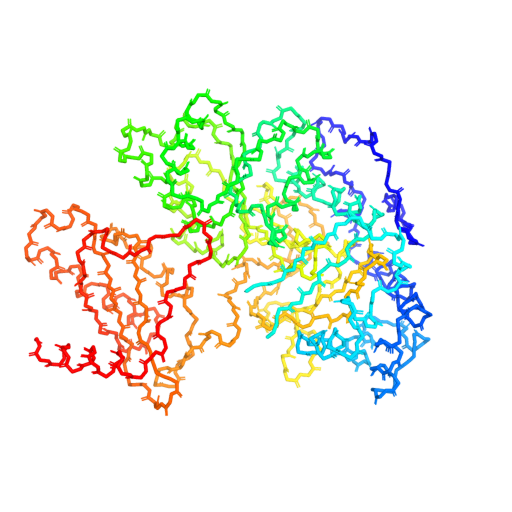556 6.431 1.00 44.87 360 ASP A N 1
ATOM 2826 C CA . ASP A 1 371 ? -2.352 -41.691 5.556 1.00 44.56 360 ASP A CA 1
ATOM 2827 C C . ASP A 1 371 ? -2.088 -40.297 6.141 1.00 46.43 360 ASP A C 1
ATOM 2828 O O . ASP A 1 371 ? -1.106 -39.660 5.753 1.00 46.26 360 ASP A O 1
ATOM 2833 N N . ASP A 1 372 ? -2.992 -39.800 7.011 1.00 42.26 361 ASP A N 1
ATOM 2834 C CA . ASP A 1 372 ? -2.869 -38.482 7.639 1.00 41.22 361 ASP A CA 1
ATOM 2835 C C . ASP A 1 372 ? -1.794 -38.474 8.721 1.00 46.03 361 ASP A C 1
ATOM 2836 O O . ASP A 1 372 ? -1.276 -37.402 9.053 1.00 46.06 361 ASP A O 1
ATOM 2841 N N . MET A 1 373 ? -1.497 -39.653 9.297 1.00 43.29 362 MET A N 1
ATOM 2842 C CA . MET A 1 373 ? -0.479 -39.805 10.322 1.00 45.53 362 MET A CA 1
ATOM 2843 C C . MET A 1 373 ? 0.900 -39.352 9.774 1.00 49.80 362 MET A C 1
ATOM 2844 O O . MET A 1 373 ? 1.213 -39.567 8.600 1.00 49.60 362 MET A O 1
ATOM 2849 N N . PHE A 1 374 ? 1.694 -38.701 10.628 1.00 45.83 363 PHE A N 1
ATOM 2850 C CA . PHE A 1 374 ? 3.046 -38.263 10.296 1.00 46.38 363 PHE A CA 1
ATOM 2851 C C . PHE A 1 374 ? 3.961 -38.737 11.421 1.00 52.40 363 PHE A C 1
ATOM 2852 O O . PHE A 1 374 ? 3.491 -39.037 12.524 1.00 51.65 363 PHE A O 1
ATOM 2860 N N . THR A 1 375 ? 5.247 -38.870 11.126 1.00 52.47 364 THR A N 1
ATOM 2861 C CA . THR A 1 375 ? 6.226 -39.336 12.098 1.00 54.77 364 THR A CA 1
ATOM 2862 C C . THR A 1 375 ? 7.232 -38.241 12.435 1.00 60.26 364 THR A C 1
ATOM 2863 O O . THR A 1 375 ? 7.730 -37.558 11.539 1.00 60.40 364 THR A O 1
ATOM 2867 N N . ILE A 1 376 ? 7.511 -38.067 13.732 1.00 58.03 365 ILE A N 1
ATOM 2868 C CA . ILE A 1 376 ? 8.516 -37.119 14.222 1.00 58.51 365 ILE A CA 1
ATOM 2869 C C . ILE A 1 376 ? 9.423 -37.861 15.208 1.00 64.20 365 ILE A C 1
ATOM 2870 O O . ILE A 1 376 ? 8.940 -38.325 16.247 1.00 64.27 365 ILE A O 1
ATOM 2875 N N . ARG A 1 377 ? 10.717 -38.036 14.833 1.00 62.24 366 ARG A N 1
ATOM 2876 C CA . ARG A 1 377 ? 11.753 -38.752 15.595 1.00 64.78 366 ARG A CA 1
ATOM 2877 C C . ARG A 1 377 ? 11.299 -40.167 16.031 1.00 69.09 366 ARG A C 1
ATOM 2878 O O . ARG A 1 377 ? 11.348 -40.516 17.219 1.00 69.86 366 ARG A O 1
ATOM 2886 N N . GLY A 1 378 ? 10.844 -40.949 15.049 1.00 64.93 367 GLY A N 1
ATOM 2887 C CA . GLY A 1 378 ? 10.385 -42.322 15.243 1.00 66.95 367 GLY A CA 1
ATOM 2888 C C . GLY A 1 378 ? 9.055 -42.471 15.962 1.00 69.85 367 GLY A C 1
ATOM 2889 O O . GLY A 1 378 ? 8.619 -43.598 16.231 1.00 71.52 367 GLY A O 1
ATOM 2890 N N . GLU A 1 379 ? 8.397 -41.344 16.277 1.00 62.93 368 GLU A N 1
ATOM 2891 C CA . GLU A 1 379 ? 7.115 -41.355 16.969 1.00 61.60 368 GLU A CA 1
ATOM 2892 C C . GLU A 1 379 ? 5.956 -41.081 15.991 1.00 60.30 368 GLU A C 1
ATOM 2893 O O . GLU A 1 379 ? 5.989 -40.088 15.262 1.00 56.34 368 GLU A O 1
ATOM 2899 N N . ASN A 1 380 ? 4.969 -42.002 15.947 1.00 57.26 369 ASN A N 1
ATOM 2900 C CA . ASN A 1 380 ? 3.792 -41.925 15.072 1.00 55.29 369 ASN A CA 1
ATOM 2901 C C . ASN A 1 380 ? 2.717 -41.036 15.688 1.00 56.55 369 ASN A C 1
ATOM 2902 O O . ASN A 1 380 ? 2.313 -41.254 16.837 1.00 57.53 369 ASN A O 1
ATOM 2907 N N . ILE A 1 381 ? 2.282 -40.005 14.945 1.00 49.47 370 ILE A N 1
ATOM 2908 C CA . ILE A 1 381 ? 1.315 -39.036 15.470 1.00 46.02 370 ILE A CA 1
ATOM 2909 C C . ILE A 1 381 ? 0.135 -38.812 14.532 1.00 48.30 370 ILE A C 1
ATOM 2910 O O . ILE A 1 381 ? 0.315 -38.526 13.345 1.00 46.43 370 ILE A O 1
ATOM 2915 N N . TYR A 1 382 ? -1.076 -38.889 15.101 1.00 45.47 371 TYR A N 1
ATOM 2916 C CA . TYR A 1 382 ? -2.329 -38.603 14.416 1.00 43.28 371 TYR A CA 1
ATOM 2917 C C . TYR A 1 382 ? -2.753 -37.176 14.766 1.00 45.61 371 TYR A C 1
ATOM 2918 O O . TYR A 1 382 ? -2.683 -36.803 15.939 1.00 45.89 371 TYR A O 1
ATOM 2927 N N . PRO A 1 383 ? -3.176 -36.355 13.778 1.00 41.20 372 PRO A N 1
ATOM 2928 C CA . PRO A 1 383 ? -3.600 -34.969 14.089 1.00 39.49 372 PRO A CA 1
ATOM 2929 C C . PRO A 1 383 ? -4.632 -34.814 15.217 1.00 41.93 372 PRO A C 1
ATOM 2930 O O . PRO A 1 383 ? -4.597 -33.802 15.939 1.00 41.34 372 PRO A O 1
ATOM 2934 N N . SER A 1 384 ? -5.518 -35.821 15.400 1.00 36.92 373 SER A N 1
ATOM 2935 C CA . SER A 1 384 ? -6.536 -35.819 16.450 1.00 35.79 373 SER A CA 1
ATOM 2936 C C . SER A 1 384 ? -5.927 -35.831 17.876 1.00 40.95 373 SER A C 1
ATOM 2937 O O . SER A 1 384 ? -6.612 -35.425 18.824 1.00 39.81 373 SER A O 1
ATOM 2940 N N . GLU A 1 385 ? -4.664 -36.319 18.020 1.00 38.35 374 GLU A N 1
ATOM 2941 C CA . GLU A 1 385 ? -3.954 -36.399 19.311 1.00 40.73 374 GLU A CA 1
ATOM 2942 C C . GLU A 1 385 ? -3.526 -35.006 19.771 1.00 43.59 374 GLU A C 1
ATOM 2943 O O . GLU A 1 385 ? -3.604 -34.700 20.961 1.00 44.69 374 GLU A O 1
ATOM 2949 N N . ILE A 1 386 ? -3.108 -34.168 18.805 1.00 38.33 375 ILE A N 1
ATOM 2950 C CA . ILE A 1 386 ? -2.731 -32.767 18.976 1.00 37.48 375 ILE A CA 1
ATOM 2951 C C . ILE A 1 386 ? -3.995 -31.957 19.322 1.00 42.49 375 ILE A C 1
ATOM 2952 O O . ILE A 1 386 ? -3.993 -31.227 20.315 1.00 42.85 375 ILE A O 1
ATOM 2957 N N . ASP A 1 387 ? -5.075 -32.125 18.520 1.00 37.98 376 ASP A N 1
ATOM 2958 C CA . ASP A 1 387 ? -6.374 -31.484 18.740 1.00 36.33 376 ASP A CA 1
ATOM 2959 C C . ASP A 1 387 ? -6.889 -31.811 20.140 1.00 40.68 376 ASP A C 1
ATOM 2960 O O . ASP A 1 387 ? -7.383 -30.913 20.816 1.00 41.13 376 ASP A O 1
ATOM 2965 N N . ALA A 1 388 ? -6.723 -33.080 20.600 1.00 36.80 377 ALA A N 1
ATOM 2966 C CA . ALA A 1 388 ? -7.133 -33.511 21.933 1.00 37.85 377 ALA A CA 1
ATOM 2967 C C . ALA A 1 388 ? -6.342 -32.793 23.037 1.00 44.30 377 ALA A C 1
ATOM 2968 O O . ALA A 1 388 ? -6.958 -32.306 23.988 1.00 44.66 377 ALA A O 1
ATOM 2970 N N . ALA A 1 389 ? -4.990 -32.719 22.904 1.00 40.50 378 ALA A N 1
ATOM 2971 C CA . ALA A 1 389 ? -4.107 -32.099 23.901 1.00 41.08 378 ALA A CA 1
ATOM 2972 C C . ALA A 1 389 ? -4.376 -30.594 24.022 1.00 44.69 378 ALA A C 1
ATOM 2973 O O . ALA A 1 389 ? -4.475 -30.083 25.139 1.00 44.40 378 ALA A O 1
ATOM 2975 N N . LEU A 1 390 ? -4.535 -29.897 22.872 1.00 39.87 379 LEU A N 1
ATOM 2976 C CA . LEU A 1 390 ? -4.805 -28.458 22.858 1.00 38.95 379 LEU A CA 1
ATOM 2977 C C . LEU A 1 390 ? -6.184 -28.081 23.416 1.00 45.42 379 LEU A C 1
ATOM 2978 O O . LEU A 1 390 ? -6.286 -27.096 24.148 1.00 46.55 379 LEU A O 1
ATOM 2983 N N . ASN A 1 391 ? -7.226 -28.888 23.126 1.00 41.84 380 ASN A N 1
ATOM 2984 C CA . ASN A 1 391 ? -8.590 -28.626 23.589 1.00 42.31 380 ASN A CA 1
ATOM 2985 C C . ASN A 1 391 ? -8.782 -28.877 25.081 1.00 48.35 380 ASN A C 1
ATOM 2986 O O . ASN A 1 391 ? -9.758 -28.400 25.664 1.00 47.39 380 ASN A O 1
ATOM 2991 N N . GLN A 1 392 ? -7.847 -29.594 25.702 1.00 47.16 381 GLN A N 1
ATOM 2992 C CA . GLN A 1 392 ? -7.897 -29.861 27.133 1.00 50.05 381 GLN A CA 1
ATOM 2993 C C . GLN A 1 392 ? -7.209 -28.748 27.944 1.00 53.83 381 GLN A C 1
ATOM 2994 O O . GLN A 1 392 ? -7.150 -28.830 29.173 1.00 55.13 381 GLN A O 1
ATOM 3000 N N . MET A 1 393 ? -6.742 -27.683 27.247 1.00 48.71 382 MET A N 1
ATOM 3001 C CA . MET A 1 393 ? -6.061 -26.511 27.829 1.00 48.69 382 MET A CA 1
ATOM 3002 C C . MET A 1 393 ? -7.026 -25.311 27.884 1.00 53.06 382 MET A C 1
ATOM 3003 O O . MET A 1 393 ? -7.616 -24.968 26.850 1.00 50.46 382 MET A O 1
ATOM 3008 N N . SER A 1 394 ? -7.135 -24.644 29.068 1.00 52.12 383 SER A N 1
ATOM 3009 C CA . SER A 1 394 ? -8.011 -23.477 29.291 1.00 53.42 383 SER A CA 1
ATOM 3010 C C . SER A 1 394 ? -7.714 -22.259 28.379 1.00 54.42 383 SER A C 1
ATOM 3011 O O . SER A 1 394 ? -8.661 -21.603 27.921 1.00 53.83 383 SER A O 1
ATOM 3014 N N . GLY A 1 395 ? -6.429 -22.003 28.112 1.00 48.64 384 GLY A N 1
ATOM 3015 C CA . GLY A 1 395 ? -5.953 -20.883 27.306 1.00 46.31 384 GLY A CA 1
ATOM 3016 C C . GLY A 1 395 ? -5.988 -21.039 25.802 1.00 47.00 384 GLY A C 1
ATOM 3017 O O . GLY A 1 395 ? -5.696 -20.083 25.078 1.00 44.60 384 GLY A O 1
ATOM 3018 N N . TYR A 1 396 ? -6.321 -22.245 25.312 1.00 44.07 385 TYR A N 1
ATOM 3019 C CA . TYR A 1 396 ? -6.417 -22.530 23.876 1.00 41.38 385 TYR A CA 1
ATOM 3020 C C . TYR A 1 396 ? -7.614 -21.788 23.225 1.00 44.38 385 TYR A C 1
ATOM 3021 O O . TYR A 1 396 ? -8.722 -21.826 23.750 1.00 44.08 385 TYR A O 1
ATOM 3030 N N . GLY A 1 397 ? -7.347 -21.098 22.118 1.00 40.60 386 GLY A N 1
ATOM 3031 C CA . GLY A 1 397 ? -8.312 -20.263 21.404 1.00 40.48 386 GLY A CA 1
ATOM 3032 C C . GLY A 1 397 ? -9.262 -20.902 20.410 1.00 44.33 386 GLY A C 1
ATOM 3033 O O . GLY A 1 397 ? -10.051 -20.186 19.785 1.00 44.53 386 GLY A O 1
ATOM 3034 N N . GLY A 1 398 ? -9.225 -22.226 20.270 1.00 39.88 387 GLY A N 1
ATOM 3035 C CA . GLY A 1 398 ? -10.148 -22.917 19.371 1.00 38.46 387 GLY A CA 1
ATOM 3036 C C . GLY A 1 398 ? -9.620 -23.349 18.018 1.00 41.28 387 GLY A C 1
ATOM 3037 O O . GLY A 1 398 ? -10.280 -24.145 17.350 1.00 40.75 387 GLY A O 1
ATOM 3038 N N . GLU A 1 399 ? -8.446 -22.843 17.591 1.00 37.75 388 GLU A N 1
ATOM 3039 C CA . GLU A 1 399 ? -7.853 -23.234 16.306 1.00 36.06 388 GLU A CA 1
ATOM 3040 C C . GLU A 1 399 ? -6.351 -23.349 16.330 1.00 40.77 388 GLU A C 1
ATOM 3041 O O . GLU A 1 399 ? -5.660 -22.719 17.155 1.00 40.44 388 GLU A O 1
ATOM 3047 N N . HIS A 1 400 ? -5.848 -24.178 15.410 1.00 37.07 389 HIS A N 1
ATOM 3048 C CA . HIS A 1 400 ? -4.418 -24.426 15.211 1.00 38.27 389 HIS A CA 1
ATOM 3049 C C . HIS A 1 400 ? -4.182 -25.020 13.817 1.00 41.23 389 HIS A C 1
ATOM 3050 O O . HIS A 1 400 ? -5.132 -25.453 13.153 1.00 40.75 389 HIS A O 1
ATOM 3057 N N . ARG A 1 401 ? -2.916 -25.035 13.392 1.00 37.07 390 ARG A N 1
ATOM 3058 C CA . ARG A 1 401 ? -2.446 -25.648 12.154 1.00 36.06 390 ARG A CA 1
ATOM 3059 C C . ARG A 1 401 ? -1.186 -26.438 12.550 1.00 41.02 390 ARG A C 1
ATOM 3060 O O . ARG A 1 401 ? -0.409 -25.990 13.408 1.00 41.46 390 ARG A O 1
ATOM 3068 N N . ILE A 1 402 ? -1.004 -27.620 11.957 1.00 37.33 391 ILE A N 1
ATOM 3069 C CA . ILE A 1 402 ? 0.186 -28.459 12.124 1.00 37.51 391 ILE A CA 1
ATOM 3070 C C . ILE A 1 402 ? 0.949 -28.258 10.815 1.00 41.36 391 ILE A C 1
ATOM 3071 O O . ILE A 1 402 ? 0.343 -28.368 9.750 1.00 41.27 391 ILE A O 1
ATOM 3076 N N . VAL A 1 403 ? 2.235 -27.882 10.890 1.00 38.61 392 VAL A N 1
ATOM 3077 C CA . VAL A 1 403 ? 3.071 -27.631 9.709 1.00 39.33 392 VAL A CA 1
ATOM 3078 C C . VAL A 1 403 ? 4.134 -28.726 9.611 1.00 46.61 392 VAL A C 1
ATOM 3079 O O . VAL A 1 403 ? 4.998 -28.836 10.489 1.00 45.86 392 VAL A O 1
ATOM 3083 N N . ILE A 1 404 ? 4.022 -29.580 8.561 1.00 45.59 393 ILE A N 1
ATOM 3084 C CA . ILE A 1 404 ? 4.903 -30.742 8.365 1.00 47.44 393 ILE A CA 1
ATOM 3085 C C . ILE A 1 404 ? 5.557 -30.827 6.991 1.00 52.33 393 ILE A C 1
ATOM 3086 O O . ILE A 1 404 ? 5.278 -30.034 6.092 1.00 50.48 393 ILE A O 1
ATOM 3091 N N . THR A 1 405 ? 6.433 -31.828 6.856 1.00 53.23 394 THR A N 1
ATOM 3092 C CA . THR A 1 405 ? 7.082 -32.229 5.612 1.00 56.96 394 THR A CA 1
ATOM 3093 C C . THR A 1 405 ? 7.115 -33.758 5.516 1.00 65.45 394 THR A C 1
ATOM 3094 O O . THR A 1 405 ? 7.464 -34.439 6.484 1.00 65.35 394 THR A O 1
ATOM 3098 N N . ARG A 1 406 ? 6.740 -34.303 4.365 1.00 66.37 395 ARG A N 1
ATOM 3099 C CA . ARG A 1 406 ? 6.822 -35.756 4.192 1.00 68.56 395 ARG A CA 1
ATOM 3100 C C . ARG A 1 406 ? 8.017 -36.113 3.301 1.00 78.07 395 ARG A C 1
ATOM 3101 O O . ARG A 1 406 ? 8.442 -37.270 3.264 1.00 80.74 395 ARG A O 1
ATOM 3109 N N . GLU A 1 407 ? 8.619 -35.076 2.678 1.00 75.97 396 GLU A N 1
ATOM 3110 C CA . GLU A 1 407 ? 9.784 -35.127 1.790 1.00 79.45 396 GLU A CA 1
ATOM 3111 C C . GLU A 1 407 ? 11.097 -35.412 2.538 1.00 83.78 396 GLU A C 1
ATOM 3112 O O . GLU A 1 407 ? 12.058 -35.894 1.929 1.00 86.12 396 GLU A O 1
ATOM 3118 N N . SER A 1 408 ? 11.157 -35.067 3.838 1.00 77.13 397 SER A N 1
ATOM 3119 C CA . SER A 1 408 ? 12.349 -35.283 4.672 1.00 78.06 397 SER A CA 1
ATOM 3120 C C . SER A 1 408 ? 11.961 -35.598 6.119 1.00 77.74 397 SER A C 1
ATOM 3121 O O . SER A 1 408 ? 10.812 -35.350 6.506 1.00 74.43 397 SER A O 1
ATOM 3124 N N . ALA A 1 409 ? 12.906 -36.158 6.912 1.00 73.80 398 ALA A N 1
ATOM 3125 C CA . ALA A 1 409 ? 12.662 -36.510 8.316 1.00 71.35 398 ALA A CA 1
ATOM 3126 C C . ALA A 1 409 ? 12.486 -35.267 9.205 1.00 71.10 398 ALA A C 1
ATOM 3127 O O . ALA A 1 409 ? 13.202 -34.277 9.028 1.00 71.76 398 ALA A O 1
ATOM 3129 N N . MET A 1 410 ? 11.507 -35.308 10.135 1.00 63.24 399 MET A N 1
ATOM 3130 C CA . MET A 1 410 ? 11.241 -34.196 11.055 1.00 59.02 399 MET A CA 1
ATOM 3131 C C . MET A 1 410 ? 11.773 -34.490 12.446 1.00 64.49 399 MET A C 1
ATOM 3132 O O . MET A 1 410 ? 11.497 -35.565 12.997 1.00 64.53 399 MET A O 1
ATOM 3137 N N . ASP A 1 411 ? 12.540 -33.528 13.012 1.00 61.71 400 ASP A N 1
ATOM 3138 C CA . ASP A 1 411 ? 13.122 -33.632 14.352 1.00 62.78 400 ASP A CA 1
ATOM 3139 C C . ASP A 1 411 ? 12.164 -33.096 15.425 1.00 64.18 400 ASP A C 1
ATOM 3140 O O . ASP A 1 411 ? 12.140 -33.602 16.556 1.00 64.50 400 ASP A O 1
ATOM 3145 N N . GLU A 1 412 ? 11.366 -32.071 15.062 1.00 57.13 401 GLU A N 1
ATOM 3146 C CA . GLU A 1 412 ? 10.392 -31.463 15.969 1.00 53.91 401 GLU A CA 1
ATOM 3147 C C . GLU A 1 412 ? 9.058 -31.251 15.257 1.00 52.65 401 GLU A C 1
ATOM 3148 O O . GLU A 1 412 ? 8.997 -31.210 14.025 1.00 51.13 401 GLU A O 1
ATOM 3154 N N . LEU A 1 413 ? 8.006 -31.068 16.055 1.00 46.79 402 LEU A N 1
ATOM 3155 C CA . LEU A 1 413 ? 6.657 -30.771 15.618 1.00 44.04 402 LEU A CA 1
ATOM 3156 C C . LEU A 1 413 ? 6.474 -29.249 15.576 1.00 48.42 402 LEU A C 1
ATOM 3157 O O . LEU A 1 413 ? 6.787 -28.584 16.554 1.00 49.56 402 LEU A O 1
ATOM 3162 N N . LEU A 1 414 ? 6.005 -28.701 14.441 1.00 43.79 403 LEU A N 1
ATOM 3163 C CA . LEU A 1 414 ? 5.776 -27.264 14.295 1.00 42.57 403 LEU A CA 1
ATOM 3164 C C . LEU A 1 414 ? 4.274 -26.990 14.386 1.00 42.70 403 LEU A C 1
ATOM 3165 O O . LEU A 1 414 ? 3.476 -27.509 13.588 1.00 38.87 403 LEU A O 1
ATOM 3170 N N . LEU A 1 415 ? 3.898 -26.188 15.381 1.00 39.95 404 LEU A N 1
ATOM 3171 C CA . LEU A 1 415 ? 2.500 -25.817 15.605 1.00 39.01 404 LEU A CA 1
ATOM 3172 C C . LEU A 1 415 ? 2.314 -24.307 15.556 1.00 42.86 404 LEU A C 1
ATOM 3173 O O . LEU A 1 415 ? 3.177 -23.565 16.033 1.00 42.42 404 LEU A O 1
ATOM 3178 N N . ARG A 1 416 ? 1.215 -23.871 14.915 1.00 37.99 405 ARG A N 1
ATOM 3179 C CA . ARG A 1 416 ? 0.738 -22.491 14.852 1.00 37.90 405 ARG A CA 1
ATOM 3180 C C . ARG A 1 416 ? -0.526 -22.570 15.692 1.00 40.77 405 ARG A C 1
ATOM 3181 O O . ARG A 1 416 ? -1.467 -23.258 15.299 1.00 40.30 405 ARG A O 1
ATOM 3189 N N . VAL A 1 417 ? -0.503 -21.999 16.905 1.00 36.66 406 VAL A N 1
ATOM 3190 C CA . VAL A 1 417 ? -1.639 -22.090 17.830 1.00 35.89 406 VAL A CA 1
ATOM 3191 C C . VAL A 1 417 ? -2.235 -20.729 18.194 1.00 40.47 406 VAL A C 1
ATOM 3192 O O . VAL A 1 417 ? -1.506 -19.767 18.457 1.00 39.76 406 VAL A O 1
ATOM 3196 N N . GLU A 1 418 ? -3.570 -20.674 18.250 1.00 37.40 407 GLU A N 1
ATOM 3197 C CA . GLU A 1 418 ? -4.289 -19.490 18.689 1.00 37.88 407 GLU A CA 1
ATOM 3198 C C . GLU A 1 418 ? -4.476 -19.514 20.202 1.00 41.51 407 GLU A C 1
ATOM 3199 O O . GLU A 1 418 ? -5.001 -20.496 20.731 1.00 41.70 407 GLU A O 1
ATOM 3205 N N . PRO A 1 419 ? -4.135 -18.416 20.910 1.00 38.96 408 PRO A N 1
ATOM 3206 C CA . PRO A 1 419 ? -4.509 -18.320 22.336 1.00 39.43 408 PRO A CA 1
ATOM 3207 C C . PRO A 1 419 ? -5.957 -17.790 22.396 1.00 43.45 408 PRO A C 1
ATOM 3208 O O . PRO A 1 419 ? -6.482 -17.312 21.377 1.00 41.50 408 PRO A O 1
ATOM 3212 N N . SER A 1 420 ? -6.600 -17.830 23.571 1.00 41.78 409 SER A N 1
ATOM 3213 C CA . SER A 1 420 ? -7.944 -17.261 23.702 1.00 42.23 409 SER A CA 1
ATOM 3214 C C . SER A 1 420 ? -7.860 -15.725 23.708 1.00 45.99 409 SER A C 1
ATOM 3215 O O . SER A 1 420 ? -6.783 -15.166 23.958 1.00 44.73 409 SER A O 1
ATOM 3218 N N . GLU A 1 421 ? -9.001 -15.046 23.452 1.00 42.35 410 GLU A N 1
ATOM 3219 C CA . GLU A 1 421 ? -9.070 -13.579 23.480 1.00 43.97 410 GLU A CA 1
ATOM 3220 C C . GLU A 1 421 ? -8.679 -13.014 24.876 1.00 50.05 410 GLU A C 1
ATOM 3221 O O . GLU A 1 421 ? -7.982 -11.985 24.952 1.00 49.99 410 GLU A O 1
ATOM 3227 N N . SER A 1 422 ? -9.040 -13.756 25.961 1.00 47.64 411 SER A N 1
ATOM 3228 C CA . SER A 1 422 ? -8.742 -13.388 27.354 1.00 51.52 411 SER A CA 1
ATOM 3229 C C . SER A 1 422 ? -7.256 -13.548 27.707 1.00 55.15 411 SER A C 1
ATOM 3230 O O . SER A 1 422 ? -6.727 -12.741 28.483 1.00 57.59 411 SER A O 1
ATOM 3233 N N . VAL A 1 423 ? -6.588 -14.580 27.138 1.00 48.84 412 VAL A N 1
ATOM 3234 C CA . VAL A 1 423 ? -5.143 -14.811 27.306 1.00 48.71 412 VAL A CA 1
ATOM 3235 C C . VAL A 1 423 ? -4.407 -13.643 26.587 1.00 52.54 412 VAL A C 1
ATOM 3236 O O . VAL A 1 423 ? -3.441 -13.104 27.118 1.00 51.87 412 VAL A O 1
ATOM 3240 N N . HIS A 1 424 ? -4.908 -13.247 25.390 1.00 49.70 413 HIS A N 1
ATOM 3241 C CA . HIS A 1 424 ? -4.363 -12.149 24.582 1.00 49.71 413 HIS A CA 1
ATOM 3242 C C . HIS A 1 424 ? -4.490 -10.788 25.316 1.00 55.56 413 HIS A C 1
ATOM 3243 O O . HIS A 1 424 ? -3.493 -10.062 25.431 1.00 57.14 413 HIS A O 1
ATOM 3250 N N . ALA A 1 425 ? -5.709 -10.472 25.830 1.00 52.30 414 ALA A N 1
ATOM 3251 C CA . ALA A 1 425 ? -6.041 -9.268 26.612 1.00 54.78 414 ALA A CA 1
ATOM 3252 C C . ALA A 1 425 ? -5.200 -9.155 27.895 1.00 58.87 414 ALA A C 1
ATOM 3253 O O . ALA A 1 425 ? -4.880 -8.033 28.335 1.00 58.84 414 ALA A O 1
ATOM 3255 N N . ALA A 1 426 ? -4.774 -10.321 28.443 1.00 53.77 415 ALA A N 1
ATOM 3256 C CA . ALA A 1 426 ? -3.920 -10.385 29.637 1.00 54.65 415 ALA A CA 1
ATOM 3257 C C . ALA A 1 426 ? -2.470 -9.926 29.420 1.00 56.29 415 ALA A C 1
ATOM 3258 O O . ALA A 1 426 ? -1.727 -9.813 30.395 1.00 58.20 415 ALA A O 1
ATOM 3260 N N . GLY A 1 427 ? -2.078 -9.647 28.175 1.00 50.81 416 GLY A N 1
ATOM 3261 C CA . GLY A 1 427 ? -0.742 -9.134 27.869 1.00 51.69 416 GLY A CA 1
ATOM 3262 C C . GLY A 1 427 ? 0.319 -10.123 27.421 1.00 54.26 416 GLY A C 1
ATOM 3263 O O . GLY A 1 427 ? 0.109 -11.339 27.469 1.00 52.09 416 GLY A O 1
ATOM 3264 N N . ALA A 1 428 ? 1.497 -9.579 27.030 1.00 51.66 417 ALA A N 1
ATOM 3265 C CA . ALA A 1 428 ? 2.662 -10.281 26.476 1.00 50.24 417 ALA A CA 1
ATOM 3266 C C . ALA A 1 428 ? 3.221 -11.436 27.330 1.00 54.56 417 ALA A C 1
ATOM 3267 O O . ALA A 1 428 ? 3.533 -12.494 26.779 1.00 54.60 417 ALA A O 1
ATOM 3269 N N . ALA A 1 429 ? 3.324 -11.258 28.647 1.00 51.01 418 ALA A N 1
ATOM 3270 C CA . ALA A 1 429 ? 3.806 -12.313 29.532 1.00 50.11 418 ALA A CA 1
ATOM 3271 C C . ALA A 1 429 ? 2.808 -13.458 29.607 1.00 52.32 418 ALA A C 1
ATOM 3272 O O . ALA A 1 429 ? 3.233 -14.616 29.569 1.00 49.87 418 ALA A O 1
ATOM 3274 N N . ALA A 1 430 ? 1.471 -13.140 29.606 1.00 49.27 419 ALA A N 1
ATOM 3275 C CA . ALA A 1 430 ? 0.409 -14.137 29.647 1.00 48.10 419 ALA A CA 1
ATOM 3276 C C . ALA A 1 430 ? 0.411 -14.973 28.350 1.00 52.07 419 ALA A C 1
ATOM 3277 O O . ALA A 1 430 ? 0.238 -16.190 28.422 1.00 50.11 419 ALA A O 1
ATOM 3279 N N . LEU A 1 431 ? 0.659 -14.320 27.183 1.00 50.15 420 LEU A N 1
ATOM 3280 C CA . LEU A 1 431 ? 0.772 -14.956 25.864 1.00 47.68 420 LEU A CA 1
ATOM 3281 C C . LEU A 1 431 ? 1.975 -15.905 25.854 1.00 53.20 420 LEU A C 1
ATOM 3282 O O . LEU A 1 431 ? 1.822 -17.074 25.501 1.00 52.32 420 LEU A O 1
ATOM 3287 N N . GLU A 1 432 ? 3.149 -15.419 26.299 1.00 52.21 421 GLU A N 1
ATOM 3288 C CA . GLU A 1 432 ? 4.365 -16.219 26.405 1.00 52.03 421 GLU A CA 1
ATOM 3289 C C . GLU A 1 432 ? 4.181 -17.448 27.305 1.00 56.76 421 GLU A C 1
ATOM 3290 O O . GLU A 1 432 ? 4.563 -18.546 26.907 1.00 56.74 421 GLU A O 1
ATOM 3296 N N . THR A 1 433 ? 3.554 -17.273 28.475 1.00 54.25 422 THR A N 1
ATOM 3297 C CA . THR A 1 433 ? 3.249 -18.355 29.419 1.00 54.38 422 THR A CA 1
ATOM 3298 C C . THR A 1 433 ? 2.383 -19.419 28.738 1.00 56.44 422 THR A C 1
ATOM 3299 O O . THR A 1 433 ? 2.627 -20.609 28.940 1.00 57.10 422 THR A O 1
ATOM 3303 N N . PHE A 1 434 ? 1.386 -18.993 27.933 1.00 50.39 423 PHE A N 1
ATOM 3304 C CA . PHE A 1 434 ? 0.514 -19.935 27.243 1.00 47.71 423 PHE A CA 1
ATOM 3305 C C . PHE A 1 434 ? 1.291 -20.726 26.186 1.00 50.29 423 PHE A C 1
ATOM 3306 O O . PHE A 1 434 ? 1.208 -21.956 26.179 1.00 49.90 423 PHE A O 1
ATOM 3314 N N . ARG A 1 435 ? 2.054 -20.017 25.319 1.00 45.81 424 ARG A N 1
ATOM 3315 C CA . ARG A 1 435 ? 2.915 -20.590 24.280 1.00 45.21 424 ARG A CA 1
ATOM 3316 C C . ARG A 1 435 ? 3.846 -21.691 24.837 1.00 51.42 424 ARG A C 1
ATOM 3317 O O . ARG A 1 435 ? 3.896 -22.774 24.254 1.00 50.69 424 ARG A O 1
ATOM 3325 N N . THR A 1 436 ? 4.543 -21.424 25.968 1.00 49.79 425 THR A N 1
ATOM 3326 C CA . THR A 1 436 ? 5.450 -22.384 26.623 1.00 51.29 425 THR A CA 1
ATOM 3327 C C . THR A 1 436 ? 4.678 -23.548 27.262 1.00 56.18 425 THR A C 1
ATOM 3328 O O . THR A 1 436 ? 5.164 -24.678 27.277 1.00 56.66 425 THR A O 1
ATOM 3332 N N . GLU A 1 437 ? 3.502 -23.266 27.812 1.00 53.09 426 GLU A N 1
ATOM 3333 C CA . GLU A 1 437 ? 2.646 -24.292 28.411 1.00 54.30 426 GLU A CA 1
ATOM 3334 C C . GLU A 1 437 ? 2.069 -25.250 27.343 1.00 54.48 426 GLU A C 1
ATOM 3335 O O . GLU A 1 437 ? 1.993 -26.454 27.597 1.00 53.80 426 GLU A O 1
ATOM 3341 N N . ALA A 1 438 ? 1.649 -24.706 26.170 1.00 49.09 427 ALA A N 1
ATOM 3342 C CA . ALA A 1 438 ? 1.118 -25.473 25.029 1.00 46.86 427 ALA A CA 1
ATOM 3343 C C . ALA A 1 438 ? 2.228 -26.412 24.528 1.00 53.50 427 ALA A C 1
ATOM 3344 O O . ALA A 1 438 ? 2.015 -27.615 24.467 1.00 54.33 427 ALA A O 1
ATOM 3346 N N . SER A 1 439 ? 3.442 -25.864 24.305 1.00 51.25 428 SER A N 1
ATOM 3347 C CA . SER A 1 439 ? 4.669 -26.577 23.907 1.00 51.19 428 SER A CA 1
ATOM 3348 C C . SER A 1 439 ? 4.973 -27.755 24.836 1.00 55.59 428 SER A C 1
ATOM 3349 O O . SER A 1 439 ? 5.133 -28.866 24.351 1.00 54.29 428 SER A O 1
ATOM 3352 N N . HIS A 1 440 ? 4.970 -27.525 26.160 1.00 54.79 429 HIS A N 1
ATOM 3353 C CA . HIS A 1 440 ? 5.230 -28.545 27.174 1.00 57.50 429 HIS A CA 1
ATOM 3354 C C . HIS A 1 440 ? 4.180 -29.629 27.175 1.00 60.83 429 HIS A C 1
ATOM 3355 O O . HIS A 1 440 ? 4.543 -30.796 27.196 1.00 62.57 429 HIS A O 1
ATOM 3362 N N . ARG A 1 441 ? 2.888 -29.254 27.178 1.00 56.27 430 ARG A N 1
ATOM 3363 C CA . ARG A 1 441 ? 1.759 -30.184 27.240 1.00 56.00 430 ARG A CA 1
ATOM 3364 C C . ARG A 1 441 ? 1.773 -31.164 26.067 1.00 56.14 430 ARG A C 1
ATOM 3365 O O . ARG A 1 441 ? 1.615 -32.368 26.268 1.00 55.74 430 ARG A O 1
ATOM 3373 N N . VAL A 1 442 ? 1.999 -30.641 24.860 1.00 50.74 431 VAL A N 1
ATOM 3374 C CA . VAL A 1 442 ? 2.082 -31.406 23.614 1.00 49.37 431 VAL A CA 1
ATOM 3375 C C . VAL A 1 442 ? 3.291 -32.346 23.696 1.00 57.02 431 VAL A C 1
ATOM 3376 O O . VAL A 1 442 ? 3.163 -33.517 23.344 1.00 57.32 431 VAL A O 1
ATOM 3380 N N . GLN A 1 443 ? 4.426 -31.856 24.257 1.00 56.67 432 GLN A N 1
ATOM 3381 C CA . GLN A 1 443 ? 5.649 -32.646 24.447 1.00 59.30 432 GLN A CA 1
ATOM 3382 C C . GLN A 1 443 ? 5.429 -33.813 25.391 1.00 66.32 432 GLN A C 1
ATOM 3383 O O . GLN A 1 443 ? 5.932 -34.898 25.129 1.00 68.14 432 GLN A O 1
ATOM 3389 N N . THR A 1 444 ? 4.670 -33.593 26.473 1.00 63.38 433 THR A N 1
ATOM 3390 C CA . THR A 1 444 ? 4.351 -34.603 27.481 1.00 66.41 433 THR A CA 1
ATOM 3391 C C . THR A 1 444 ? 3.413 -35.674 26.896 1.00 71.01 433 THR A C 1
ATOM 3392 O O . THR A 1 444 ? 3.636 -36.865 27.132 1.00 74.62 433 THR A O 1
ATOM 3396 N N . VAL A 1 445 ? 2.381 -35.251 26.134 1.00 63.21 434 VAL A N 1
ATOM 3397 C CA . VAL A 1 445 ? 1.383 -36.149 25.542 1.00 62.22 434 VAL A CA 1
ATOM 3398 C C . VAL A 1 445 ? 2.007 -37.059 24.475 1.00 65.69 434 VAL A C 1
ATOM 3399 O O . VAL A 1 445 ? 1.835 -38.279 24.541 1.00 66.77 434 VAL A O 1
ATOM 3403 N N . LEU A 1 446 ? 2.737 -36.457 23.517 1.00 60.62 435 LEU A N 1
ATOM 3404 C CA . LEU A 1 446 ? 3.345 -37.120 22.370 1.00 60.79 435 LEU A CA 1
ATOM 3405 C C . LEU A 1 446 ? 4.767 -37.699 22.585 1.00 69.48 435 LEU A C 1
ATOM 3406 O O . LEU A 1 446 ? 5.159 -38.602 21.843 1.00 70.75 435 LEU A O 1
ATOM 3411 N N . GLY A 1 447 ? 5.517 -37.179 23.561 1.00 67.55 436 GLY A N 1
ATOM 3412 C CA . GLY A 1 447 ? 6.886 -37.615 23.839 1.00 70.14 436 GLY A CA 1
ATOM 3413 C C . GLY A 1 447 ? 7.865 -37.142 22.778 1.00 72.74 436 GLY A C 1
ATOM 3414 O O . GLY A 1 447 ? 8.852 -37.828 22.474 1.00 74.22 436 GLY A O 1
ATOM 3415 N N . VAL A 1 448 ? 7.584 -35.956 22.207 1.00 66.03 437 VAL A N 1
ATOM 3416 C CA . VAL A 1 448 ? 8.351 -35.356 21.121 1.00 64.86 437 VAL A CA 1
ATOM 3417 C C . VAL A 1 448 ? 8.449 -33.824 21.279 1.00 67.29 437 VAL A C 1
ATOM 3418 O O . VAL A 1 448 ? 7.561 -33.222 21.873 1.00 64.94 437 VAL A O 1
ATOM 3422 N N . ARG A 1 449 ? 9.532 -33.207 20.765 1.00 65.19 438 ARG A N 1
ATOM 3423 C CA . ARG A 1 449 ? 9.750 -31.757 20.845 1.00 63.90 438 ARG A CA 1
ATOM 3424 C C . ARG A 1 449 ? 8.739 -31.001 19.973 1.00 63.88 438 ARG A C 1
ATOM 3425 O O . ARG A 1 449 ? 8.577 -31.322 18.795 1.00 62.13 438 ARG A O 1
ATOM 3433 N N . ALA A 1 450 ? 8.037 -30.024 20.569 1.00 58.96 439 ALA A N 1
ATOM 3434 C CA . ALA A 1 450 ? 7.049 -29.230 19.849 1.00 55.84 439 ALA A CA 1
ATOM 3435 C C . ALA A 1 450 ? 7.365 -27.733 19.904 1.00 57.94 439 ALA A C 1
ATOM 3436 O O . ALA A 1 450 ? 7.489 -27.165 20.987 1.00 59.38 439 ALA A O 1
ATOM 3438 N N . LYS A 1 451 ? 7.545 -27.114 18.731 1.00 51.27 440 LYS A N 1
ATOM 3439 C CA . LYS A 1 451 ? 7.777 -25.684 18.583 1.00 50.23 440 LYS A CA 1
ATOM 3440 C C . LYS A 1 451 ? 6.415 -25.040 18.316 1.00 51.60 440 LYS A C 1
ATOM 3441 O O . LYS A 1 451 ? 5.713 -25.440 17.380 1.00 50.30 440 LYS A O 1
ATOM 3447 N N . VAL A 1 452 ? 6.022 -24.079 19.170 1.00 46.76 441 VAL A N 1
ATOM 3448 C CA . VAL A 1 452 ? 4.746 -23.390 19.067 1.00 44.07 441 VAL A CA 1
ATOM 3449 C C . VAL A 1 452 ? 4.926 -21.926 18.675 1.00 48.04 441 VAL A C 1
ATOM 3450 O O . VAL A 1 452 ? 5.598 -21.175 19.373 1.00 47.88 441 VAL A O 1
ATOM 3454 N N . GLU A 1 453 ? 4.273 -21.514 17.590 1.00 44.62 442 GLU A N 1
ATOM 3455 C CA . GLU A 1 453 ? 4.214 -20.124 17.168 1.00 45.24 442 GLU A CA 1
ATOM 3456 C C . GLU A 1 453 ? 2.773 -19.657 17.443 1.00 48.36 442 GLU A C 1
ATOM 3457 O O . GLU A 1 453 ? 1.813 -20.293 16.978 1.00 47.45 442 GLU A O 1
ATOM 3463 N N . LEU A 1 454 ? 2.618 -18.563 18.203 1.00 43.48 443 LEU A N 1
ATOM 3464 C CA . LEU A 1 454 ? 1.291 -18.029 18.488 1.00 42.59 443 LEU A CA 1
ATOM 3465 C C . LEU A 1 454 ? 0.843 -17.162 17.342 1.00 45.34 443 LEU A C 1
ATOM 3466 O O . LEU A 1 454 ? 1.642 -16.404 16.781 1.00 46.79 443 LEU A O 1
ATOM 3471 N N . VAL A 1 455 ? -0.437 -17.257 16.999 1.00 39.99 444 VAL A N 1
ATOM 3472 C CA . VAL A 1 455 ? -1.032 -16.415 15.969 1.00 39.45 444 VAL A CA 1
ATOM 3473 C C . VAL A 1 455 ? -2.168 -15.655 16.654 1.00 42.84 444 VAL A C 1
ATOM 3474 O O . VAL A 1 455 ? -2.621 -16.073 17.727 1.00 40.04 444 VAL A O 1
ATOM 3478 N N . ALA A 1 456 ? -2.605 -14.536 16.052 1.00 41.33 445 ALA A N 1
ATOM 3479 C CA . ALA A 1 456 ? -3.646 -13.680 16.597 1.00 42.55 445 ALA A CA 1
ATOM 3480 C C . ALA A 1 456 ? -4.972 -14.427 16.794 1.00 46.52 445 ALA A C 1
ATOM 3481 O O . ALA A 1 456 ? -5.329 -15.270 15.964 1.00 46.00 445 ALA A O 1
ATOM 3483 N N . PRO A 1 457 ? -5.727 -14.146 17.883 1.00 42.91 446 PRO A N 1
ATOM 3484 C CA . PRO A 1 457 ? -7.049 -14.797 18.034 1.00 40.48 446 PRO A CA 1
ATOM 3485 C C . PRO A 1 457 ? -7.950 -14.578 16.801 1.00 42.80 446 PRO A C 1
ATOM 3486 O O . PRO A 1 457 ? -7.938 -13.501 16.195 1.00 42.29 446 PRO A O 1
ATOM 3490 N N . ASN A 1 458 ? -8.680 -15.637 16.396 1.00 39.74 447 ASN A N 1
ATOM 3491 C CA . ASN A 1 458 ? -9.625 -15.678 15.277 1.00 39.86 447 ASN A CA 1
ATOM 3492 C C . ASN A 1 458 ? -9.001 -15.371 13.883 1.00 45.75 447 ASN A C 1
ATOM 3493 O O . ASN A 1 458 ? -9.735 -15.062 12.944 1.00 46.64 447 ASN A O 1
ATOM 3498 N N . SER A 1 459 ? -7.666 -15.528 13.734 1.00 42.06 448 SER A N 1
ATOM 3499 C CA . SER A 1 459 ? -6.967 -15.309 12.461 1.00 41.53 448 SER A CA 1
ATOM 3500 C C . SER A 1 459 ? -7.023 -16.576 11.577 1.00 44.60 448 SER A C 1
ATOM 3501 O O . SER A 1 459 ? -7.069 -16.457 10.353 1.00 45.66 448 SER A O 1
ATOM 3504 N N . ILE A 1 460 ? -6.984 -17.773 12.199 1.00 38.68 449 ILE A N 1
ATOM 3505 C CA . ILE A 1 460 ? -7.047 -19.060 11.497 1.00 36.99 449 ILE A CA 1
ATOM 3506 C C . ILE A 1 460 ? -8.479 -19.301 10.971 1.00 42.13 449 ILE A C 1
ATOM 3507 O O . ILE A 1 460 ? -9.461 -19.098 11.699 1.00 43.26 449 ILE A O 1
ATOM 3512 N N . ALA A 1 461 ? -8.588 -19.717 9.700 1.00 38.49 450 ALA A N 1
ATOM 3513 C CA . ALA A 1 461 ? -9.865 -20.002 9.055 1.00 38.03 450 ALA A CA 1
ATOM 3514 C C . ALA A 1 461 ? -10.633 -21.123 9.772 1.00 37.47 450 ALA A C 1
ATOM 3515 O O . ALA A 1 461 ? -10.077 -22.188 10.073 1.00 33.12 450 ALA A O 1
ATOM 3517 N N . ARG A 1 462 ? -11.894 -20.844 10.092 1.00 36.20 451 ARG A N 1
ATOM 3518 C CA . ARG A 1 462 ? -12.809 -21.830 10.678 1.00 36.13 451 ARG A CA 1
ATOM 3519 C C . ARG A 1 462 ? -13.527 -22.492 9.461 1.00 39.50 451 ARG A C 1
ATOM 3520 O O . ARG A 1 462 ? -13.435 -21.973 8.350 1.00 39.36 451 ARG A O 1
ATOM 3528 N N . THR A 1 463 ? -14.213 -23.626 9.667 1.00 35.56 452 THR A N 1
ATOM 3529 C CA . THR A 1 463 ? -14.982 -24.328 8.625 1.00 33.90 452 THR A CA 1
ATOM 3530 C C . THR A 1 463 ? -16.367 -24.824 9.098 1.00 35.50 452 THR A C 1
ATOM 3531 O O . THR A 1 463 ? -16.536 -25.170 10.268 1.00 32.95 452 THR A O 1
ATOM 3535 N N . ASP A 1 464 ? -17.328 -24.920 8.145 1.00 31.76 453 ASP A N 1
ATOM 3536 C CA . ASP A 1 464 ? -18.648 -25.520 8.344 1.00 31.43 453 ASP A CA 1
ATOM 3537 C C . ASP A 1 464 ? -18.654 -26.978 7.783 1.00 35.25 453 ASP A C 1
ATOM 3538 O O . ASP A 1 464 ? -19.701 -27.630 7.732 1.00 34.76 453 ASP A O 1
ATOM 3543 N N . PHE A 1 465 ? -17.463 -27.455 7.360 1.00 31.95 454 PHE A N 1
ATOM 3544 C CA . PHE A 1 465 ? -17.209 -28.779 6.798 1.00 31.26 454 PHE A CA 1
ATOM 3545 C C . PHE A 1 465 ? -16.114 -29.476 7.614 1.00 33.53 454 PHE A C 1
ATOM 3546 O O . PHE A 1 465 ? -16.141 -29.380 8.834 1.00 33.33 454 PHE A O 1
ATOM 3554 N N . LYS A 1 466 ? -15.200 -30.185 6.969 1.00 30.68 455 LYS A N 1
ATOM 3555 C CA . LYS A 1 466 ? -14.107 -30.925 7.599 1.00 31.10 455 LYS A CA 1
ATOM 3556 C C . LYS A 1 466 ? -12.865 -30.042 7.782 1.00 35.73 455 LYS A C 1
ATOM 3557 O O . LYS A 1 466 ? -12.412 -29.405 6.833 1.00 37.54 455 LYS A O 1
ATOM 3563 N N . ALA A 1 467 ? -12.308 -30.019 8.983 1.00 32.97 456 ALA A N 1
ATOM 3564 C CA . ALA A 1 467 ? -11.096 -29.245 9.265 1.00 34.09 456 ALA A CA 1
ATOM 3565 C C . ALA A 1 467 ? -9.861 -29.874 8.578 1.00 41.56 456 ALA A C 1
ATOM 3566 O O . ALA A 1 467 ? -9.686 -31.094 8.602 1.00 43.18 456 ALA A O 1
ATOM 3568 N N . ARG A 1 468 ? -9.033 -29.039 7.934 1.00 38.41 457 ARG A N 1
ATOM 3569 C CA . ARG A 1 468 ? -7.784 -29.488 7.321 1.00 38.09 457 ARG A CA 1
ATOM 3570 C C . ARG A 1 468 ? -6.661 -28.754 8.080 1.00 39.55 457 ARG A C 1
ATOM 3571 O O . ARG A 1 468 ? -6.205 -27.681 7.672 1.00 39.10 457 ARG A O 1
ATOM 3579 N N . ARG A 1 469 ? -6.267 -29.313 9.226 1.00 35.38 458 ARG A N 1
ATOM 3580 C CA . ARG A 1 469 ? -5.274 -28.651 10.083 1.00 35.92 458 ARG A CA 1
ATOM 3581 C C . ARG A 1 469 ? -3.825 -28.953 9.712 1.00 41.75 458 ARG A C 1
ATOM 3582 O O . ARG A 1 469 ? -2.937 -28.223 10.138 1.00 41.44 458 ARG A O 1
ATOM 3590 N N . VAL A 1 470 ? -3.583 -29.972 8.867 1.00 37.64 459 VAL A N 1
ATOM 3591 C CA . VAL A 1 470 ? -2.221 -30.291 8.470 1.00 37.13 459 VAL A CA 1
ATOM 3592 C C . VAL A 1 470 ? -1.852 -29.568 7.169 1.00 44.51 459 VAL A C 1
ATOM 3593 O O . VAL A 1 470 ? -2.588 -29.639 6.186 1.00 43.86 459 VAL A O 1
ATOM 3597 N N . ILE A 1 471 ? -0.726 -28.822 7.209 1.00 44.29 460 ILE A N 1
ATOM 3598 C CA . ILE A 1 471 ? -0.112 -28.114 6.087 1.00 46.55 460 ILE A CA 1
ATOM 3599 C C . ILE A 1 471 ? 1.147 -28.927 5.858 1.00 52.97 460 ILE A C 1
ATOM 3600 O O . ILE A 1 471 ? 2.059 -28.894 6.689 1.00 51.36 460 ILE A O 1
ATOM 3605 N N . ASP A 1 472 ? 1.141 -29.743 4.787 1.00 52.61 461 ASP A N 1
ATOM 3606 C CA . ASP A 1 472 ? 2.197 -30.697 4.457 1.00 55.49 461 ASP A CA 1
ATOM 3607 C C . ASP A 1 472 ? 3.271 -30.136 3.470 1.00 62.76 461 ASP A C 1
ATOM 3608 O O . ASP A 1 472 ? 4.140 -30.883 3.017 1.00 65.84 461 ASP A O 1
ATOM 3613 N N . ASP A 1 473 ? 3.268 -28.810 3.235 1.00 58.14 462 ASP A N 1
ATOM 3614 C CA . ASP A 1 473 ? 4.174 -28.077 2.332 1.00 59.60 462 ASP A CA 1
ATOM 3615 C C . ASP A 1 473 ? 5.622 -27.938 2.869 1.00 62.60 462 ASP A C 1
ATOM 3616 O O . ASP A 1 473 ? 5.842 -27.404 3.958 1.00 61.03 462 ASP A O 1
ATOM 3621 N N . ARG A 1 474 ? 6.601 -28.401 2.079 1.00 60.52 463 ARG A N 1
ATOM 3622 C CA . ARG A 1 474 ? 8.028 -28.356 2.403 1.00 61.48 463 ARG A CA 1
ATOM 3623 C C . ARG A 1 474 ? 8.545 -26.915 2.556 1.00 63.80 463 ARG A C 1
ATOM 3624 O O . ARG A 1 474 ? 9.313 -26.652 3.477 1.00 62.82 463 ARG A O 1
ATOM 3632 N N . GLU A 1 475 ? 8.116 -25.991 1.668 1.00 60.06 464 GLU A N 1
ATOM 3633 C CA . GLU A 1 475 ? 8.487 -24.569 1.703 1.00 60.26 464 GLU A CA 1
ATOM 3634 C C . GLU A 1 475 ? 7.932 -23.897 2.969 1.00 58.57 464 GLU A C 1
ATOM 3635 O O . GLU A 1 475 ? 8.663 -23.190 3.661 1.00 57.90 464 GLU A O 1
ATOM 3641 N N . VAL A 1 476 ? 6.647 -24.152 3.282 1.00 51.13 465 VAL A N 1
ATOM 3642 C CA . VAL A 1 476 ? 5.978 -23.606 4.461 1.00 47.77 465 VAL A CA 1
ATOM 3643 C C . VAL A 1 476 ? 6.684 -24.120 5.736 1.00 50.29 465 VAL A C 1
ATOM 3644 O O . VAL A 1 476 ? 7.000 -23.310 6.614 1.00 49.31 465 VAL A O 1
ATOM 3648 N N . PHE A 1 477 ? 6.983 -25.447 5.795 1.00 46.10 466 PHE A N 1
ATOM 3649 C CA . PHE A 1 477 ? 7.679 -26.075 6.924 1.00 45.09 466 PHE A CA 1
ATOM 3650 C C . PHE A 1 477 ? 9.043 -25.414 7.169 1.00 51.86 466 PHE A C 1
ATOM 3651 O O . PHE A 1 477 ? 9.337 -25.026 8.310 1.00 51.30 466 PHE A O 1
ATOM 3659 N N . ARG A 1 478 ? 9.862 -25.283 6.094 1.00 50.55 467 ARG A N 1
ATOM 3660 C CA . ARG A 1 478 ? 11.191 -24.677 6.152 1.00 52.83 467 ARG A CA 1
ATOM 3661 C C . ARG A 1 478 ? 11.117 -23.222 6.592 1.00 56.37 467 ARG A C 1
ATOM 3662 O O . ARG A 1 478 ? 11.853 -22.843 7.498 1.00 56.69 467 ARG A O 1
ATOM 3670 N N . ALA A 1 479 ? 10.195 -22.429 5.995 1.00 51.82 468 ALA A N 1
ATOM 3671 C CA . ALA A 1 479 ? 9.979 -21.019 6.336 1.00 51.75 468 ALA A CA 1
ATOM 3672 C C . ALA A 1 479 ? 9.628 -20.840 7.811 1.00 52.67 468 ALA A C 1
ATOM 3673 O O . ALA A 1 479 ? 10.177 -19.942 8.449 1.00 52.92 468 ALA A O 1
ATOM 3675 N N . LEU A 1 480 ? 8.766 -21.729 8.363 1.00 47.14 469 LEU A N 1
ATOM 3676 C CA . LEU A 1 480 ? 8.364 -21.671 9.775 1.00 45.29 469 LEU A CA 1
ATOM 3677 C C . LEU A 1 480 ? 9.510 -22.059 10.735 1.00 50.43 469 LEU A C 1
ATOM 3678 O O . LEU A 1 480 ? 9.722 -21.355 11.715 1.00 48.63 469 LEU A O 1
ATOM 3683 N N . ASN A 1 481 ? 10.240 -23.155 10.448 1.00 51.14 470 ASN A N 1
ATOM 3684 C CA . ASN A 1 481 ? 11.359 -23.617 11.276 1.00 53.04 470 ASN A CA 1
ATOM 3685 C C . ASN A 1 481 ? 12.450 -22.542 11.384 1.00 59.29 470 ASN A C 1
ATOM 3686 O O . ASN A 1 481 ? 12.876 -22.222 12.494 1.00 59.14 470 ASN A O 1
ATOM 3691 N N . GLN A 1 482 ? 12.800 -21.914 10.245 1.00 57.42 471 GLN A N 1
ATOM 3692 C CA . GLN A 1 482 ? 13.765 -20.820 10.146 1.00 59.72 471 GLN A CA 1
ATOM 3693 C C . GLN A 1 482 ? 13.281 -19.570 10.904 1.00 64.84 471 GLN A C 1
ATOM 3694 O O . GLN A 1 482 ? 14.100 -18.888 11.516 1.00 67.29 471 GLN A O 1
ATOM 3700 N N . GLN A 1 483 ? 11.965 -19.266 10.852 1.00 59.33 472 GLN A N 1
ATOM 3701 C CA . GLN A 1 483 ? 11.357 -18.121 11.538 1.00 58.97 472 GLN A CA 1
ATOM 3702 C C . GLN A 1 483 ? 11.368 -18.346 13.066 1.00 62.73 472 GLN A C 1
ATOM 3703 O O . GLN A 1 483 ? 11.643 -17.411 13.815 1.00 62.24 472 GLN A O 1
ATOM 3709 N N . LEU A 1 484 ? 11.068 -19.592 13.509 1.00 59.30 473 LEU A N 1
ATOM 3710 C CA . LEU A 1 484 ? 11.059 -20.005 14.912 1.00 58.76 473 LEU A CA 1
ATOM 3711 C C . LEU A 1 484 ? 12.472 -20.063 15.468 1.00 66.15 473 LEU A C 1
ATOM 3712 O O . LEU A 1 484 ? 12.677 -19.703 16.625 1.00 66.89 473 LEU A O 1
ATOM 3717 N N . GLN A 1 485 ? 13.456 -20.459 14.631 1.00 64.33 474 GLN A N 1
ATOM 3718 C CA . GLN A 1 485 ? 14.866 -20.491 15.009 1.00 66.50 474 GLN A CA 1
ATOM 3719 C C . GLN A 1 485 ? 15.415 -19.063 15.189 1.00 73.96 474 GLN A C 1
ATOM 3720 O O . GLN A 1 485 ? 16.332 -18.867 15.989 1.00 76.43 474 GLN A O 1
ATOM 3726 N N . SER A 1 486 ? 14.869 -18.079 14.437 1.00 70.71 475 SER A N 1
ATOM 3727 C CA . SER A 1 486 ? 15.289 -16.672 14.491 1.00 73.15 475 SER A CA 1
ATOM 3728 C C . SER A 1 486 ? 14.839 -15.968 15.779 1.00 77.67 475 SER A C 1
ATOM 3729 O O . SER A 1 486 ? 15.671 -15.352 16.454 1.00 79.90 475 SER A O 1
ATOM 3732 N N . SER A 1 487 ? 13.525 -16.059 16.110 1.00 71.50 476 SER A N 1
ATOM 3733 C CA . SER A 1 487 ? 12.895 -15.445 17.287 1.00 86.79 476 SER A CA 1
ATOM 3734 C C . SER A 1 487 ? 13.450 -15.976 18.614 1.00 114.14 476 SER A C 1
ATOM 3735 O O . SER A 1 487 ? 13.629 -17.182 18.779 1.00 78.74 476 SER A O 1
#

Foldseek 3Di:
DQWPQDDPLGDDDLPDDDPPPDLARTVCLFQPAPVVNQVSLLVLLLVVQVLQCVQFVLQVVQLVVLVHHSVQSPHPQSQQARRDADEPVSQVVQCVVPPDRGRRQRDPLVQFDDWAWDPVIHIFRAGPSVLLLLLVVLLRQVVLQVDAAQFEEEQEAADGNDQQSSSNQSVCVSRNYNYHDLYDDDPPSLLVVLVVLLVVLGQEYEAALLLLLVSLVSCVVNVHQLLNSNYQEYEYEAWDQCLQALSVVVSCVSNVYAYKYAADDSLPRVGSCWIAGNQLRAFTFRSCQQKNWAFDAPVRSHHDDAQDKGWIFIFGSNGSGSTGRRHTRQWMFHWHQDQGRSSGRTIGRRRYTQGHPVQWDDAPNFIDGVSLLVSLLSVDPQFQSDKAWEAAPPDHHNETEIETETHPVLVVVDDVSQVVVQVVSQVSSCVSRVGGYHYHYDYRPPDDGDSHDDDRYDHDPVRNVVRVVVSVVD

Sequence (474 aa):
SGMEEWNFPVEYDENYLPPADSRYWFPRRETMPAAERDKAILGRLQQVCQYAWEHAPFYRRKWEEAGFQPSQLKSLEDFEARVPVVKKTDLRESQAAHPPFGDYVCVPNSEIFHVHGTSRPTAFGIGRADWRAIANAHARIMWGMGIRPGDLVCVAAVFSLYMGSWGALAGAERLRAKAFPFGAGAPGMSARLVQWLDTMKPAAFYGTPSYAIHLAEVAREEKLNPRNFGLKCLFFSGEPGASVPGVKDRIEEAYGAKVYDCGSMAEMSPFMNVAGTEQSNDGMLCWQDIIYTEVCDPANMRRVPYGQRGTPVYTHLERTSQPMIRLLSGDLTLWTNDENPCGRTYPRLPQGIFGRIDDMFTIRGENIYPSEIDAALNQMSGYGGEHRIVITRESAMDELLLRVEPSESVHAAGAAALETFRTEASHRVQTVLGVRAKVELVAPNSIARTDFKARRVIDDREVFRALNQQLQSS

InterPro domains:
  IPR000873 AMP-dependent synthetase/ligase domain [PF00501] (104-312)
  IPR028154 AMP-dependent ligase, C-terminal [PF14535] (367-463)
  IPR042099 ANL, N-terminal domain [G3DSA:3.40.50.12780] (16-358)
  IPR045851 AMP-binding enzyme domain superfamily [G3DSA:3.30.300.30] (359-466)

Solvent-accessible surface area: 19438 Å² total; per-residue (Å²): 92,61,14,44,54,51,72,28,80,14,153,22,75,56,127,62,65,8,84,98,140,22,102,44,2,8,63,75,0,0,45,3,68,38,76,87,3,50,165,17,0,34,27,2,0,53,75,0,0,99,36,0,60,124,86,1,56,17,0,90,121,56,0,100,156,54,53,4,89,11,67,62,2,157,31,14,101,26,0,20,67,109,3,26,16,0,102,47,69,37,4,89,121,11,15,84,71,73,102,81,20,5,28,6,33,14,14,94,121,108,43,38,94,47,96,8,4,45,136,242,87,11,26,14,0,2,0,152,47,3,16,84,3,1,0,5,2,0,0,1,0,0,4,2,4,27,3,65,56,36,38,33,0,0,0,0,0,45,52,61,79,33,2,3,0,61,0,0,20,1,0,0,87,2,0,94,14,121,36,32,67,29,5,9,49,48,136,49,38,18,37,124,0,0,82,115,0,44,100,82,92,0,20,1,0,1,0,0,3,13,1,0,38,42,0,3,40,13,0,135,137,72,197,34,90,2,128,92,0,27,9,145,6,0,0,0,5,27,36,54,2,1,22,14,73,3,9,19,89,70,0,46,114,13,2,40,15,69,0,3,12,3,12,24,15,30,20,0,0,4,7,0,0,0,0,0,0,67,60,0,40,79,2,4,0,0,0,9,0,2,0,6,0,0,0,0,55,70,96,61,34,113,74,15,104,111,42,96,111,1,0,0,0,1,0,1,0,8,8,16,0,6,0,3,0,2,0,27,0,19,16,32,0,21,8,28,67,110,174,10,85,0,33,2,49,2,10,38,0,41,90,0,29,28,11,90,63,119,70,43,3,55,0,182,71,83,101,2,23,28,17,71,0,16,15,1,0,14,96,22,122,10,4,17,11,10,1,35,0,0,0,2,117,124,40,104,9,86,37,0,0,0,83,0,1,1,24,119,84,26,88,90,70,30,84,81,32,34,80,84,13,69,63,96,0,11,118,70,0,58,98,73,15,61,11,117,0,33,0,27,42,20,62,30,86,70,16,78,49,39,34,56,54,22,163,42,44,50,66,69,94,145,61,14,92,60,11,22,106,103,28,128,103,123

Secondary structure (DSSP, 8-state):
---TT--SS----TT----TT-S-SSHHHHHS-HHHHHHHHHHHHHHHHHHHHHH-HHHHHHHHHTT--GGG--SHHHHHHHSPPB-HHHHHHHHHHSTTT-TT--S-GGGEEEEEE-----EEEEEHHHHHHHHHHHHHHHHHTT--TT-EEEE-S--SS-HHHHHHHHHHHHTT-EEE-----STTHHHHHHHHHHHH--SEEEE-HHHHHHHHHHHHHTT--GGGS--SEEEE-SSS-TTSHHHHHHHHHHHTSEEEEB---STTSSGGGEE--SSS-SSEEE-TTTEEEEEEETTTTEEPPTTSEEEEEEEESS-SSS--SSEE--EEEE-B-PPPTT-----EETT-EEEEGGG-EEETTEEE-HHHHHHHHHTSTTEEEEEEEE--SSS-BSSEEEEEEEPHHHHHT-HHHHHHHHHHHHHHHHHHHSS-EEEEE--TT-SPP-SS----EE--HHHHHHHHHHHHH-

Organism: Aquincola tertiaricarbonis (NCBI:txid391953)

Nearest PDB structures (foldseek):
  6hdx-assembly1_A  TM=1.002E+00  e=0.000E+00  Aquincola tertiaricarbonis
  6hdw-assembly1_A-2  TM=1.002E+00  e=1.321E-102  Aquincola tertiaricarbonis
  6he0-assembly1_A-2  TM=7.658E-01  e=1.266E-93  Aquincola tertiaricarbonis
  6he2-assembly1_B  TM=8.807E-01  e=1.852E-85  Aquincola tertiaricarbonis
  2y4o-assembly1_B  TM=7.168E-01  e=1.467E-38  Burkholderia cenocepacia J2315

B-factor: mean 47.17, std 15.65, range [18.33, 133.77]

CATH classification: 3.30.300.30

Radius of gyration: 22.93 Å; Cα contacts (8 Å, |Δi|>4): 1017; chains: 1; bounding box: 61×62×47 Å